Protein AF-0000000086583467 (afdb_homodimer)

InterPro domains:
  IPR020588 DNA recombination and repair protein RecA-like, ATP-binding domain [PS50162] (41-258)
  IPR027417 P-loop containing nucleoside triphosphate hydrolase [G3DSA:3.40.50.300] (56-353)
  IPR027417 P-loop containing nucleoside triphosphate hydrolase [SSF52540] (61-218)
  IPR030547 DNA repair protein XRCC2 [PTHR46644] (28-354)

Secondary structure (DSSP, 8-state):
--HHHHHHHHHHHHHHHHHHHHHHHHHHHTT-S---HHHHHHHHHHHS--B--TTSTTS-B-TT-EEEEEEPSSSSHHHHHHHHHHHHHS-SEETTEE------EEEEEESSS---HHHHHHHHHHHHHSTTTT-SSSTT------------HHHHHHHHHTEEEEE-SSHHHHHHHHHHHHHHHHHHHHHHSS-EEEEEEETTTTTHHHHHHHS---TT-HHHHHHHHHHHHHHHHHHHHHHHHHS--EEEEEEE--B----------------------------------BPP-S-HHHHHH--EEEEEEEEE----S-SS----EEEEEEEETEEEEEEEEEE-SS-EEEE-/--HHHHHHHHHHHHHHHHHHHHHHHHHHHHT-S---HHHHHHHHHHTS--B--TTSTTS-B-TT-EEEEEEPSSSSHHHHHHHHHHHHHS-SEETTEE------EEEEEESSS---HHHHHHHHHHHHHSTTTT-SSSTT------------HHHHHHHHHTEEEEE-SSHHHHHHHHHHHHHHHHHHHHHHSS-EEEEEEETTTTTHHHHHHHS---TT-HHHHHHHHHHHHHHHHHHHHHHHHHS--EEEEEEE--B----------------------------------BPP-S-HHHHHH--EEEEEEEEE----S-SS----EEEEEEEETEEEEEEEEEEETTEEEEE-

Radius of gyration: 29.75 Å; Cα contacts (8 Å, |Δi|>4): 1017; chains: 2; bounding box: 86×99×93 Å

Structure (mmCIF, N/CA/C/O backbone):
data_AF-0000000086583467-model_v1
#
loop_
_entity.id
_entity.type
_entity.pdbx_description
1 polymer 'RecA family profile 1 domain-containing protein'
#
loop_
_atom_site.group_PDB
_atom_site.id
_atom_site.type_symbol
_atom_site.label_atom_id
_atom_site.label_alt_id
_atom_site.label_comp_id
_atom_site.label_asym_id
_atom_site.label_entity_id
_atom_site.label_seq_id
_atom_site.pdbx_PDB_ins_code
_atom_site.Cartn_x
_atom_site.Cartn_y
_atom_site.Cartn_z
_atom_site.occupancy
_atom_site.B_iso_or_equiv
_atom_site.auth_seq_id
_atom_site.auth_comp_id
_atom_site.auth_asym_id
_atom_site.auth_atom_id
_atom_site.pdbx_PDB_model_num
ATOM 1 N N . MET A 1 1 ? -21.297 10.875 -23.484 1 19.58 1 MET A N 1
ATOM 2 C CA . MET A 1 1 ? -20.953 11.25 -22.125 1 19.58 1 MET A CA 1
ATOM 3 C C . MET A 1 1 ? -19.516 11.75 -22.047 1 19.58 1 MET A C 1
ATOM 5 O O . MET A 1 1 ? -19.031 12.109 -20.969 1 19.58 1 MET A O 1
ATOM 9 N N . TYR A 1 2 ? -18.906 11.68 -23.25 1 21.77 2 TYR A N 1
ATOM 10 C CA . TYR A 1 2 ? -17.766 12.219 -23.969 1 21.77 2 TYR A CA 1
ATOM 11 C C . TYR A 1 2 ? -17.844 13.742 -24.062 1 21.77 2 TYR A C 1
ATOM 13 O O . TYR A 1 2 ? -16.828 14.43 -24.016 1 21.77 2 TYR A O 1
ATOM 21 N N . ASP A 1 3 ? -19.125 14.18 -24.234 1 23.84 3 ASP A N 1
ATOM 22 C CA . ASP A 1 3 ? -19.484 15.562 -24.547 1 23.84 3 ASP A CA 1
ATOM 23 C C . ASP A 1 3 ? -19.375 16.453 -23.312 1 23.84 3 ASP A C 1
ATOM 25 O O . ASP A 1 3 ? -19.234 17.672 -23.438 1 23.84 3 ASP A O 1
ATOM 29 N N . ILE A 1 4 ? -19.531 15.781 -22.172 1 24.75 4 ILE A N 1
ATOM 30 C CA . ILE A 1 4 ? -19.641 16.672 -21.016 1 24.75 4 ILE A CA 1
ATOM 31 C C . ILE A 1 4 ? -18.25 17.219 -20.672 1 24.75 4 ILE A C 1
ATOM 33 O O . ILE A 1 4 ? -18.109 18.375 -20.281 1 24.75 4 ILE A O 1
ATOM 37 N N . PHE A 1 5 ? -17.141 16.453 -20.922 1 26.39 5 PHE A N 1
ATOM 38 C CA . PHE A 1 5 ? -15.812 16.984 -20.609 1 26.39 5 PHE A CA 1
ATOM 39 C C . PHE A 1 5 ? -15.422 18.094 -21.562 1 26.39 5 PHE A C 1
ATOM 41 O O . PHE A 1 5 ? -14.648 18.984 -21.219 1 26.39 5 PHE A O 1
ATOM 48 N N . ARG A 1 6 ? -15.883 18.047 -22.797 1 27.83 6 ARG A N 1
ATOM 49 C CA . ARG A 1 6 ? -15.562 19.094 -23.766 1 27.83 6 ARG A CA 1
ATOM 50 C C . ARG A 1 6 ? -16.219 20.422 -23.375 1 27.83 6 ARG A C 1
ATOM 52 O O . ARG A 1 6 ? -15.617 21.484 -23.547 1 27.83 6 ARG A O 1
ATOM 59 N N . HIS A 1 7 ? -17.469 20.344 -22.938 1 28 7 HIS A N 1
ATOM 60 C CA . HIS A 1 7 ? -18.188 21.578 -22.672 1 28 7 HIS A CA 1
ATOM 61 C C . HIS A 1 7 ? -17.609 22.312 -21.469 1 28 7 HIS A C 1
ATOM 63 O O . HIS A 1 7 ? -17.609 23.531 -21.422 1 28 7 HIS A O 1
ATOM 69 N N . SER A 1 8 ? -16.938 21.562 -20.531 1 28.06 8 SER A N 1
ATOM 70 C CA . SER A 1 8 ? -16.547 22.281 -19.328 1 28.06 8 SER A CA 1
ATOM 71 C C . SER A 1 8 ? -15.312 23.125 -19.578 1 28.06 8 SER A C 1
ATOM 73 O O . SER A 1 8 ? -14.969 23.984 -18.766 1 28.06 8 SER A O 1
ATOM 75 N N . GLN A 1 9 ? -14.656 23 -20.719 1 28.66 9 GLN A N 1
ATOM 76 C CA . GLN A 1 9 ? -13.516 23.844 -21.016 1 28.66 9 GLN A CA 1
ATOM 77 C C . GLN A 1 9 ? -13.953 25.297 -21.266 1 28.66 9 GLN A C 1
ATOM 79 O O . GLN A 1 9 ? -13.242 26.234 -20.891 1 28.66 9 GLN A O 1
ATOM 84 N N . ALA A 1 10 ? -15.047 25.422 -21.984 1 32.06 10 ALA A N 1
ATOM 85 C CA . ALA A 1 10 ? -15.492 26.75 -22.375 1 32.06 10 ALA A CA 1
ATOM 86 C C . ALA A 1 10 ? -15.906 27.578 -21.156 1 32.06 10 ALA A C 1
ATOM 88 O O . ALA A 1 10 ? -15.648 28.781 -21.094 1 32.06 10 ALA A O 1
ATOM 89 N N . VAL A 1 11 ? -16.609 26.891 -20.281 1 32.81 11 VAL A N 1
ATOM 90 C CA . VAL A 1 11 ? -17.094 27.625 -19.109 1 32.81 11 VAL A CA 1
ATOM 91 C C . VAL A 1 11 ? -15.922 28.047 -18.234 1 32.81 11 VAL A C 1
ATOM 93 O O . VAL A 1 11 ? -15.953 29.109 -17.609 1 32.81 11 VAL A O 1
ATOM 96 N N . CYS A 1 12 ? -14.766 27.422 -18.375 1 31.52 12 CYS A N 1
ATOM 97 C CA . CYS A 1 12 ? -13.609 27.797 -17.578 1 31.52 12 CYS A CA 1
ATOM 98 C C . CYS A 1 12 ? -13.016 29.109 -18.047 1 31.52 12 CYS A C 1
ATOM 100 O O . CYS A 1 12 ? -12.477 29.875 -17.234 1 31.52 12 CYS A O 1
ATOM 102 N N . ARG A 1 13 ? -13.125 29.453 -19.266 1 33.09 13 ARG A N 1
ATOM 103 C CA . ARG A 1 13 ? -12.531 30.703 -19.719 1 33.09 13 ARG A CA 1
ATOM 104 C C . ARG A 1 13 ? -13.281 31.906 -19.156 1 33.09 13 ARG A C 1
ATOM 106 O O . ARG A 1 13 ? -12.664 32.875 -18.75 1 33.09 13 ARG A O 1
ATOM 113 N N . ARG A 1 14 ? -14.594 31.828 -19.266 1 35.94 14 ARG A N 1
ATOM 114 C CA . ARG A 1 14 ? -15.383 33 -18.875 1 35.94 14 ARG A CA 1
ATOM 115 C C . ARG A 1 14 ? -15.266 33.25 -17.375 1 35.94 14 ARG A C 1
ATOM 117 O O . ARG A 1 14 ? -15.188 34.406 -16.938 1 35.94 14 ARG A O 1
ATOM 124 N N . GLU A 1 15 ? -15.211 32.094 -16.547 1 34 15 GLU A N 1
ATOM 125 C CA . GLU A 1 15 ? -15.18 32.281 -15.109 1 34 15 GLU A CA 1
ATOM 126 C C . GLU A 1 15 ? -13.797 32.75 -14.648 1 34 15 GLU A C 1
ATOM 128 O O . GLU A 1 15 ? -13.664 33.406 -13.609 1 34 15 GLU A O 1
ATOM 133 N N . GLU A 1 16 ? -12.781 32.656 -15.461 1 35.69 16 GLU A N 1
ATOM 134 C CA . GLU A 1 16 ? -11.453 33.219 -15.266 1 35.69 16 GLU A CA 1
ATOM 135 C C . GLU A 1 16 ? -11.508 34.75 -15.32 1 35.69 16 GLU A C 1
ATOM 137 O O . GLU A 1 16 ? -10.844 35.438 -14.531 1 35.69 16 GLU A O 1
ATOM 142 N N . GLU A 1 17 ? -12.234 35.25 -16.281 1 40.25 17 GLU A N 1
ATOM 143 C CA . GLU A 1 17 ? -12.312 36.719 -16.406 1 40.25 17 GLU A CA 1
ATOM 144 C C . GLU A 1 17 ? -12.977 37.344 -15.188 1 40.25 17 GLU A C 1
ATOM 146 O O . GLU A 1 17 ? -12.516 38.375 -14.68 1 40.25 17 GLU A O 1
ATOM 151 N N . LEU A 1 18 ? -14.062 36.719 -14.711 1 39.62 18 LEU A N 1
ATOM 152 C CA . LEU A 1 18 ? -14.805 37.281 -13.594 1 39.62 18 LEU A CA 1
ATOM 153 C C . LEU A 1 18 ? -14.008 37.188 -12.297 1 39.62 18 LEU A C 1
ATOM 155 O O . LEU A 1 18 ? -14.031 38.094 -11.477 1 39.62 18 LEU A O 1
ATOM 159 N N . LYS A 1 19 ? -13.18 36.156 -12.203 1 39 19 LYS A N 1
ATOM 160 C CA . LYS A 1 19 ? -12.312 36 -11.039 1 39 19 LYS A CA 1
ATOM 161 C C . LYS A 1 19 ? -11.203 37.031 -11.023 1 39 19 LYS A C 1
ATOM 163 O O . LYS A 1 19 ? -10.883 37.594 -9.977 1 39 19 LYS A O 1
ATOM 168 N N . ARG A 1 20 ? -10.742 37.312 -12.156 1 38.88 20 ARG A N 1
ATOM 169 C CA . ARG A 1 20 ? -9.719 38.375 -12.25 1 38.88 20 ARG A CA 1
ATOM 170 C C . ARG A 1 20 ? -10.25 39.688 -11.742 1 38.88 20 ARG A C 1
ATOM 172 O O . ARG A 1 20 ? -9.539 40.438 -11.07 1 38.88 20 ARG A O 1
ATOM 179 N N . GLU A 1 21 ? -11.477 39.875 -12.141 1 42 21 GLU A N 1
ATOM 180 C CA . GLU A 1 21 ? -12.047 41.156 -11.75 1 42 21 GLU A CA 1
ATOM 181 C C . GLU A 1 21 ? -12.273 41.219 -10.242 1 42 21 GLU A C 1
ATOM 183 O O . GLU A 1 21 ? -12.008 42.25 -9.625 1 42 21 GLU A O 1
ATOM 188 N N . ARG A 1 22 ? -12.641 40.031 -9.586 1 38.69 22 ARG A N 1
ATOM 189 C CA . ARG A 1 22 ? -12.922 40.062 -8.156 1 38.69 22 ARG A CA 1
ATOM 190 C C . ARG A 1 22 ? -11.625 40.156 -7.344 1 38.69 22 ARG A C 1
ATOM 192 O O . ARG A 1 22 ? -11.578 40.844 -6.32 1 38.69 22 ARG A O 1
ATOM 199 N N . GLU A 1 23 ? -10.539 39.5 -7.91 1 39.09 23 GLU A N 1
ATOM 200 C CA . GLU A 1 23 ? -9.242 39.625 -7.258 1 39.09 23 GLU A CA 1
ATOM 201 C C . GLU A 1 23 ? -8.711 41.031 -7.293 1 39.09 23 GLU A C 1
ATOM 203 O O . GLU A 1 23 ? -8.125 41.531 -6.32 1 39.09 23 GLU A O 1
ATOM 208 N N . ARG A 1 24 ? -8.961 41.75 -8.32 1 37.31 24 ARG A N 1
ATOM 209 C CA . ARG A 1 24 ? -8.555 43.156 -8.414 1 37.31 24 ARG A CA 1
ATOM 210 C C . ARG A 1 24 ? -9.242 44 -7.348 1 37.31 24 ARG A C 1
ATOM 212 O O . ARG A 1 24 ? -8.617 44.875 -6.742 1 37.31 24 ARG A O 1
ATOM 219 N N . MET A 1 25 ? -10.547 43.688 -7.191 1 39 25 MET A N 1
ATOM 220 C CA . MET A 1 25 ? -11.289 44.531 -6.258 1 39 25 MET A CA 1
ATOM 221 C C . MET A 1 25 ? -10.852 44.25 -4.82 1 39 25 MET A C 1
ATOM 223 O O . MET A 1 25 ? -10.773 45.188 -4.012 1 39 25 MET A O 1
ATOM 227 N N . GLU A 1 26 ? -10.508 42.938 -4.504 1 36.94 26 GLU A N 1
ATOM 228 C CA . GLU A 1 26 ? -10.211 42.656 -3.102 1 36.94 26 GLU A CA 1
ATOM 229 C C . GLU A 1 26 ? -8.812 43.125 -2.727 1 36.94 26 GLU A C 1
ATOM 231 O O . GLU A 1 26 ? -8.57 43.562 -1.596 1 36.94 26 GLU A O 1
ATOM 236 N N . VAL A 1 27 ? -7.824 43.188 -3.553 1 36.22 27 VAL A N 1
ATOM 237 C CA . VAL A 1 27 ? -6.5 43.75 -3.291 1 36.22 27 VAL A CA 1
ATOM 238 C C . VAL A 1 27 ? -6.633 45.219 -2.875 1 36.22 27 VAL A C 1
ATOM 240 O O . VAL A 1 27 ? -5.883 45.688 -2.021 1 36.22 27 VAL A O 1
ATOM 243 N N . ARG A 1 28 ? -7.527 45.938 -3.434 1 34.97 28 ARG A N 1
ATOM 244 C CA . ARG A 1 28 ? -7.641 47.375 -3.088 1 34.97 28 ARG A CA 1
ATOM 245 C C . ARG A 1 28 ? -8.016 47.531 -1.62 1 34.97 28 ARG A C 1
ATOM 247 O O . ARG A 1 28 ? -7.574 48.5 -0.974 1 34.97 28 ARG A O 1
ATOM 254 N N . SER A 1 29 ? -8.906 46.656 -1.153 1 35.47 29 SER A N 1
ATOM 255 C CA . SER A 1 29 ? -9.367 46.938 0.206 1 35.47 29 SER A CA 1
ATOM 256 C C . SER A 1 29 ? -8.289 46.562 1.23 1 35.47 29 SER A C 1
ATOM 258 O O . SER A 1 29 ? -8.375 47 2.389 1 35.47 29 SER A O 1
ATOM 260 N N . TRP A 1 30 ? -7.332 45.75 0.972 1 34.16 30 TRP A N 1
ATOM 261 C CA . TRP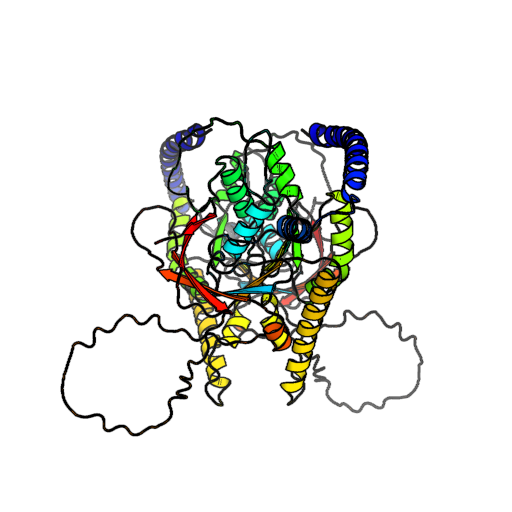 A 1 30 ? -6.371 45.312 1.984 1 34.16 30 TRP A CA 1
ATOM 262 C C . TRP A 1 30 ? -5.434 46.469 2.357 1 34.16 30 TRP A C 1
ATOM 264 O O . TRP A 1 30 ? -4.652 46.344 3.305 1 34.16 30 TRP A O 1
ATOM 274 N N . ILE A 1 31 ? -5.219 47.406 1.585 1 33.75 31 ILE A N 1
ATOM 275 C CA . ILE A 1 31 ? -4.262 48.469 1.916 1 33.75 31 ILE A CA 1
ATOM 276 C C . ILE A 1 31 ? -4.848 49.375 2.994 1 33.75 31 ILE A C 1
ATOM 278 O O . ILE A 1 31 ? -4.398 50.5 3.17 1 33.75 31 ILE A O 1
ATOM 282 N N . LYS A 1 32 ? -6.031 49.125 3.498 1 36.72 32 LYS A N 1
ATOM 283 C CA . LYS A 1 32 ? -6.293 50.156 4.512 1 36.72 32 LYS A CA 1
ATOM 284 C C . LYS A 1 32 ? -5.336 50 5.691 1 36.72 32 LYS A C 1
ATOM 286 O O . LYS A 1 32 ? -5.098 48.906 6.176 1 36.72 32 LYS A O 1
ATOM 291 N N . GLY A 1 33 ? -4.34 50.938 6.023 1 36.66 33 GLY A N 1
ATOM 292 C CA . GLY A 1 33 ? -3.295 51.312 6.957 1 36.66 33 GLY A CA 1
ATOM 293 C C . GLY A 1 33 ? -3.631 51 8.398 1 36.66 33 GLY A C 1
ATOM 294 O O . GLY A 1 33 ? -2.732 50.812 9.227 1 36.66 33 GLY A O 1
ATOM 295 N N . ASP A 1 34 ? -4.793 51.406 8.891 1 38.03 34 ASP A N 1
ATOM 296 C CA . ASP A 1 34 ? -5.012 51.469 10.328 1 38.03 34 ASP A CA 1
ATOM 297 C C . ASP A 1 34 ? -5.379 50.094 10.891 1 38.03 34 ASP A C 1
ATOM 299 O O . ASP A 1 34 ? -6.391 49.969 11.586 1 38.03 34 ASP A O 1
ATOM 303 N N . GLU A 1 35 ? -5.094 49 10.18 1 44.22 35 GLU A N 1
ATOM 304 C CA . GLU A 1 35 ? -5.496 47.781 10.828 1 44.22 35 GLU A CA 1
ATOM 305 C C . GLU A 1 35 ? -4.809 47.594 12.18 1 44.22 35 GLU A C 1
ATOM 307 O O . GLU A 1 35 ? -3.594 47.781 12.289 1 44.22 35 GLU A O 1
ATOM 312 N N . THR A 1 36 ? -5.523 47.844 13.32 1 46.88 36 THR A N 1
ATOM 313 C CA . THR A 1 36 ? -5.031 47.688 14.68 1 46.88 36 THR A CA 1
ATOM 314 C C . THR A 1 36 ? -4.422 46.281 14.859 1 46.88 36 THR A C 1
ATOM 316 O O . THR A 1 36 ? -4.676 45.375 14.062 1 46.88 36 THR A O 1
ATOM 319 N N . ALA A 1 37 ? -3.531 46.125 15.719 1 44.62 37 ALA A N 1
ATOM 320 C CA . ALA A 1 37 ? -2.863 44.875 16.109 1 44.62 37 ALA A CA 1
ATOM 321 C C . ALA A 1 37 ? -3.859 43.719 16.234 1 44.62 37 ALA A C 1
ATOM 323 O O . ALA A 1 37 ? -3.566 42.594 15.828 1 44.62 37 ALA A O 1
ATOM 324 N N . LYS A 1 38 ? -4.965 44.062 16.734 1 43.97 38 LYS A N 1
ATOM 325 C CA . LYS A 1 38 ? -5.988 43.062 16.875 1 43.97 38 LYS A CA 1
ATOM 326 C C . LYS A 1 38 ? -6.496 42.562 15.523 1 43.97 38 LYS A C 1
ATOM 328 O O . LYS A 1 38 ? -6.703 41.375 15.312 1 43.97 38 LYS A O 1
ATOM 333 N N . GLU A 1 39 ? -6.738 43.5 14.672 1 47.69 39 GLU A N 1
ATOM 334 C CA . GLU A 1 39 ? -7.203 43.125 13.336 1 47.69 39 GLU A CA 1
ATOM 335 C C . GLU A 1 39 ? -6.137 42.344 12.57 1 47.69 39 GLU A C 1
ATOM 337 O O . GLU A 1 39 ? -6.457 41.438 11.82 1 47.69 39 GLU A O 1
ATOM 342 N N . MET A 1 40 ? -4.914 42.688 12.797 1 44.72 40 MET A N 1
ATOM 343 C CA . MET A 1 40 ? -3.811 41.969 12.195 1 44.72 40 MET A CA 1
ATOM 344 C C . MET A 1 40 ? -3.756 40.531 12.734 1 44.72 40 MET A C 1
ATOM 346 O O . MET A 1 40 ? -3.566 39.594 11.977 1 44.72 40 MET A O 1
ATOM 350 N N . VAL A 1 41 ? -3.812 40.469 14.109 1 45.03 41 VAL A N 1
ATOM 351 C CA . VAL A 1 41 ? -3.814 39.125 14.719 1 45.03 41 VAL A CA 1
ATOM 352 C C . VAL A 1 41 ? -5.016 38.344 14.219 1 45.03 41 VAL A C 1
ATOM 354 O O . VAL A 1 41 ? -4.898 37.125 13.914 1 45.03 41 VAL A O 1
ATOM 357 N N . GLY A 1 42 ? -6.102 38.906 14.172 1 44.72 42 GLY A N 1
ATOM 358 C CA . GLY A 1 42 ? -7.277 38.25 13.609 1 44.72 42 GLY A CA 1
ATOM 359 C C . GLY A 1 42 ? -7.082 37.812 12.172 1 44.72 42 GLY A C 1
ATOM 360 O O . GLY A 1 42 ? -7.465 36.688 11.797 1 44.72 42 GLY A O 1
ATOM 361 N N . ARG A 1 43 ? -6.656 38.656 11.391 1 44.72 43 ARG A N 1
ATOM 362 C CA . ARG A 1 43 ? -6.359 38.312 10 1 44.72 43 ARG A CA 1
ATOM 363 C C . ARG A 1 43 ? -5.328 37.219 9.914 1 44.72 43 ARG A C 1
ATOM 365 O O . ARG A 1 43 ? -5.48 36.281 9.125 1 44.72 43 ARG A O 1
ATOM 372 N N . VAL A 1 44 ? -4.324 37.344 10.789 1 43.69 44 VAL A N 1
ATOM 373 C CA . VAL A 1 44 ? -3.289 36.344 10.789 1 43.69 44 VAL A CA 1
ATOM 374 C C . VAL A 1 44 ? -3.881 35 11.258 1 43.69 44 VAL A C 1
ATOM 376 O O . VAL A 1 44 ? -3.559 33.938 10.711 1 43.69 44 VAL A O 1
ATOM 379 N N . LEU A 1 45 ? -4.664 35.125 12.375 1 45.62 45 LEU A N 1
ATOM 380 C CA . LEU A 1 45 ? -5.328 33.938 12.891 1 45.62 45 LEU A CA 1
ATOM 381 C C . LEU A 1 45 ? -6.383 33.438 11.914 1 45.62 45 LEU A C 1
ATOM 383 O O . LEU A 1 45 ? -6.617 32.25 11.812 1 45.62 45 LEU A O 1
ATOM 387 N N . THR A 1 46 ? -7.258 34.25 11.484 1 47.38 46 THR A N 1
ATOM 388 C CA . THR A 1 46 ? -8.219 33.906 10.445 1 47.38 46 THR A CA 1
ATOM 389 C C . THR A 1 46 ? -7.512 33.25 9.258 1 47.38 46 THR A C 1
ATOM 391 O O . THR A 1 46 ? -8.07 32.344 8.617 1 47.38 46 THR A O 1
ATOM 394 N N . GLU A 1 47 ? -6.262 33.688 9.047 1 51.72 47 GLU A N 1
ATOM 395 C CA . GLU A 1 47 ? -5.477 33.219 7.91 1 51.72 47 GLU A CA 1
ATOM 396 C C . GLU A 1 47 ? -4.809 31.875 8.219 1 51.72 47 GLU A C 1
ATOM 398 O O . GLU A 1 47 ? -4.383 31.156 7.305 1 51.72 47 GLU A O 1
ATOM 403 N N . ARG A 1 48 ? -4.754 31.516 9.547 1 60.44 48 ARG A N 1
ATOM 404 C CA . ARG A 1 48 ? -4.09 30.25 9.859 1 60.44 48 ARG A CA 1
ATOM 405 C C . ARG A 1 48 ? -4.953 29.391 10.781 1 60.44 48 ARG A C 1
ATOM 407 O O . ARG A 1 48 ? -4.738 29.359 11.992 1 60.44 48 ARG A O 1
ATOM 414 N N . PRO A 1 49 ? -6.023 28.75 10.273 1 67.75 49 PRO A N 1
ATOM 415 C CA . PRO A 1 49 ? -6.965 27.969 11.062 1 67.75 49 PRO A CA 1
ATOM 416 C C . PRO A 1 49 ? -6.285 26.828 11.82 1 67.75 49 PRO A C 1
ATOM 418 O O . PRO A 1 49 ? -5.27 26.297 11.367 1 67.75 49 PRO A O 1
ATOM 421 N N . LEU A 1 50 ? -6.754 26.734 13.148 1 72.06 50 LEU A N 1
ATOM 422 C CA . LEU A 1 50 ? -6.285 25.641 13.984 1 72.06 50 LEU A CA 1
ATOM 423 C C . LEU A 1 50 ? -6.969 24.328 13.602 1 72.06 50 LEU A C 1
ATOM 425 O O . LEU A 1 50 ? -8.125 24.328 13.18 1 72.06 50 LEU A O 1
ATOM 429 N N . LEU A 1 51 ? -6.172 23.312 13.492 1 78.19 51 LEU A N 1
ATOM 430 C CA . LEU A 1 51 ? -6.75 21.984 13.367 1 78.19 51 LEU A CA 1
ATOM 431 C C . LEU A 1 51 ? -7.219 21.469 14.727 1 78.19 51 LEU A C 1
ATOM 433 O O . LEU A 1 51 ? -6.402 21.219 15.617 1 78.19 51 LEU A O 1
ATOM 437 N N . LEU A 1 52 ? -8.586 21.375 14.859 1 74.12 52 LEU A N 1
ATOM 438 C CA . LEU A 1 52 ? -9.164 20.922 16.125 1 74.12 52 LEU A CA 1
ATOM 439 C C . LEU A 1 52 ? -10.055 19.703 15.906 1 74.12 52 LEU A C 1
ATOM 441 O O . LEU A 1 52 ? -11.148 19.625 16.469 1 74.12 52 LEU A O 1
ATOM 445 N N . LEU A 1 53 ? -9.562 18.797 15.133 1 85.25 53 LEU A N 1
ATOM 446 C CA . LEU A 1 53 ? -10.359 17.625 14.828 1 85.25 53 LEU A CA 1
ATOM 447 C C . LEU A 1 53 ? -9.906 16.422 15.656 1 85.25 53 LEU A C 1
ATOM 449 O O . LEU A 1 53 ? -8.711 16.219 15.844 1 85.25 53 LEU A O 1
ATOM 453 N N . PRO A 1 54 ? -10.977 15.789 16.141 1 86.44 54 PRO A N 1
ATOM 454 C CA . PRO A 1 54 ? -10.586 14.539 16.797 1 86.44 54 PRO A CA 1
ATOM 455 C C . PRO A 1 54 ? -9.828 13.594 15.859 1 86.44 54 PRO A C 1
ATOM 457 O O . PRO A 1 54 ? -10.086 13.57 14.656 1 86.44 54 PRO A O 1
ATOM 460 N N . PRO A 1 55 ? -8.828 12.922 16.453 1 90.44 55 PRO A N 1
ATOM 461 C CA . PRO A 1 55 ? -8.406 12.875 17.859 1 90.44 55 PRO A CA 1
ATOM 462 C C . PRO A 1 55 ? -7.273 13.852 18.172 1 90.44 55 PRO A C 1
ATOM 464 O O . PRO A 1 55 ? -6.586 13.703 19.172 1 90.44 55 PRO A O 1
ATOM 467 N N . LEU A 1 56 ? -7.102 14.812 17.328 1 92.5 56 LEU A N 1
ATOM 468 C CA . LEU A 1 56 ? -5.996 15.75 17.5 1 92.5 56 LEU A CA 1
ATOM 469 C C . LEU A 1 56 ? -6.457 17.016 18.203 1 92.5 56 LEU A C 1
ATOM 471 O O . LEU A 1 56 ? -5.668 17.953 18.406 1 92.5 56 LEU A O 1
ATOM 475 N N . HIS A 1 57 ? -7.621 17.078 18.688 1 88.88 57 HIS A N 1
ATOM 476 C CA . HIS A 1 57 ? -8.289 18.312 19.078 1 88.88 57 HIS A CA 1
ATOM 477 C C . HIS A 1 57 ? -7.77 18.797 20.422 1 88.88 57 HIS A C 1
ATOM 479 O O . HIS A 1 57 ? -8.023 19.953 20.812 1 88.88 57 HIS A O 1
ATOM 485 N N . ARG A 1 58 ? -7.055 18.016 21.141 1 88.94 58 ARG A N 1
ATOM 486 C CA . ARG A 1 58 ? -6.629 18.406 22.484 1 88.94 58 ARG A CA 1
ATOM 487 C C . ARG A 1 58 ? -5.52 19.453 22.438 1 88.94 58 ARG A C 1
ATOM 489 O O . ARG A 1 58 ? -5.309 20.188 23.391 1 88.94 58 ARG A O 1
ATOM 496 N N . VAL A 1 59 ? -4.793 19.469 21.406 1 90.88 59 VAL A N 1
ATOM 497 C CA . VAL A 1 59 ? -3.678 20.391 21.234 1 90.88 59 VAL A CA 1
ATOM 498 C C . VAL A 1 59 ? -3.914 21.25 20 1 90.88 59 VAL A C 1
ATOM 500 O O . VAL A 1 59 ? -4.148 20.734 18.906 1 90.88 59 VAL A O 1
ATOM 503 N N . PRO A 1 60 ? -3.932 22.484 20.203 1 89.94 60 PRO A N 1
ATOM 504 C CA . PRO A 1 60 ? -4.098 23.344 19.031 1 89.94 60 PRO A CA 1
ATOM 505 C C . PRO A 1 60 ? -2.93 23.25 18.047 1 89.94 60 PRO A C 1
ATOM 507 O O . PRO A 1 60 ? -1.782 23.5 18.422 1 89.94 60 PRO A O 1
ATOM 510 N N . LEU A 1 61 ? -3.195 22.891 16.906 1 93.94 61 LEU A N 1
ATOM 511 C CA . LEU A 1 61 ? -2.186 22.75 15.859 1 93.94 61 LEU A CA 1
ATOM 512 C C . LEU A 1 61 ? -2.287 23.875 14.844 1 93.94 61 LEU A C 1
ATOM 514 O O . LEU A 1 61 ? -3.389 24.266 14.453 1 93.94 61 LEU A O 1
ATOM 518 N N . ARG A 1 62 ? -1.178 24.438 14.445 1 91.56 62 ARG A N 1
ATOM 519 C CA . ARG A 1 62 ? -1.124 25.562 13.508 1 91.56 62 ARG A CA 1
ATOM 520 C C . ARG A 1 62 ? -0.108 25.297 12.406 1 91.56 62 ARG A C 1
ATOM 522 O O . ARG A 1 62 ? 0.674 24.359 12.484 1 91.56 62 ARG A O 1
ATOM 529 N N . VAL A 1 63 ? -0.155 26.156 11.414 1 92 63 VAL A N 1
ATOM 530 C CA . VAL A 1 63 ? 0.82 26.078 10.336 1 92 63 VAL A CA 1
ATOM 531 C C . VAL A 1 63 ? 2.232 26.203 10.898 1 92 63 VAL A C 1
ATOM 533 O O . VAL A 1 63 ? 2.471 26.984 11.82 1 92 63 VAL A O 1
ATOM 536 N N . GLY A 1 64 ? 3.107 25.438 10.383 1 92.62 64 GLY A N 1
ATOM 537 C CA . GLY A 1 64 ? 4.473 25.438 10.883 1 92.62 64 GLY A CA 1
ATOM 538 C C . GLY A 1 64 ? 4.773 24.234 11.773 1 92.62 64 GLY A C 1
ATOM 539 O O . GLY A 1 64 ? 5.934 23.859 11.93 1 92.62 64 GLY A O 1
ATOM 540 N N . ASN A 1 65 ? 3.701 23.734 12.383 1 96.25 65 ASN A N 1
ATOM 541 C CA . ASN A 1 65 ? 3.904 22.562 13.219 1 96.25 65 ASN A CA 1
ATOM 542 C C . ASN A 1 65 ? 4.121 21.312 12.383 1 96.25 65 ASN A C 1
ATOM 544 O O . ASN A 1 65 ? 3.598 21.203 11.273 1 96.25 65 ASN A O 1
ATOM 548 N N . VAL A 1 66 ? 4.957 20.453 12.875 1 98.19 66 VAL A N 1
ATOM 549 C CA . VAL A 1 66 ? 5.168 19.125 12.328 1 98.19 66 VAL A CA 1
ATOM 550 C C . VAL A 1 66 ? 4.672 18.078 13.32 1 98.19 66 VAL A C 1
ATOM 552 O O . VAL A 1 66 ? 5.297 17.844 14.359 1 98.19 66 VAL A O 1
ATOM 555 N N . VAL A 1 67 ? 3.592 17.453 12.961 1 98.25 67 VAL A N 1
ATOM 556 C CA . VAL A 1 67 ? 2.932 16.516 13.875 1 98.25 67 VAL A CA 1
ATOM 557 C C . VAL A 1 67 ? 3.199 15.078 13.43 1 98.25 67 VAL A C 1
ATOM 559 O O . VAL A 1 67 ? 2.955 14.727 12.273 1 98.25 67 VAL A O 1
ATOM 562 N N . GLU A 1 68 ? 3.711 14.273 14.305 1 98.44 68 GLU A N 1
ATOM 563 C CA . GLU A 1 68 ? 3.908 12.852 14.055 1 98.44 68 GLU A CA 1
ATOM 564 C C . GLU A 1 68 ? 2.826 12.016 14.727 1 98.44 68 GLU A C 1
ATOM 566 O O . GLU A 1 68 ? 2.668 12.07 15.953 1 98.44 68 GLU A O 1
ATOM 571 N N . ILE A 1 69 ? 2.086 11.32 13.961 1 97.94 69 ILE A N 1
ATOM 572 C CA . ILE A 1 69 ? 1.088 10.375 14.445 1 97.94 69 ILE A CA 1
ATOM 573 C C . ILE A 1 69 ? 1.662 8.961 14.406 1 97.94 69 ILE A C 1
ATOM 575 O O . ILE A 1 69 ? 1.776 8.352 13.344 1 97.94 69 ILE A O 1
ATOM 579 N N . LEU A 1 70 ? 2.012 8.398 15.539 1 96.88 70 LEU A N 1
ATOM 580 C CA . LEU A 1 70 ? 2.674 7.098 15.539 1 96.88 70 LEU A CA 1
ATOM 581 C C . LEU A 1 70 ? 1.763 6.023 16.125 1 96.88 70 LEU A C 1
ATOM 583 O O . LEU A 1 70 ? 0.864 6.328 16.906 1 96.88 70 LEU A O 1
ATOM 587 N N . GLY A 1 71 ? 1.963 4.805 15.711 1 95.5 71 GLY A N 1
ATOM 588 C CA . GLY A 1 71 ? 1.207 3.652 16.172 1 95.5 71 GLY A CA 1
ATOM 589 C C . GLY A 1 71 ? 1.502 2.389 15.391 1 95.5 71 GLY A C 1
ATOM 590 O O . GLY A 1 71 ? 2.098 2.449 14.312 1 95.5 71 GLY A O 1
ATOM 591 N N . PRO A 1 72 ? 1.072 1.286 15.938 1 91.06 72 PRO A N 1
ATOM 592 C CA . PRO A 1 72 ? 1.257 0.036 15.195 1 91.06 72 PRO A CA 1
ATOM 593 C C . PRO A 1 72 ? 0.338 -0.07 13.977 1 91.06 72 PRO A C 1
ATOM 595 O O . PRO A 1 72 ? -0.658 0.652 13.891 1 91.06 72 PRO A O 1
ATOM 598 N N . SER A 1 73 ? 0.711 -0.9 13.047 1 87.69 73 SER A N 1
ATOM 599 C CA . SER A 1 73 ? -0.161 -1.183 11.914 1 87.69 73 SER A CA 1
ATOM 600 C C . SER A 1 73 ? -0.96 -2.463 12.133 1 87.69 73 SER A C 1
ATOM 602 O O . SER A 1 73 ? -0.393 -3.504 12.469 1 87.69 73 SER A O 1
ATOM 604 N N . PRO A 1 74 ? -2.209 -2.48 12.047 1 87.19 74 PRO A N 1
ATOM 605 C CA . PRO A 1 74 ? -3.023 -1.308 11.727 1 87.19 74 PRO A CA 1
ATOM 606 C C . PRO A 1 74 ? -3.506 -0.562 12.969 1 87.19 74 PRO A C 1
ATOM 608 O O . PRO A 1 74 ? -3.812 -1.187 13.984 1 87.19 74 PRO A O 1
ATOM 611 N N . SER A 1 75 ? -3.547 0.829 13 1 91.06 75 SER A N 1
ATOM 612 C CA . SER A 1 75 ? -4.062 1.594 14.133 1 91.06 75 SER A CA 1
ATOM 613 C C . SER A 1 75 ? -4.75 2.873 13.664 1 91.06 75 SER A C 1
ATOM 615 O O . SER A 1 75 ? -4.605 3.926 14.289 1 91.06 75 SER A O 1
ATOM 617 N N . ALA A 1 76 ? -5.344 3.014 12.57 1 93.62 76 ALA A N 1
ATOM 618 C CA . ALA A 1 76 ? -6.219 4.066 12.062 1 93.62 76 ALA A CA 1
ATOM 619 C C . ALA A 1 76 ? -5.426 5.324 11.727 1 93.62 76 ALA A C 1
ATOM 621 O O . ALA A 1 76 ? -6.004 6.398 11.531 1 93.62 76 ALA A O 1
ATOM 622 N N . LYS A 1 77 ? -4.094 5.344 11.734 1 97.19 77 LYS A N 1
ATOM 623 C CA . LYS A 1 77 ? -3.262 6.508 11.438 1 97.19 77 LYS A CA 1
ATOM 624 C C . LYS A 1 77 ? -3.699 7.184 10.148 1 97.19 77 LYS A C 1
ATOM 626 O O . LYS A 1 77 ? -3.871 8.406 10.102 1 97.19 77 LYS A O 1
ATOM 631 N N . THR A 1 78 ? -3.898 6.355 9.125 1 96.75 78 THR A N 1
ATOM 632 C CA . THR A 1 78 ? -4.309 6.879 7.828 1 96.75 78 THR A CA 1
ATOM 633 C C . THR A 1 78 ? -5.691 7.516 7.91 1 96.75 78 THR A C 1
ATOM 635 O O . THR A 1 78 ? -5.953 8.531 7.262 1 96.75 78 THR A O 1
ATOM 638 N N . GLN A 1 79 ? -6.539 6.988 8.758 1 95.25 79 GLN A N 1
ATOM 639 C CA . GLN A 1 79 ? -7.887 7.523 8.906 1 95.25 79 GLN A CA 1
ATOM 640 C C . GLN A 1 79 ? -7.863 8.914 9.531 1 95.25 79 GLN A C 1
ATOM 642 O O . GLN A 1 79 ? -8.68 9.773 9.188 1 95.25 79 GLN A O 1
ATOM 647 N N . VAL A 1 80 ? -7.008 9.07 10.445 1 96.56 80 VAL A N 1
ATOM 648 C CA . VAL A 1 80 ? -6.848 10.375 11.07 1 96.56 80 VAL A CA 1
ATOM 649 C C . VAL A 1 80 ? -6.461 11.414 10.016 1 96.56 80 VAL A C 1
ATOM 651 O O . VAL A 1 80 ? -6.988 12.523 10.008 1 96.56 80 VAL A O 1
ATOM 654 N N . LEU A 1 81 ? -5.574 11.047 9.125 1 97.69 81 LEU A N 1
ATOM 655 C CA . LEU A 1 81 ? -5.164 11.945 8.047 1 97.69 81 LEU A CA 1
ATOM 656 C C . LEU A 1 81 ? -6.336 12.242 7.117 1 97.69 81 LEU A C 1
ATOM 658 O O . LEU A 1 81 ? -6.535 13.391 6.711 1 97.69 81 LEU A O 1
ATOM 662 N N . ILE A 1 82 ? -7.102 11.242 6.816 1 96.94 82 ILE A N 1
ATOM 663 C CA . ILE A 1 82 ? -8.234 11.398 5.91 1 96.94 82 ILE A CA 1
ATOM 664 C C . ILE A 1 82 ? -9.242 12.383 6.508 1 96.94 82 ILE A C 1
ATOM 666 O O . ILE A 1 82 ? -9.758 13.258 5.805 1 96.94 82 ILE A O 1
ATOM 670 N N . GLN A 1 83 ? -9.469 12.242 7.715 1 95.06 83 GLN A N 1
ATOM 671 C CA . GLN A 1 83 ? -10.406 13.141 8.383 1 95.06 83 GLN A CA 1
ATOM 672 C C . GLN A 1 83 ? -9.93 14.586 8.297 1 95.06 83 GLN A C 1
ATOM 674 O O . GLN A 1 83 ? -10.711 15.492 8.016 1 95.06 83 GLN A O 1
ATOM 679 N N . ALA A 1 84 ? -8.711 14.75 8.633 1 95.88 84 ALA A N 1
ATOM 680 C CA . ALA A 1 84 ? -8.141 16.094 8.547 1 95.88 84 ALA A CA 1
ATOM 681 C C . ALA A 1 84 ? -8.219 16.641 7.129 1 95.88 84 ALA A C 1
ATOM 683 O O . ALA A 1 84 ? -8.508 17.812 6.926 1 95.88 84 ALA A O 1
ATOM 684 N N . ALA A 1 85 ? -7.965 15.797 6.164 1 97.38 85 ALA A N 1
ATOM 685 C CA . ALA A 1 85 ? -8.008 16.203 4.762 1 97.38 85 ALA A CA 1
ATOM 686 C C . ALA A 1 85 ? -9.414 16.641 4.359 1 97.38 85 ALA A C 1
ATOM 688 O O . ALA A 1 85 ? -9.586 17.656 3.684 1 97.38 85 ALA A O 1
ATOM 689 N N . VAL A 1 86 ? -10.398 15.867 4.777 1 96.25 86 VAL A N 1
ATOM 690 C CA . VAL A 1 86 ? -11.781 16.172 4.434 1 96.25 86 VAL A CA 1
ATOM 691 C C . VAL A 1 86 ? -12.172 17.547 4.984 1 96.25 86 VAL A C 1
ATOM 693 O O . VAL A 1 86 ? -12.758 18.359 4.273 1 96.25 86 VAL A O 1
ATOM 696 N N . ASN A 1 87 ? -11.82 17.766 6.16 1 94.25 87 ASN A N 1
ATOM 697 C CA . ASN A 1 87 ? -12.117 19.062 6.766 1 94.25 87 ASN A CA 1
ATOM 698 C C . ASN A 1 87 ? -11.422 20.203 6.02 1 94.25 87 ASN A C 1
ATOM 700 O O . ASN A 1 87 ? -11.984 21.297 5.887 1 94.25 87 ASN A O 1
ATOM 704 N N . CYS A 1 88 ? -10.289 19.969 5.551 1 95.81 88 CYS A N 1
ATOM 705 C CA . CYS A 1 88 ? -9.477 20.984 4.895 1 95.81 88 CYS A CA 1
ATOM 706 C C . CYS A 1 88 ? -10.039 21.328 3.521 1 95.81 88 CYS A C 1
ATOM 708 O O . CYS A 1 88 ? -10.102 22.5 3.148 1 95.81 88 CYS A O 1
ATOM 710 N N . ILE A 1 89 ? -10.5 20.328 2.811 1 96.56 89 ILE A N 1
ATOM 711 C CA . ILE A 1 89 ? -10.883 20.562 1.421 1 96.56 89 ILE A CA 1
ATOM 712 C C . ILE A 1 89 ? -12.336 21.016 1.352 1 96.56 89 ILE A C 1
ATOM 714 O O . ILE A 1 89 ? -12.773 21.547 0.327 1 96.56 89 ILE A O 1
ATOM 718 N N . LEU A 1 90 ? -13.133 20.797 2.355 1 95.06 90 LEU A N 1
ATOM 719 C CA . LEU A 1 90 ? -14.5 21.297 2.418 1 95.06 90 LEU A CA 1
ATOM 720 C C . LEU A 1 90 ? -14.523 22.828 2.494 1 95.06 90 LEU A C 1
ATOM 722 O O . LEU A 1 90 ? -13.664 23.422 3.145 1 95.06 90 LEU A O 1
ATOM 726 N N . PRO A 1 91 ? -15.477 23.438 1.838 1 94.56 91 PRO A N 1
ATOM 727 C CA . PRO A 1 91 ? -15.594 24.891 1.964 1 94.56 91 PRO A CA 1
ATOM 728 C C . PRO A 1 91 ? -16.188 25.312 3.299 1 94.56 91 PRO A C 1
ATOM 730 O O . PRO A 1 91 ? -16.75 24.5 4.023 1 94.56 91 PRO A O 1
ATOM 733 N N . LYS A 1 92 ? -15.992 26.562 3.482 1 90.94 92 LYS A N 1
ATOM 734 C CA . LYS A 1 92 ? -16.672 27.109 4.652 1 90.94 92 LYS A CA 1
ATOM 735 C C . LYS A 1 92 ? -18.172 27.188 4.434 1 90.94 92 LYS A C 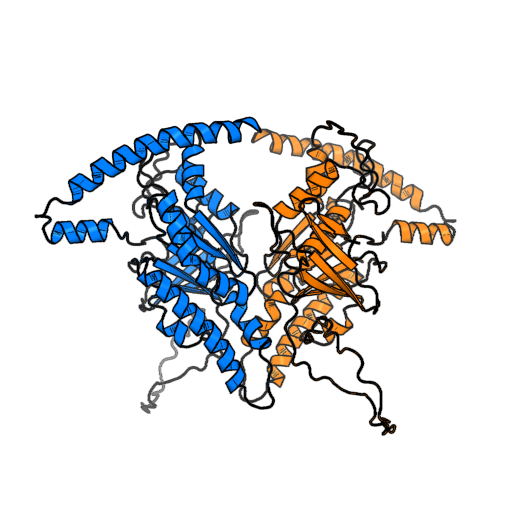1
ATOM 737 O O . LYS A 1 92 ? -18.953 26.688 5.258 1 90.94 92 LYS A O 1
ATOM 742 N N . GLU A 1 93 ? -18.516 27.75 3.324 1 91.88 93 GLU A N 1
ATOM 743 C CA . GLU A 1 93 ? -19.906 27.891 2.914 1 91.88 93 GLU A CA 1
ATOM 744 C C . GLU A 1 93 ? -20.078 27.594 1.429 1 91.88 93 GLU A C 1
ATOM 746 O O . GLU A 1 93 ? -19.203 27.875 0.624 1 91.88 93 GLU A O 1
ATOM 751 N N . TRP A 1 94 ? -21.188 26.938 1.148 1 92.12 94 TRP A N 1
ATOM 752 C CA . TRP A 1 94 ? -21.531 26.609 -0.231 1 92.12 94 TRP A CA 1
ATOM 753 C C . TRP A 1 94 ? -23.047 26.688 -0.448 1 92.12 94 TRP A C 1
ATOM 755 O O . TRP A 1 94 ? -23.812 25.953 0.177 1 92.12 94 TRP A O 1
ATOM 765 N N . LYS A 1 95 ? -23.422 27.547 -1.341 1 91.62 95 LYS A N 1
ATOM 766 C CA . LYS A 1 95 ? -24.828 27.734 -1.688 1 91.62 95 LYS A CA 1
ATOM 767 C C . LYS A 1 95 ? -25.688 27.906 -0.438 1 91.62 95 LYS A C 1
ATOM 769 O O . LYS A 1 95 ? -26.734 27.25 -0.294 1 91.62 95 LYS A O 1
ATOM 774 N N . GLY A 1 96 ? -25.203 28.672 0.512 1 88.69 96 GLY A N 1
ATOM 775 C CA . GLY A 1 96 ? -25.969 29.031 1.699 1 88.69 96 GLY A CA 1
ATOM 776 C C . GLY A 1 96 ? -25.812 28.031 2.832 1 88.69 96 GLY A C 1
ATOM 777 O O . GLY A 1 96 ? -26.344 28.25 3.924 1 88.69 96 GLY A O 1
ATOM 778 N N . VAL A 1 97 ? -25.203 26.938 2.576 1 88.56 97 VAL A N 1
ATOM 779 C CA . VAL A 1 97 ? -25 25.922 3.605 1 88.56 97 VAL A CA 1
ATOM 780 C C . VAL A 1 97 ? -23.625 26.078 4.227 1 88.56 97 VAL A C 1
ATOM 782 O O . VAL A 1 97 ? -22.625 26.266 3.514 1 88.56 97 VAL A O 1
ATOM 785 N N . ASN A 1 98 ? -23.562 26.031 5.543 1 89.75 98 ASN A N 1
ATOM 786 C CA . ASN A 1 98 ? -22.281 26.109 6.246 1 89.75 98 ASN A CA 1
ATOM 787 C C . ASN A 1 98 ? -21.672 24.719 6.434 1 89.75 98 ASN A C 1
ATOM 789 O O . ASN A 1 98 ? -22.203 23.891 7.184 1 89.75 98 ASN A O 1
ATOM 793 N N . TYR A 1 99 ? -20.547 24.438 5.871 1 88.94 99 TYR A N 1
ATOM 794 C CA . TYR A 1 99 ? -19.859 23.156 5.969 1 88.94 99 TYR A CA 1
ATOM 795 C C . TYR A 1 99 ? -18.734 23.203 7 1 88.94 99 TYR A C 1
ATOM 797 O O . TYR A 1 99 ? -18.297 22.172 7.504 1 88.94 99 TYR A O 1
ATOM 805 N N . GLY A 1 100 ? -18.234 24.391 7.195 1 87.38 100 GLY A N 1
ATOM 806 C CA . GLY A 1 100 ? -17.25 24.578 8.25 1 87.38 100 GLY A CA 1
ATOM 807 C C . GLY A 1 100 ? -15.859 24.141 7.848 1 87.38 100 GLY A C 1
ATOM 808 O O . GLY A 1 100 ? -14.984 23.969 8.703 1 87.38 100 GLY A O 1
ATOM 809 N N . GLY A 1 101 ? -15.594 23.891 6.648 1 92.06 101 GLY A N 1
ATOM 810 C CA . GLY A 1 101 ? -14.281 23.484 6.18 1 92.06 101 GLY A CA 1
ATOM 811 C C . GLY A 1 101 ? -13.32 24.641 6 1 92.06 101 GLY A C 1
ATOM 812 O O . GLY A 1 101 ? -13.648 25.781 6.344 1 92.06 101 GLY A O 1
ATOM 813 N N . LEU A 1 102 ? -12.148 24.406 5.562 1 92.38 102 LEU A N 1
ATOM 814 C CA . LEU A 1 102 ? -11.109 25.422 5.414 1 92.38 102 LEU A CA 1
ATOM 815 C C . LEU A 1 102 ? -11 25.875 3.963 1 92.38 102 LEU A C 1
ATOM 817 O O . LEU A 1 102 ? -10.414 26.922 3.678 1 92.38 102 LEU A O 1
ATOM 821 N N . GLU A 1 103 ? -11.508 25.094 3.053 1 93.81 103 GLU A N 1
ATOM 822 C CA . GLU A 1 103 ? -11.445 25.391 1.622 1 93.81 103 GLU A CA 1
ATOM 823 C C . GLU A 1 103 ? -10.016 25.656 1.168 1 93.81 103 GLU A C 1
ATOM 825 O O . GLU A 1 103 ? -9.75 26.641 0.491 1 93.81 103 GLU A O 1
ATOM 830 N N . ARG A 1 104 ? -9.141 24.844 1.546 1 95.19 104 ARG A N 1
ATOM 831 C CA . ARG A 1 104 ? -7.723 24.938 1.204 1 95.19 104 ARG A CA 1
ATOM 832 C C . ARG A 1 104 ? -7.223 23.641 0.577 1 95.19 104 ARG A C 1
ATOM 834 O O . ARG A 1 104 ? -7.957 22.656 0.52 1 95.19 104 ARG A O 1
ATOM 841 N N . LEU A 1 105 ? -5.992 23.719 0.077 1 96.5 105 LEU A N 1
ATOM 842 C CA . LEU A 1 105 ? -5.422 22.562 -0.616 1 96.5 105 LEU A CA 1
ATOM 843 C C . LEU A 1 105 ? -4.719 21.641 0.364 1 96.5 105 LEU A C 1
ATOM 845 O O . LEU A 1 105 ? -4.16 22.094 1.365 1 96.5 105 LEU A O 1
ATOM 849 N N . VAL A 1 106 ? -4.781 20.344 0.055 1 97.56 106 VAL A N 1
ATOM 850 C CA . VAL A 1 106 ? -4.047 19.312 0.765 1 97.56 106 VAL A CA 1
ATOM 851 C C . VAL A 1 106 ? -3.078 18.609 -0.191 1 97.56 106 VAL A C 1
ATOM 853 O O . VAL A 1 106 ? -3.447 18.266 -1.314 1 97.56 106 VAL A O 1
ATOM 856 N N . MET A 1 107 ? -1.857 18.516 0.238 1 98.12 107 MET A N 1
ATOM 857 C CA . MET A 1 107 ? -0.896 17.672 -0.462 1 98.12 107 MET A CA 1
ATOM 858 C C . MET A 1 107 ? -0.651 16.375 0.307 1 98.12 107 MET A C 1
ATOM 860 O O . MET A 1 107 ? -0.094 16.406 1.405 1 98.12 107 MET A O 1
ATOM 864 N N . TYR A 1 108 ? -1.077 15.266 -0.29 1 98.5 108 TYR A N 1
ATOM 865 C CA . TYR A 1 108 ? -0.945 13.953 0.324 1 98.5 108 TYR A CA 1
ATOM 866 C C . TYR A 1 108 ? 0.133 13.133 -0.373 1 98.5 108 TYR A C 1
ATOM 868 O O . TYR A 1 108 ? -0.001 12.797 -1.552 1 98.5 108 TYR A O 1
ATOM 876 N N . ILE A 1 109 ? 1.166 12.828 0.371 1 98.5 109 ILE A N 1
ATOM 877 C CA . ILE A 1 109 ? 2.221 11.961 -0.147 1 98.5 109 ILE A CA 1
ATOM 878 C C . ILE A 1 109 ? 2.072 10.562 0.438 1 98.5 109 ILE A C 1
ATOM 880 O O . ILE A 1 109 ? 2.299 10.352 1.632 1 98.5 109 ILE A O 1
ATOM 884 N N . ASP A 1 110 ? 1.721 9.633 -0.388 1 97.56 110 ASP A N 1
ATOM 885 C CA . ASP A 1 110 ? 1.496 8.242 0 1 97.56 110 ASP A CA 1
ATOM 886 C C . ASP A 1 110 ? 2.76 7.406 -0.192 1 97.56 110 ASP A C 1
ATOM 888 O O . ASP A 1 110 ? 3.178 7.156 -1.324 1 97.56 110 ASP A O 1
ATOM 892 N N . LEU A 1 111 ? 3.299 6.914 0.932 1 97.25 111 LEU A N 1
ATOM 893 C CA . LEU A 1 111 ? 4.582 6.227 0.856 1 97.25 111 LEU A CA 1
ATOM 894 C C . LEU A 1 111 ? 4.414 4.734 1.131 1 97.25 111 LEU A C 1
ATOM 896 O O . LEU A 1 111 ? 5.328 3.947 0.877 1 97.25 111 LEU A O 1
ATOM 900 N N . ASP A 1 112 ? 3.262 4.285 1.615 1 93.56 112 ASP A N 1
ATOM 901 C CA . ASP A 1 112 ? 3.104 2.863 1.907 1 93.56 112 ASP A CA 1
ATOM 902 C C . ASP A 1 112 ? 1.841 2.307 1.252 1 93.56 112 ASP A C 1
ATOM 904 O O . ASP A 1 112 ? 1.425 1.186 1.548 1 93.56 112 ASP A O 1
ATOM 908 N N . CYS A 1 113 ? 1.161 3.096 0.516 1 92 113 CYS A N 1
ATOM 909 C CA . CYS A 1 113 ? 0.054 2.707 -0.351 1 92 113 CYS A CA 1
ATOM 910 C C . CYS A 1 113 ? -1.172 2.322 0.469 1 92 113 CYS A C 1
ATOM 912 O O . CYS A 1 113 ? -1.987 1.509 0.03 1 92 113 CYS A O 1
ATOM 914 N N . ARG A 1 114 ? -1.272 2.799 1.609 1 92.44 114 ARG A N 1
ATOM 915 C CA . ARG A 1 114 ? -2.391 2.43 2.473 1 92.44 114 ARG A CA 1
ATOM 916 C C . ARG A 1 114 ? -3.545 3.416 2.324 1 92.44 114 ARG A C 1
ATOM 918 O O . ARG A 1 114 ? -4.641 3.18 2.842 1 92.44 114 ARG A O 1
ATOM 925 N N . PHE A 1 115 ? -3.293 4.461 1.627 1 94.69 115 PHE A N 1
ATOM 926 C CA . PHE A 1 115 ? -4.355 5.426 1.362 1 94.69 115 PHE A CA 1
ATOM 927 C C . PHE A 1 115 ? -5.398 4.84 0.421 1 94.69 115 PHE A C 1
ATOM 929 O O . PHE A 1 115 ? -5.055 4.215 -0.584 1 94.69 115 PHE A O 1
ATOM 936 N N . ASP A 1 116 ? -6.598 5.113 0.86 1 87.69 116 ASP A N 1
ATOM 937 C CA . ASP A 1 116 ? -7.727 4.66 0.052 1 87.69 116 ASP A CA 1
ATOM 938 C C . ASP A 1 116 ? -8.602 5.836 -0.372 1 87.69 116 ASP A C 1
ATOM 940 O O . ASP A 1 116 ? -9.297 6.43 0.457 1 87.69 116 ASP A O 1
ATOM 944 N N . ILE A 1 117 ? -8.656 6.07 -1.644 1 90.19 117 ILE A N 1
ATOM 945 C CA . ILE A 1 117 ? -9.398 7.207 -2.18 1 90.19 117 ILE A CA 1
ATOM 946 C C . ILE A 1 117 ? -10.891 7.004 -1.941 1 90.19 117 ILE A C 1
ATOM 948 O O . ILE A 1 117 ? -11.641 7.973 -1.794 1 90.19 117 ILE A O 1
ATOM 952 N N . GLN A 1 118 ? -11.328 5.742 -1.903 1 86.25 118 GLN A N 1
ATOM 953 C CA . GLN A 1 118 ? -12.742 5.473 -1.662 1 86.25 118 GLN A CA 1
ATOM 954 C C . GLN A 1 118 ? -13.148 5.879 -0.248 1 86.25 118 GLN A C 1
ATOM 956 O O . GLN A 1 118 ? -14.25 6.395 -0.036 1 86.25 118 GLN A O 1
ATOM 961 N N . ARG A 1 119 ? -12.242 5.625 0.63 1 90.62 119 ARG A N 1
ATOM 962 C CA . ARG A 1 119 ? -12.523 6.027 2.004 1 90.62 119 ARG A CA 1
ATOM 963 C C . ARG A 1 119 ? -12.648 7.547 2.113 1 90.62 119 ARG A C 1
ATOM 965 O O . ARG A 1 119 ? -13.531 8.055 2.803 1 90.62 119 ARG A O 1
ATOM 972 N N . LEU A 1 120 ? -11.734 8.242 1.473 1 95.44 120 LEU A N 1
ATOM 973 C CA . LEU A 1 120 ? -11.805 9.695 1.46 1 95.44 120 LEU A CA 1
ATOM 974 C C . LEU A 1 120 ? -13.094 10.172 0.809 1 95.44 120 LEU A C 1
ATOM 976 O O . LEU A 1 120 ? -13.781 11.047 1.346 1 95.44 120 LEU A O 1
ATOM 980 N N . SER A 1 121 ? -13.414 9.57 -0.283 1 93.69 121 SER A N 1
ATOM 981 C CA . SER A 1 121 ? -14.609 9.93 -1.031 1 93.69 121 SER A CA 1
ATOM 982 C C . SER A 1 121 ? -15.867 9.703 -0.201 1 93.69 121 SER A C 1
ATOM 984 O O . SER A 1 121 ? -16.75 10.562 -0.144 1 93.69 121 SER A O 1
ATOM 986 N N . ASP A 1 122 ? -15.93 8.57 0.42 1 91.88 122 ASP A N 1
ATOM 987 C CA . ASP A 1 122 ? -17.094 8.242 1.236 1 91.88 122 ASP A CA 1
ATOM 988 C C . ASP A 1 122 ? -17.25 9.219 2.4 1 91.88 122 ASP A C 1
ATOM 990 O O . ASP A 1 122 ? -18.359 9.68 2.691 1 91.88 122 ASP A O 1
ATOM 994 N N . SER A 1 123 ? -16.203 9.445 3.027 1 93.19 123 SER A N 1
ATOM 995 C CA . SER A 1 123 ? -16.234 10.398 4.129 1 93.19 123 SER A CA 1
ATOM 996 C C . SER A 1 123 ? -16.672 11.781 3.65 1 93.19 123 SER A C 1
ATOM 998 O O . SER A 1 123 ? -17.5 12.43 4.289 1 93.19 123 SER A O 1
ATOM 1000 N N . LEU A 1 124 ? -16.125 12.219 2.545 1 95.12 124 LEU A N 1
ATOM 1001 C CA . LEU A 1 124 ? -16.469 13.523 1.98 1 95.12 124 LEU A CA 1
ATOM 1002 C C . LEU A 1 124 ? -17.953 13.594 1.634 1 95.12 124 LEU A C 1
ATOM 1004 O O . LEU A 1 124 ? -18.625 14.562 1.976 1 95.12 124 LEU A O 1
ATOM 1008 N N . LYS A 1 125 ? -18.438 12.57 0.974 1 93.56 125 LYS A N 1
ATOM 1009 C CA . LYS A 1 125 ? -19.844 12.516 0.604 1 93.56 125 LYS A CA 1
ATOM 1010 C C . LYS A 1 125 ? -20.734 12.586 1.838 1 93.56 125 LYS A C 1
ATOM 1012 O O . LYS A 1 125 ? -21.766 13.258 1.82 1 93.56 125 LYS A O 1
ATOM 1017 N N . HIS A 1 126 ? -20.297 11.898 2.801 1 91.5 126 HIS A N 1
ATOM 1018 C CA . HIS A 1 126 ? -21.062 11.93 4.047 1 91.5 126 HIS A CA 1
ATOM 1019 C C . HIS A 1 126 ? -21.156 13.352 4.598 1 91.5 126 HIS A C 1
ATOM 1021 O O . HIS A 1 126 ? -22.234 13.797 4.992 1 91.5 126 HIS A O 1
ATOM 1027 N N . HIS A 1 127 ? -20.172 14.109 4.562 1 90.69 127 HIS A N 1
ATOM 1028 C CA . HIS A 1 127 ? -20.141 15.461 5.109 1 90.69 127 HIS A CA 1
ATOM 1029 C C . HIS A 1 127 ? -20.906 16.438 4.215 1 90.69 127 HIS A C 1
ATOM 1031 O O . HIS A 1 127 ? -21.5 17.391 4.703 1 90.69 127 HIS A O 1
ATOM 1037 N N . ILE A 1 128 ? -20.844 16.156 2.996 1 92.12 128 ILE A N 1
ATOM 1038 C CA . ILE A 1 128 ? -21.578 17 2.068 1 92.12 128 ILE A CA 1
ATOM 1039 C C . ILE A 1 128 ? -23.078 16.781 2.264 1 92.12 128 ILE A C 1
ATOM 1041 O O . ILE A 1 128 ? -23.859 17.734 2.217 1 92.12 128 ILE A O 1
ATOM 1045 N N . ASN A 1 129 ? -23.438 15.539 2.469 1 90 129 ASN A N 1
ATOM 1046 C CA . ASN A 1 129 ? -24.844 15.195 2.646 1 90 129 ASN A CA 1
ATOM 1047 C C . ASN A 1 129 ? -25.344 15.594 4.031 1 90 129 ASN A C 1
ATOM 1049 O O . ASN A 1 129 ? -26.547 15.805 4.227 1 90 129 ASN A O 1
ATOM 1053 N N . GLN A 1 130 ? -24.484 15.555 4.98 1 84.44 130 GLN A N 1
ATOM 1054 C CA . GLN A 1 130 ? -24.828 15.914 6.352 1 84.44 130 GLN A CA 1
ATOM 1055 C C . GLN A 1 130 ? -23.938 17.047 6.863 1 84.44 130 GLN A C 1
ATOM 1057 O O . GLN A 1 130 ? -23.047 16.812 7.684 1 84.44 130 GLN A O 1
ATOM 1062 N N . PRO A 1 131 ? -24.547 18.25 6.383 1 73.69 131 PRO A N 1
ATOM 1063 C CA . PRO A 1 131 ? -23.734 19.406 6.801 1 73.69 131 PRO A CA 1
ATOM 1064 C C . PRO A 1 131 ? -23.828 19.672 8.305 1 73.69 131 PRO A C 1
ATOM 1066 O O . PRO A 1 131 ? -24.844 19.375 8.93 1 73.69 131 PRO A O 1
ATOM 1069 N N . ASN A 1 132 ? -22.797 19.766 9.32 1 61.16 132 ASN A N 1
ATOM 1070 C CA . ASN A 1 132 ? -22.703 20.141 10.727 1 61.16 132 ASN A CA 1
ATOM 1071 C C . ASN A 1 132 ? -22.156 18.984 11.57 1 61.16 132 ASN A C 1
ATOM 1073 O O . ASN A 1 132 ? -22.109 19.078 12.797 1 61.16 132 ASN A O 1
ATOM 1077 N N . GLU A 1 133 ? -21.812 17.938 10.844 1 56.78 133 GLU A N 1
ATOM 1078 C CA . GLU A 1 133 ? -21.375 16.797 11.641 1 56.78 133 GLU A CA 1
ATOM 1079 C C . GLU A 1 133 ? -19.969 17.016 12.195 1 56.78 133 GLU A C 1
ATOM 1081 O O . GLU A 1 133 ? -19.578 16.375 13.18 1 56.78 133 GLU A O 1
ATOM 1086 N N . PHE A 1 134 ? -19.062 17.812 11.609 1 52.34 134 PHE A N 1
ATOM 1087 C CA . PHE A 1 134 ? -17.734 17.953 12.195 1 52.34 134 PHE A CA 1
ATOM 1088 C C . PHE A 1 134 ? -17.797 18.75 13.492 1 52.34 134 PHE A C 1
ATOM 1090 O O . PHE A 1 134 ? -16.844 18.781 14.258 1 52.34 134 PHE A O 1
ATOM 1097 N N . ARG A 1 135 ? -18.859 19.594 13.742 1 46.75 135 ARG A N 1
ATOM 1098 C CA . ARG A 1 135 ? -18.891 20.453 14.922 1 46.75 135 ARG A CA 1
ATOM 1099 C C . ARG A 1 135 ? -19.094 19.641 16.188 1 46.75 135 ARG A C 1
ATOM 1101 O O . ARG A 1 135 ? -19.938 18.734 16.219 1 46.75 135 ARG A O 1
ATOM 1108 N N . HIS A 1 136 ? -18.016 19.5 17.016 1 44.06 136 HIS A N 1
ATOM 1109 C CA . HIS A 1 136 ? -17.906 18.891 18.328 1 44.06 136 HIS A CA 1
ATOM 1110 C C . HIS A 1 136 ? -19.25 18.938 19.062 1 44.06 136 HIS A C 1
ATOM 1112 O O . HIS A 1 136 ? -19.594 18 19.797 1 44.06 136 HIS A O 1
ATOM 1118 N N . GLU A 1 137 ? -19.781 20.188 19.234 1 39.28 137 GLU A N 1
ATOM 1119 C CA . GLU A 1 137 ? -20.891 20.375 20.156 1 39.28 137 GLU A CA 1
ATOM 1120 C C . GLU A 1 137 ? -22.094 19.531 19.766 1 39.28 137 GLU A C 1
ATOM 1122 O O . GLU A 1 137 ? -22.812 19.016 20.625 1 39.28 137 GLU A O 1
ATOM 1127 N N . ASP A 1 138 ? -22.469 19.562 18.516 1 38.94 138 ASP A N 1
ATOM 1128 C CA . ASP A 1 138 ? -23.781 19.094 18.094 1 38.94 138 ASP A CA 1
ATOM 1129 C C . ASP A 1 138 ? -23.703 17.672 17.531 1 38.94 138 ASP A C 1
ATOM 1131 O O . ASP A 1 138 ? -24.609 17.234 16.797 1 38.94 138 ASP A O 1
ATOM 1135 N N . LEU A 1 139 ? -22.609 16.984 17.531 1 38.75 139 LEU A N 1
ATOM 1136 C CA . LEU A 1 139 ? -22.672 15.555 17.234 1 38.75 139 LEU A CA 1
ATOM 1137 C C . LEU A 1 139 ? -23.875 14.906 17.922 1 38.75 139 LEU A C 1
ATOM 1139 O O . LEU A 1 139 ? -24.172 13.734 17.672 1 38.75 139 LEU A O 1
ATOM 1143 N N . LEU A 1 140 ? -24.297 15.469 19.047 1 34.78 140 LEU A N 1
ATOM 1144 C CA . LEU A 1 140 ? -25.484 15.023 19.766 1 34.78 140 LEU A CA 1
ATOM 1145 C C . LEU A 1 140 ? -26.75 15.406 19 1 34.78 140 LEU A C 1
ATOM 1147 O O . LEU A 1 140 ? -27.828 14.883 19.281 1 34.78 140 LEU A O 1
ATOM 1151 N N . LYS A 1 141 ? -26.953 16.75 18.625 1 37.28 141 LYS A N 1
ATOM 1152 C CA . LYS A 1 141 ? -28.297 17.062 18.125 1 37.28 141 LYS A CA 1
ATOM 1153 C C . LYS A 1 141 ? -28.422 16.688 16.641 1 37.28 141 LYS A C 1
ATOM 1155 O O . LYS A 1 141 ? -27.953 17.438 15.773 1 37.28 141 LYS A O 1
ATOM 1160 N N . ARG A 1 142 ? -28.453 15.477 16.359 1 39.22 142 ARG A N 1
ATOM 1161 C CA . ARG A 1 142 ? -28.891 14.938 15.07 1 39.22 142 ARG A CA 1
ATOM 1162 C C . ARG A 1 142 ? -30.156 15.648 14.586 1 39.22 142 ARG A C 1
ATOM 1164 O O . ARG A 1 142 ? -31.25 15.336 15.031 1 39.22 142 ARG A O 1
ATOM 1171 N N . ASN A 1 143 ? -30.125 16.906 14.469 1 36.69 143 ASN A N 1
ATOM 1172 C CA . ASN A 1 143 ? -31.344 17.328 13.766 1 36.69 143 ASN A CA 1
ATOM 1173 C C . ASN A 1 143 ? -31.484 16.625 12.422 1 36.69 143 ASN A C 1
ATOM 1175 O O . ASN A 1 143 ? -30.562 16.641 11.609 1 36.69 143 ASN A O 1
ATOM 1179 N N . SER A 1 144 ? -32.156 15.555 12.367 1 38.84 144 SER A N 1
ATOM 1180 C CA . SER A 1 144 ? -32.719 14.781 11.273 1 38.84 144 SER A CA 1
ATOM 1181 C C . SER A 1 144 ? -33.156 15.68 10.117 1 38.84 144 SER A C 1
ATOM 1183 O O . SER A 1 144 ? -34.344 15.797 9.812 1 38.84 144 SER A O 1
ATOM 1185 N N . THR A 1 145 ? -32.719 16.906 10.055 1 38.88 145 THR A N 1
ATOM 1186 C CA . THR A 1 145 ? -33.312 17.391 8.812 1 38.88 145 THR A CA 1
ATOM 1187 C C . THR A 1 145 ? -32.844 16.547 7.629 1 38.88 145 THR A C 1
ATOM 1189 O O . THR A 1 145 ? -31.641 16.516 7.324 1 38.88 145 THR A O 1
ATOM 1192 N N . THR A 1 146 ? -33.438 15.43 7.406 1 42.47 146 THR A N 1
ATOM 1193 C CA . THR A 1 146 ? -33.5 14.672 6.156 1 42.47 146 THR A CA 1
ATOM 1194 C C . THR A 1 146 ? -33.406 15.609 4.957 1 42.47 146 THR A C 1
ATOM 1196 O O . THR A 1 146 ? -34.438 16.141 4.504 1 42.47 146 THR A O 1
ATOM 1199 N N . SER A 1 147 ? -32.719 16.703 4.992 1 43.16 147 SER A N 1
ATOM 1200 C CA . SER A 1 147 ? -32.781 17.422 3.723 1 43.16 147 SER A CA 1
ATOM 1201 C C . SER A 1 147 ? -32.531 16.5 2.543 1 43.16 147 SER A C 1
ATOM 1203 O O . SER A 1 147 ? -31.531 15.758 2.541 1 43.16 147 SER A O 1
ATOM 1205 N N . THR A 1 148 ? -33.469 15.953 1.97 1 47.34 148 THR A N 1
ATOM 1206 C CA . THR A 1 148 ? -33.594 15.398 0.628 1 47.34 148 THR A CA 1
ATOM 1207 C C . THR A 1 148 ? -32.625 16.062 -0.33 1 47.34 148 THR A C 1
ATOM 1209 O O . THR A 1 148 ? -33 16.531 -1.4 1 47.34 148 THR A O 1
ATOM 1212 N N . SER A 1 149 ? -31.641 16.797 0.141 1 54 149 SER A N 1
ATOM 1213 C CA . SER A 1 149 ? -30.875 17.609 -0.807 1 54 149 SER A CA 1
ATOM 1214 C C . SER A 1 149 ? -30.062 16.734 -1.749 1 54 149 SER A C 1
ATOM 1216 O O . SER A 1 149 ? -29.516 15.695 -1.335 1 54 149 SER A O 1
ATOM 1218 N N . VAL A 1 150 ? -30.391 16.812 -3.047 1 65.5 150 VAL A N 1
ATOM 1219 C CA . VAL A 1 150 ? -29.688 16.25 -4.203 1 65.5 150 VAL A CA 1
ATOM 1220 C C . VAL A 1 150 ? -28.188 16.359 -4.004 1 65.5 150 VAL A C 1
ATOM 1222 O O . VAL A 1 150 ? -27.672 17.422 -3.627 1 65.5 150 VAL A O 1
ATOM 1225 N N . PHE A 1 151 ? -27.594 15.242 -3.854 1 79.38 151 PHE A N 1
ATOM 1226 C CA . PHE A 1 151 ? -26.141 15.203 -3.801 1 79.38 151 PHE A CA 1
ATOM 1227 C C . PHE A 1 151 ? -25.531 16.25 -4.734 1 79.38 151 PHE A C 1
ATOM 1229 O O . PHE A 1 151 ? -25.891 16.312 -5.91 1 79.38 151 PHE A O 1
ATOM 1236 N N . ASP A 1 152 ? -24.766 17.172 -4.199 1 87.69 152 ASP A N 1
ATOM 1237 C CA . ASP A 1 152 ? -24.156 18.25 -4.961 1 87.69 152 ASP A CA 1
ATOM 1238 C C . ASP A 1 152 ? -22.859 17.781 -5.613 1 87.69 152 ASP A C 1
ATOM 1240 O O . ASP A 1 152 ? -21.781 17.891 -5.016 1 87.69 152 ASP A O 1
ATOM 1244 N N . ASP A 1 153 ? -22.922 17.391 -6.777 1 91.56 153 ASP A N 1
ATOM 1245 C CA . ASP A 1 153 ? -21.781 16.891 -7.539 1 91.56 153 ASP A CA 1
ATOM 1246 C C . ASP A 1 153 ? -20.734 18 -7.77 1 91.56 153 ASP A C 1
ATOM 1248 O O . ASP A 1 153 ? -19.531 17.719 -7.805 1 91.56 153 ASP A O 1
ATOM 1252 N N . GLU A 1 154 ? -21.266 19.156 -7.922 1 93.62 154 GLU A N 1
ATOM 1253 C CA . GLU A 1 154 ? -20.359 20.281 -8.148 1 93.62 154 GLU A CA 1
ATOM 1254 C C . GLU A 1 154 ? -19.469 20.531 -6.934 1 93.62 154 GLU A C 1
ATOM 1256 O O . GLU A 1 154 ? -18.266 20.75 -7.074 1 93.62 154 GLU A O 1
ATOM 1261 N N . LEU A 1 155 ? -20.109 20.531 -5.84 1 95.25 155 LEU A N 1
ATOM 1262 C CA . LEU A 1 155 ? -19.344 20.719 -4.609 1 95.25 155 LEU A CA 1
ATOM 1263 C C . LEU A 1 155 ? -18.344 19.594 -4.418 1 95.25 155 LEU A C 1
ATOM 1265 O O . LEU A 1 155 ? -17.188 19.828 -4.074 1 95.25 155 LEU A O 1
ATOM 1269 N N . TYR A 1 156 ? -18.781 18.391 -4.645 1 96.19 156 TYR A N 1
ATOM 1270 C CA . TYR A 1 156 ? -17.906 17.234 -4.52 1 96.19 156 TYR A CA 1
ATOM 1271 C C . TYR A 1 156 ? -16.672 17.375 -5.395 1 96.19 156 TYR A C 1
ATOM 1273 O O . TYR A 1 156 ? -15.547 17.188 -4.926 1 96.19 156 TYR A O 1
ATOM 1281 N N . LEU A 1 157 ? -16.844 17.734 -6.609 1 95.75 157 LEU A N 1
ATOM 1282 C CA . LEU A 1 157 ? -15.742 17.859 -7.555 1 95.75 157 LEU A CA 1
ATOM 1283 C C . LEU A 1 157 ? -14.82 19.016 -7.152 1 95.75 157 LEU A C 1
ATOM 1285 O O . LEU A 1 157 ? -13.602 18.891 -7.262 1 95.75 157 LEU A O 1
ATOM 1289 N N . SER A 1 158 ? -15.438 20.047 -6.723 1 95.88 158 SER A N 1
ATOM 1290 C CA . SER A 1 158 ? -14.648 21.188 -6.27 1 95.88 158 SER A CA 1
ATOM 1291 C C . SER A 1 158 ? -13.742 20.812 -5.102 1 95.88 158 SER A C 1
ATOM 1293 O O . SER A 1 158 ? -12.578 21.219 -5.055 1 95.88 158 SER A O 1
ATOM 1295 N N . CYS A 1 159 ? -14.297 20.031 -4.168 1 96.94 159 CYS A N 1
ATOM 1296 C CA . CYS A 1 159 ? -13.523 19.562 -3.023 1 96.94 159 CYS A CA 1
ATOM 1297 C C . CYS A 1 159 ? -12.398 18.625 -3.471 1 96.94 159 CYS A C 1
ATOM 1299 O O . CYS A 1 159 ? -11.25 18.781 -3.041 1 96.94 159 CYS A O 1
ATOM 1301 N N . MET A 1 160 ? -12.672 17.719 -4.32 1 97.19 160 MET A N 1
ATOM 1302 C CA . MET A 1 160 ? -11.703 16.734 -4.781 1 97.19 160 MET A CA 1
ATOM 1303 C C . MET A 1 160 ? -10.547 17.406 -5.516 1 97.19 160 MET A C 1
ATOM 1305 O O . MET A 1 160 ? -9.406 16.938 -5.457 1 97.19 160 MET A O 1
ATOM 1309 N N . ARG A 1 161 ? -10.82 18.531 -6.156 1 95.5 161 ARG A N 1
ATOM 1310 C CA . ARG A 1 161 ? -9.789 19.266 -6.875 1 95.5 161 ARG A CA 1
ATOM 1311 C C . ARG A 1 161 ? -8.773 19.859 -5.906 1 95.5 161 ARG A C 1
ATOM 1313 O O . ARG A 1 161 ? -7.637 20.156 -6.293 1 95.5 161 ARG A O 1
ATOM 1320 N N . ARG A 1 162 ? -9.164 20.016 -4.691 1 96.5 162 ARG A N 1
ATOM 1321 C CA . ARG A 1 162 ? -8.289 20.609 -3.691 1 96.5 162 ARG A CA 1
ATOM 1322 C C . ARG A 1 162 ? -7.438 19.547 -3.004 1 96.5 162 ARG A C 1
ATOM 1324 O O . ARG A 1 162 ? -6.605 19.859 -2.152 1 96.5 162 ARG A O 1
ATOM 1331 N N . PHE A 1 163 ? -7.652 18.312 -3.381 1 97.88 163 PHE A N 1
ATOM 1332 C CA . PHE A 1 163 ? -6.883 17.203 -2.824 1 97.88 163 PHE A CA 1
ATOM 1333 C C . PHE A 1 163 ? -5.82 16.734 -3.807 1 97.88 163 PHE A C 1
ATOM 1335 O O . PHE A 1 163 ? -6.121 16.016 -4.762 1 97.88 163 PHE A O 1
ATOM 1342 N N . LEU A 1 164 ? -4.602 17.141 -3.504 1 97.12 164 LEU A N 1
ATOM 1343 C CA . LEU A 1 164 ? -3.479 16.719 -4.336 1 97.12 164 LEU A CA 1
ATOM 1344 C C . LEU A 1 164 ? -2.836 15.461 -3.787 1 97.12 164 LEU A C 1
ATOM 1346 O O . LEU A 1 164 ? -2.699 15.305 -2.572 1 97.12 164 LEU A O 1
ATOM 1350 N N . TYR A 1 165 ? -2.486 14.586 -4.684 1 97 165 TYR A N 1
ATOM 1351 C CA . TYR A 1 165 ? -2.027 13.266 -4.285 1 97 165 TYR A CA 1
ATOM 1352 C C . TYR A 1 165 ? -0.808 12.844 -5.098 1 97 165 TYR A C 1
ATOM 1354 O O . TYR A 1 165 ? -0.765 13.039 -6.312 1 97 165 TYR A O 1
ATOM 1362 N N . VAL A 1 166 ? 0.246 12.32 -4.414 1 96.44 166 VAL A N 1
ATOM 1363 C CA . VAL A 1 166 ? 1.4 11.719 -5.074 1 96.44 166 VAL A CA 1
ATOM 1364 C C . VAL A 1 166 ? 1.812 10.445 -4.336 1 96.44 166 VAL A C 1
ATOM 1366 O O . VAL A 1 166 ? 1.82 10.414 -3.102 1 96.44 166 VAL A O 1
ATOM 1369 N N . ARG A 1 167 ? 2.107 9.43 -5.07 1 94.44 167 ARG A N 1
ATOM 1370 C CA . ARG A 1 167 ? 2.58 8.18 -4.492 1 94.44 167 ARG A CA 1
ATOM 1371 C C . ARG A 1 167 ? 4.043 7.93 -4.84 1 94.44 167 ARG A C 1
ATOM 1373 O O . ARG A 1 167 ? 4.461 8.156 -5.98 1 94.44 167 ARG A O 1
ATOM 1380 N N . CYS A 1 168 ? 4.852 7.539 -3.865 1 95.06 168 CYS A N 1
ATOM 1381 C CA . CYS A 1 168 ? 6.238 7.137 -4.055 1 95.06 168 CYS A CA 1
ATOM 1382 C C . CYS A 1 168 ? 6.461 5.703 -3.586 1 95.06 168 CYS A C 1
ATOM 1384 O O . CYS A 1 168 ? 5.879 5.277 -2.586 1 95.06 168 CYS A O 1
ATOM 1386 N N . TYR A 1 169 ? 7.359 5.043 -4.266 1 89.81 169 TYR A N 1
ATOM 1387 C CA . TYR A 1 169 ? 7.5 3.625 -3.963 1 89.81 169 TYR A CA 1
ATOM 1388 C C . TYR A 1 169 ? 8.844 3.34 -3.299 1 89.81 169 TYR A C 1
ATOM 1390 O O . TYR A 1 169 ? 9.094 2.221 -2.846 1 89.81 169 TYR A O 1
ATOM 1398 N N . ASN A 1 170 ? 9.703 4.258 -3.285 1 89.75 170 ASN A N 1
ATOM 1399 C CA . ASN A 1 170 ? 11 4.145 -2.615 1 89.75 170 ASN A CA 1
ATOM 1400 C C . ASN A 1 170 ? 11.516 5.504 -2.162 1 89.75 170 ASN A C 1
ATOM 1402 O O . ASN A 1 170 ? 10.922 6.535 -2.473 1 89.75 170 ASN A O 1
ATOM 1406 N N . SER A 1 171 ? 12.578 5.508 -1.418 1 92.81 171 SER A N 1
ATOM 1407 C CA . SER A 1 171 ? 13.094 6.727 -0.807 1 92.81 171 SER A CA 1
ATOM 1408 C C . SER A 1 171 ? 13.633 7.691 -1.862 1 92.81 171 SER A C 1
ATOM 1410 O O . SER A 1 171 ? 13.547 8.906 -1.696 1 92.81 171 SER A O 1
ATOM 1412 N N . LEU A 1 172 ? 14.141 7.172 -2.939 1 90 172 LEU A N 1
ATOM 1413 C CA . LEU A 1 172 ? 14.664 8.031 -3.998 1 90 172 LEU A CA 1
ATOM 1414 C C . LEU A 1 172 ? 13.539 8.828 -4.656 1 90 172 LEU A C 1
ATOM 1416 O O . LEU A 1 172 ? 13.68 10.031 -4.891 1 90 172 LEU A O 1
ATOM 1420 N N . GLU A 1 173 ? 12.461 8.164 -4.957 1 92.69 173 GLU A N 1
ATOM 1421 C CA . GLU A 1 173 ? 11.297 8.852 -5.516 1 92.69 173 GLU A CA 1
ATOM 1422 C C . GLU A 1 173 ? 10.766 9.906 -4.547 1 92.69 173 GLU A C 1
ATOM 1424 O O . GLU A 1 173 ? 10.375 11 -4.965 1 92.69 173 GLU A O 1
ATOM 1429 N N . PHE A 1 174 ? 10.773 9.555 -3.314 1 97.12 174 PHE A N 1
ATOM 1430 C CA . PHE A 1 174 ? 10.281 10.469 -2.291 1 97.12 174 PHE A CA 1
ATOM 1431 C C . PHE A 1 174 ? 11.125 11.742 -2.258 1 97.12 174 PHE A C 1
ATOM 1433 O O . PHE A 1 174 ? 10.586 12.844 -2.295 1 97.12 174 PHE A O 1
ATOM 1440 N N . LEU A 1 175 ? 12.43 11.555 -2.258 1 95.62 175 LEU A N 1
ATOM 1441 C CA . LEU A 1 175 ? 13.344 12.695 -2.244 1 95.62 175 LEU A CA 1
ATOM 1442 C C . LEU A 1 175 ? 13.172 13.547 -3.496 1 95.62 175 LEU A C 1
ATOM 1444 O O . LEU A 1 175 ? 13.141 14.773 -3.418 1 95.62 175 LEU A O 1
ATOM 1448 N N . ALA A 1 176 ? 13.031 12.906 -4.605 1 94.62 176 ALA A N 1
ATOM 1449 C CA . ALA A 1 176 ? 12.82 13.633 -5.855 1 94.62 176 ALA A CA 1
ATOM 1450 C C . ALA A 1 176 ? 11.523 14.438 -5.812 1 94.62 176 ALA A C 1
ATOM 1452 O O . ALA A 1 176 ? 11.484 15.586 -6.262 1 94.62 176 ALA A O 1
ATOM 1453 N N . THR A 1 177 ? 10.531 13.859 -5.262 1 96.56 177 THR A N 1
ATOM 1454 C CA . THR A 1 177 ? 9.242 14.531 -5.129 1 96.56 177 THR A CA 1
ATOM 1455 C C . THR A 1 177 ? 9.367 15.773 -4.242 1 96.56 177 THR A C 1
ATOM 1457 O O . THR A 1 177 ? 8.898 16.844 -4.605 1 96.56 177 THR A O 1
ATOM 1460 N N . LEU A 1 178 ? 10.062 15.625 -3.146 1 97.06 178 LEU A N 1
ATOM 1461 C CA . LEU A 1 178 ? 10.227 16.75 -2.229 1 97.06 178 LEU A CA 1
ATOM 1462 C C . LEU A 1 178 ? 11 17.875 -2.893 1 97.06 178 LEU A C 1
ATOM 1464 O O . LEU A 1 178 ? 10.664 19.047 -2.711 1 97.06 178 LEU A O 1
ATOM 1468 N N . LYS A 1 179 ? 11.938 17.547 -3.686 1 94.25 179 LYS A N 1
ATOM 1469 C CA . LYS A 1 179 ? 12.781 18.547 -4.328 1 94.25 179 LYS A CA 1
ATOM 1470 C C . LYS A 1 179 ? 12 19.344 -5.379 1 94.25 179 LYS A C 1
ATOM 1472 O O . LYS A 1 179 ? 12.281 20.516 -5.621 1 94.25 179 LYS A O 1
ATOM 1477 N N . THR A 1 180 ? 11.047 18.688 -5.957 1 94.62 180 THR A N 1
ATOM 1478 C CA . THR A 1 180 ? 10.297 19.344 -7.023 1 94.62 180 THR A CA 1
ATOM 1479 C C . THR A 1 180 ? 8.977 19.906 -6.492 1 94.62 180 THR A C 1
ATOM 1481 O O . THR A 1 180 ? 8.242 20.578 -7.215 1 94.62 180 THR A O 1
ATOM 1484 N N . LEU A 1 181 ? 8.672 19.672 -5.293 1 94.88 181 LEU A N 1
ATOM 1485 C CA . LEU A 1 181 ? 7.363 19.969 -4.727 1 94.88 181 LEU A CA 1
ATOM 1486 C C . LEU A 1 181 ? 7.117 21.469 -4.668 1 94.88 181 LEU A C 1
ATOM 1488 O O . LEU A 1 181 ? 5.984 21.922 -4.832 1 94.88 181 LEU A O 1
ATOM 1492 N N . ARG A 1 182 ? 8.203 22.234 -4.465 1 91.81 182 ARG A N 1
ATOM 1493 C CA . ARG A 1 182 ? 8.07 23.688 -4.387 1 91.81 182 ARG A CA 1
ATOM 1494 C C . ARG A 1 182 ? 7.422 24.25 -5.652 1 91.81 182 ARG A C 1
ATOM 1496 O O . ARG A 1 182 ? 6.477 25.031 -5.574 1 91.81 182 ARG A O 1
ATOM 1503 N N . PHE A 1 183 ? 7.941 23.797 -6.699 1 91.94 183 PHE A N 1
ATOM 1504 C CA . PHE A 1 183 ? 7.434 24.266 -7.984 1 91.94 183 PHE A CA 1
ATOM 1505 C C . PHE A 1 183 ? 5.988 23.828 -8.188 1 91.94 183 PHE A C 1
ATOM 1507 O O . PHE A 1 183 ? 5.152 24.625 -8.625 1 91.94 183 PHE A O 1
ATOM 1514 N N . ARG A 1 184 ? 5.703 22.641 -7.801 1 91.06 184 ARG A N 1
ATOM 1515 C CA . ARG A 1 184 ? 4.352 22.109 -7.941 1 91.06 184 ARG A CA 1
ATOM 1516 C C . ARG A 1 184 ? 3.367 22.875 -7.062 1 91.06 184 ARG A C 1
ATOM 1518 O O . ARG A 1 184 ? 2.252 23.188 -7.488 1 91.06 184 ARG A O 1
ATOM 1525 N N . LEU A 1 185 ? 3.758 23.172 -5.883 1 91.75 185 LEU A N 1
ATOM 1526 C CA . LEU A 1 185 ? 2.898 23.891 -4.949 1 91.75 185 LEU A CA 1
ATOM 1527 C C . LEU A 1 185 ? 2.619 25.297 -5.445 1 91.75 185 LEU A C 1
ATOM 1529 O O . LEU A 1 185 ? 1.501 25.797 -5.301 1 91.75 185 LEU A O 1
ATOM 1533 N N . GLU A 1 186 ? 3.605 25.906 -6.051 1 90.94 186 GLU A N 1
ATOM 1534 C CA . GLU A 1 186 ? 3.43 27.25 -6.605 1 90.94 186 GLU A CA 1
ATOM 1535 C C . GLU A 1 186 ? 2.445 27.234 -7.773 1 90.94 186 GLU A C 1
ATOM 1537 O O . GLU A 1 186 ? 1.589 28.125 -7.875 1 90.94 186 GLU A O 1
ATOM 1542 N N . LYS A 1 187 ? 2.615 26.266 -8.57 1 90.69 187 LYS A N 1
ATOM 1543 C CA . LYS A 1 187 ? 1.704 26.125 -9.703 1 90.69 187 LYS A CA 1
ATOM 1544 C C . LYS A 1 187 ? 0.267 25.922 -9.234 1 90.69 187 LYS A C 1
ATOM 1546 O O . LYS A 1 187 ? -0.662 26.516 -9.781 1 90.69 187 LYS A O 1
ATOM 1551 N N . GLU A 1 188 ? 0.123 25.125 -8.219 1 89.56 188 GLU A N 1
ATOM 1552 C CA . GLU A 1 188 ? -1.208 24.859 -7.684 1 89.56 188 GLU A CA 1
ATOM 1553 C C . GLU A 1 188 ? -1.78 26.094 -6.988 1 89.56 188 GLU A C 1
ATOM 1555 O O . GLU A 1 188 ? -2.988 26.328 -7.043 1 89.56 188 GLU A O 1
ATOM 1560 N N . ARG A 1 189 ? -0.967 26.828 -6.344 1 89.44 189 ARG A N 1
ATOM 1561 C CA . ARG A 1 189 ? -1.39 28.078 -5.715 1 89.44 189 ARG A CA 1
ATOM 1562 C C . ARG A 1 189 ? -1.939 29.047 -6.75 1 89.44 189 ARG A C 1
ATOM 1564 O O . ARG A 1 189 ? -2.971 29.688 -6.523 1 89.44 189 ARG A O 1
ATOM 1571 N N . GLU A 1 190 ? -1.281 29.109 -7.828 1 90.25 190 GLU A N 1
ATOM 1572 C CA . GLU A 1 190 ? -1.716 29.984 -8.914 1 90.25 190 GLU A CA 1
ATOM 1573 C C . GLU A 1 190 ? -3.023 29.5 -9.531 1 90.25 190 GLU A C 1
ATOM 1575 O O . GLU A 1 190 ? -3.922 30.297 -9.805 1 90.25 190 GLU A O 1
ATOM 1580 N N . ALA A 1 191 ? -3.133 28.219 -9.672 1 89.31 191 ALA A N 1
ATOM 1581 C CA . ALA A 1 191 ? -4.293 27.625 -10.336 1 89.31 191 ALA A CA 1
ATOM 1582 C C . ALA A 1 191 ? -5.539 27.734 -9.461 1 89.31 191 ALA A C 1
ATOM 1584 O O . ALA A 1 191 ? -6.645 27.938 -9.961 1 89.31 191 ALA A O 1
ATOM 1585 N N . HIS A 1 192 ? -5.355 27.625 -8.164 1 88.75 192 HIS A N 1
ATOM 1586 C CA . HIS A 1 192 ? -6.492 27.547 -7.254 1 88.75 192 HIS A CA 1
ATOM 1587 C C . HIS A 1 192 ? -6.703 28.875 -6.527 1 88.75 192 HIS A C 1
ATOM 1589 O O . HIS A 1 192 ? -7.77 29.109 -5.961 1 88.75 192 HIS A O 1
ATOM 1595 N N . GLY A 1 193 ? -5.672 29.719 -6.457 1 88.88 193 GLY A N 1
ATOM 1596 C CA . GLY A 1 193 ? -5.75 31 -5.762 1 88.88 193 GLY A CA 1
ATOM 1597 C C . GLY A 1 193 ? -5.461 30.891 -4.277 1 88.88 193 GLY A C 1
ATOM 1598 O O . GLY A 1 193 ? -5.508 31.891 -3.555 1 88.88 193 GLY A O 1
ATOM 1599 N N . VAL A 1 194 ? -5.312 29.703 -3.883 1 88.06 194 VAL A N 1
ATOM 1600 C CA . VAL A 1 194 ? -4.988 29.453 -2.482 1 88.06 194 VAL A CA 1
ATOM 1601 C C . VAL A 1 194 ? -3.834 28.469 -2.381 1 88.06 194 VAL A C 1
ATOM 1603 O O . VAL A 1 194 ? -3.625 27.656 -3.287 1 88.06 194 VAL A O 1
ATOM 1606 N N . GLY A 1 195 ? -3.102 28.516 -1.297 1 89.62 195 GLY A N 1
ATOM 1607 C CA . GLY A 1 195 ? -1.964 27.625 -1.105 1 89.62 195 GLY A CA 1
ATOM 1608 C C . GLY A 1 195 ? -2.318 26.359 -0.359 1 89.62 195 GLY A C 1
ATOM 1609 O O . GLY A 1 195 ? -3.416 26.234 0.189 1 89.62 195 GLY A O 1
ATOM 1610 N N . VAL A 1 196 ? -1.385 25.5 -0.381 1 94.75 196 VAL A N 1
ATOM 1611 C CA . VAL A 1 196 ? -1.521 24.25 0.358 1 94.75 196 VAL A CA 1
ATOM 1612 C C . VAL A 1 196 ? -1.449 24.516 1.858 1 94.75 196 VAL A C 1
ATOM 1614 O O . VAL A 1 196 ? -0.575 25.25 2.32 1 94.75 196 VAL A O 1
ATOM 1617 N N . HIS A 1 197 ? -2.4 23.969 2.553 1 95.44 197 HIS A N 1
ATOM 1618 C CA . HIS A 1 197 ? -2.467 24.172 3.996 1 95.44 197 HIS A CA 1
ATOM 1619 C C . HIS A 1 197 ? -1.921 22.969 4.75 1 95.44 197 HIS A C 1
ATOM 1621 O O . HIS A 1 197 ? -1.332 23.109 5.824 1 95.44 197 HIS A O 1
ATOM 1627 N N . LEU A 1 198 ? -2.168 21.797 4.227 1 97 198 LEU A N 1
ATOM 1628 C CA . LEU A 1 198 ? -1.76 20.547 4.867 1 97 198 LEU A CA 1
ATOM 1629 C C . LEU A 1 198 ? -0.809 19.766 3.971 1 97 198 LEU A C 1
ATOM 1631 O O . LEU A 1 198 ? -1.127 19.484 2.812 1 97 198 LEU A O 1
ATOM 1635 N N . LEU A 1 199 ? 0.344 19.469 4.492 1 98.12 199 LEU A N 1
ATOM 1636 C CA . LEU A 1 199 ? 1.235 18.469 3.896 1 98.12 199 LEU A CA 1
ATOM 1637 C C . LEU A 1 199 ? 1.196 17.172 4.68 1 98.12 199 LEU A C 1
ATOM 1639 O O . LEU A 1 199 ? 1.581 17.125 5.852 1 98.12 199 LEU A O 1
ATOM 1643 N N . MET A 1 200 ? 0.727 16.172 4.023 1 98.56 200 MET A N 1
ATOM 1644 C CA . MET A 1 200 ? 0.569 14.891 4.707 1 98.56 200 MET A CA 1
ATOM 1645 C C . MET A 1 200 ? 1.557 13.859 4.164 1 98.56 200 MET A C 1
ATOM 1647 O O . MET A 1 200 ? 1.698 13.703 2.951 1 98.56 200 MET A O 1
ATOM 1651 N N . ILE A 1 201 ? 2.258 13.172 5.012 1 98.75 201 ILE A N 1
ATOM 1652 C CA . ILE A 1 201 ? 3.23 12.141 4.672 1 98.75 201 ILE A CA 1
ATOM 1653 C C . ILE A 1 201 ? 2.852 10.828 5.355 1 98.75 201 ILE A C 1
ATOM 1655 O O . ILE A 1 201 ? 2.967 10.703 6.578 1 98.75 201 ILE A O 1
ATOM 1659 N N . ASP A 1 202 ? 2.42 9.805 4.609 1 98 202 ASP A N 1
ATOM 1660 C CA . ASP A 1 202 ? 1.899 8.547 5.133 1 98 202 ASP A CA 1
ATOM 1661 C C . ASP A 1 202 ? 2.566 7.348 4.453 1 98 202 ASP A C 1
ATOM 1663 O O . ASP A 1 202 ? 2.137 6.918 3.383 1 98 202 ASP A O 1
ATOM 1667 N N . SER A 1 203 ? 3.586 6.695 5.074 1 96.69 203 SER A N 1
ATOM 1668 C CA . SER A 1 203 ? 4.195 7.066 6.348 1 96.69 203 SER A CA 1
ATOM 1669 C C . SER A 1 203 ? 5.664 7.43 6.172 1 96.69 203 SER A C 1
ATOM 1671 O O . SER A 1 203 ? 6.316 6.969 5.234 1 96.69 203 SER A O 1
ATOM 1673 N N . ILE A 1 204 ? 6.227 8.164 7.082 1 97.44 204 ILE A N 1
ATOM 1674 C CA . ILE A 1 204 ? 7.602 8.648 7.016 1 97.44 204 ILE A CA 1
ATOM 1675 C C . ILE A 1 204 ? 8.57 7.48 7.195 1 97.44 204 ILE A C 1
ATOM 1677 O O . ILE A 1 204 ? 9.727 7.559 6.793 1 97.44 204 ILE A O 1
ATOM 1681 N N . SER A 1 205 ? 8.133 6.379 7.773 1 94.75 205 SER A N 1
ATOM 1682 C CA . SER A 1 205 ? 9 5.242 8.07 1 94.75 205 SER A CA 1
ATOM 1683 C C . SER A 1 205 ? 8.883 4.168 6.992 1 94.75 205 SER A C 1
ATOM 1685 O O . SER A 1 205 ? 9.508 3.109 7.098 1 94.75 205 SER A O 1
ATOM 1687 N N . ALA A 1 206 ? 8.172 4.395 5.969 1 94.44 206 ALA A N 1
ATOM 1688 C CA . ALA A 1 206 ? 7.809 3.375 4.988 1 94.44 206 ALA A CA 1
ATOM 1689 C C . ALA A 1 206 ? 9.047 2.689 4.418 1 94.44 206 ALA A C 1
ATOM 1691 O O . ALA A 1 206 ? 9.055 1.475 4.211 1 94.44 206 ALA A O 1
ATOM 1692 N N . PHE A 1 207 ? 10.086 3.42 4.211 1 92.62 207 PHE A N 1
ATOM 1693 C CA . PHE A 1 207 ? 11.234 2.883 3.484 1 92.62 207 PHE A CA 1
ATOM 1694 C C . PHE A 1 207 ? 12.414 2.664 4.418 1 92.62 207 PHE A C 1
ATOM 1696 O O . PHE A 1 207 ? 13.469 2.182 3.996 1 92.62 207 PHE A O 1
ATOM 1703 N N . TYR A 1 208 ? 12.273 3 5.66 1 91.88 208 TYR A N 1
ATOM 1704 C CA . TYR A 1 208 ? 13.406 3.092 6.582 1 91.88 208 TYR A CA 1
ATOM 1705 C C . TYR A 1 208 ? 14.125 1.756 6.699 1 91.88 208 TYR A C 1
ATOM 1707 O O . TYR A 1 208 ? 15.344 1.684 6.527 1 91.88 208 TYR A O 1
ATOM 1715 N N . TRP A 1 209 ? 13.406 0.729 6.914 1 87.75 209 TRP A N 1
ATOM 1716 C CA . TRP A 1 209 ? 14.016 -0.563 7.211 1 87.75 209 TRP A CA 1
ATOM 1717 C C . TRP A 1 209 ? 14.594 -1.196 5.949 1 87.75 209 TRP A C 1
ATOM 1719 O O . TRP A 1 209 ? 15.648 -1.829 5.996 1 87.75 209 TRP A O 1
ATOM 1729 N N . MET A 1 210 ? 13.922 -1.042 4.922 1 86 210 MET A N 1
ATOM 1730 C CA . MET A 1 210 ? 14.445 -1.547 3.656 1 86 210 MET A CA 1
ATOM 1731 C C . MET A 1 210 ? 15.734 -0.819 3.275 1 86 210 MET A C 1
ATOM 1733 O O . MET A 1 210 ? 16.688 -1.441 2.807 1 86 210 MET A O 1
ATOM 1737 N N . ASP A 1 211 ? 15.727 0.471 3.445 1 87.94 211 ASP A N 1
ATOM 1738 C CA . ASP A 1 211 ? 16.922 1.252 3.158 1 87.94 211 ASP A CA 1
ATOM 1739 C C . ASP A 1 211 ? 18.078 0.843 4.07 1 87.94 211 ASP A C 1
ATOM 1741 O O . ASP A 1 211 ? 19.234 0.77 3.633 1 87.94 211 ASP A O 1
ATOM 1745 N N . ARG A 1 212 ? 17.75 0.604 5.246 1 85.94 212 ARG A N 1
ATOM 1746 C CA . ARG A 1 212 ? 18.766 0.163 6.203 1 85.94 212 ARG A CA 1
ATOM 1747 C C . ARG A 1 212 ? 19.375 -1.169 5.781 1 85.94 212 ARG A C 1
ATOM 1749 O O . ARG A 1 212 ? 20.578 -1.376 5.918 1 85.94 212 ARG A O 1
ATOM 1756 N N . ALA A 1 213 ? 18.578 -2.006 5.273 1 82.56 213 ALA A N 1
ATOM 1757 C CA . ALA A 1 213 ? 19.031 -3.322 4.836 1 82.56 213 ALA A CA 1
ATOM 1758 C C . ALA A 1 213 ? 19.859 -3.217 3.564 1 82.56 213 ALA A C 1
ATOM 1760 O O . ALA A 1 213 ? 20.75 -4.047 3.324 1 82.56 213 ALA A O 1
ATOM 1761 N N . SER A 1 214 ? 19.547 -2.334 2.686 1 79.69 214 SER A N 1
ATOM 1762 C CA . SER A 1 214 ? 20.188 -2.191 1.39 1 79.69 214 SER A CA 1
ATOM 1763 C C . SER A 1 214 ? 21.562 -1.544 1.533 1 79.69 214 SER A C 1
ATOM 1765 O O . SER A 1 214 ? 22.375 -1.585 0.606 1 79.69 214 SER A O 1
ATOM 1767 N N . THR A 1 215 ? 21.891 -0.904 2.566 1 73.81 215 THR A N 1
ATOM 1768 C CA . THR A 1 215 ? 23.188 -0.232 2.746 1 73.81 215 THR A CA 1
ATOM 1769 C C . THR A 1 215 ? 24.281 -1.242 3.064 1 73.81 215 THR A C 1
ATOM 1771 O O . THR A 1 215 ? 24.109 -2.096 3.938 1 73.81 215 THR A O 1
ATOM 1774 N N . PRO A 1 216 ? 25.266 -1.436 1.948 1 59.34 216 PRO A N 1
ATOM 1775 C CA . PRO A 1 216 ? 26.344 -2.424 2.059 1 59.34 216 PRO A CA 1
ATOM 1776 C C . PRO A 1 216 ? 27.062 -2.369 3.406 1 59.34 216 PRO A C 1
ATOM 1778 O O . PRO A 1 216 ? 27.25 -1.286 3.971 1 59.34 216 PRO A O 1
ATOM 1781 N N . VAL A 1 217 ? 27.016 -3.598 4.125 1 53.69 217 VAL A N 1
ATOM 1782 C CA . VAL A 1 217 ? 27.844 -3.748 5.309 1 53.69 217 VAL A CA 1
ATOM 1783 C C . VAL A 1 217 ? 29.312 -3.609 4.922 1 53.69 217 VAL A C 1
ATOM 1785 O O . VAL A 1 217 ? 29.844 -4.422 4.156 1 53.69 217 VAL A O 1
ATOM 1788 N N . SER A 1 218 ? 29.781 -2.543 4.395 1 47.22 218 SER A N 1
ATOM 1789 C CA . SER A 1 218 ? 31.234 -2.699 4.367 1 47.22 218 SER A CA 1
ATOM 1790 C C . SER A 1 218 ? 31.734 -3.439 5.602 1 47.22 218 SER A C 1
ATOM 1792 O O . SER A 1 218 ? 31.109 -3.383 6.664 1 47.22 218 SER A O 1
ATOM 1794 N N . LEU A 1 219 ? 32.562 -4.371 5.469 1 38.91 219 LEU A N 1
ATOM 1795 C CA . LEU A 1 219 ? 33.312 -5.051 6.512 1 38.91 219 LEU A CA 1
ATOM 1796 C C . LEU A 1 219 ? 33.5 -4.145 7.723 1 38.91 219 LEU A C 1
ATOM 1798 O O . LEU A 1 219 ? 34.156 -3.09 7.621 1 38.91 219 LEU A O 1
ATOM 1802 N N . GLY A 1 220 ? 32.875 -4.324 8.867 1 47.47 220 GLY A N 1
ATOM 1803 C CA . GLY A 1 220 ? 33.156 -3.92 10.234 1 47.47 220 GLY A CA 1
ATOM 1804 C C . GLY A 1 220 ? 32.375 -2.695 10.672 1 47.47 220 GLY A C 1
ATOM 1805 O O . GLY A 1 220 ? 32.406 -2.324 11.844 1 47.47 220 GLY A O 1
ATOM 1806 N N . ASN A 1 221 ? 31.859 -1.756 9.742 1 49.38 221 ASN A N 1
ATOM 1807 C CA . ASN A 1 221 ? 31.547 -0.488 10.391 1 49.38 221 ASN A CA 1
ATOM 1808 C C . ASN A 1 221 ? 30.062 -0.161 10.289 1 49.38 221 ASN A C 1
ATOM 1810 O O . ASN A 1 221 ? 29.609 0.463 9.328 1 49.38 221 ASN A O 1
ATOM 1814 N N . ASP A 1 222 ? 29.031 -0.822 10.969 1 53.69 222 ASP A N 1
ATOM 1815 C CA . ASP A 1 222 ? 27.672 -0.41 11.258 1 53.69 222 ASP A CA 1
ATOM 1816 C C . ASP A 1 222 ? 27.531 1.111 11.25 1 53.69 222 ASP A C 1
ATOM 1818 O O . ASP A 1 222 ? 26.469 1.646 10.953 1 53.69 222 ASP A O 1
ATOM 1822 N N . LYS A 1 223 ? 28.703 1.744 11.422 1 54.38 223 LYS A N 1
ATOM 1823 C CA . LYS A 1 223 ? 28.703 3.201 11.516 1 54.38 223 LYS A CA 1
ATOM 1824 C C . LYS A 1 223 ? 28.484 3.838 10.148 1 54.38 223 LYS A C 1
ATOM 1826 O O . LYS A 1 223 ? 27.781 4.852 10.039 1 54.38 223 LYS A O 1
ATOM 1831 N N . ARG A 1 224 ? 28.984 3.203 9.094 1 54.78 224 ARG A N 1
ATOM 1832 C CA . ARG A 1 224 ? 28.828 3.803 7.77 1 54.78 224 ARG A CA 1
ATOM 1833 C C . ARG A 1 224 ? 27.406 3.654 7.258 1 54.78 224 ARG A C 1
ATOM 1835 O O . ARG A 1 224 ? 26.875 4.559 6.605 1 54.78 224 ARG A O 1
ATOM 1842 N N . ARG A 1 225 ? 26.719 2.484 7.66 1 58.09 225 ARG A N 1
ATOM 1843 C CA . ARG A 1 225 ? 25.312 2.277 7.324 1 58.09 225 ARG A CA 1
ATOM 1844 C C . ARG A 1 225 ? 24.453 3.387 7.906 1 58.09 225 ARG A C 1
ATOM 1846 O O . ARG A 1 225 ? 23.594 3.939 7.215 1 58.09 225 ARG A O 1
ATOM 1853 N N . ASN A 1 226 ? 24.719 3.508 9 1 62.59 226 ASN A N 1
ATOM 1854 C CA . ASN A 1 226 ? 23.953 4.508 9.742 1 62.59 226 ASN A CA 1
ATOM 1855 C C . ASN A 1 226 ? 24.172 5.91 9.188 1 62.59 226 ASN A C 1
ATOM 1857 O O . ASN A 1 226 ? 23.25 6.719 9.141 1 62.59 226 ASN A O 1
ATOM 1861 N N . LEU A 1 227 ? 25.312 6.039 8.555 1 63.06 227 LEU A N 1
ATOM 1862 C CA . LEU A 1 227 ? 25.625 7.363 8.023 1 63.06 227 LEU A CA 1
ATOM 1863 C C . LEU A 1 227 ? 24.828 7.641 6.758 1 63.06 227 LEU A C 1
ATOM 1865 O O . LEU A 1 227 ? 24.328 8.75 6.562 1 63.06 227 LEU A O 1
ATOM 1869 N N . SER A 1 228 ? 24.609 6.586 5.953 1 77.25 228 SER A N 1
ATOM 1870 C CA . SER A 1 228 ? 23.859 6.777 4.715 1 77.25 228 SER A CA 1
ATOM 1871 C C . SER A 1 228 ? 22.375 6.996 4.988 1 77.25 228 SER A C 1
ATOM 1873 O O . SER A 1 228 ? 21.75 7.895 4.41 1 77.25 228 SER A O 1
ATOM 1875 N N . LEU A 1 229 ? 21.922 6.254 5.973 1 82.69 229 LEU A N 1
ATOM 1876 C CA . LEU A 1 229 ? 20.516 6.414 6.324 1 82.69 229 LEU A CA 1
ATOM 1877 C C . LEU A 1 229 ? 20.266 7.77 6.977 1 82.69 229 LEU A C 1
ATOM 1879 O O . LEU A 1 229 ? 19.266 8.422 6.695 1 82.69 229 LEU A O 1
ATOM 1883 N N . HIS A 1 230 ? 21.203 8.141 7.758 1 87.31 230 HIS A N 1
ATOM 1884 C CA . HIS A 1 230 ? 21.125 9.453 8.383 1 87.31 230 HIS A CA 1
ATOM 1885 C C . HIS A 1 230 ? 21.125 10.562 7.336 1 87.31 230 HIS A C 1
ATOM 1887 O O . HIS A 1 230 ? 20.375 11.531 7.449 1 87.31 230 HIS A O 1
ATOM 1893 N N . ALA A 1 231 ? 21.875 10.289 6.363 1 89.44 231 ALA A N 1
ATOM 1894 C CA . ALA A 1 231 ? 21.984 11.297 5.309 1 89.44 231 ALA A CA 1
ATOM 1895 C C . ALA A 1 231 ? 20.672 11.422 4.539 1 89.44 231 ALA A C 1
ATOM 1897 O O . ALA A 1 231 ? 20.25 12.523 4.191 1 89.44 231 ALA A O 1
ATOM 1898 N N . VAL A 1 232 ? 20.031 10.336 4.312 1 90.12 232 VAL A N 1
ATOM 1899 C CA . VAL A 1 232 ? 18.75 10.352 3.594 1 90.12 232 VAL A CA 1
ATOM 1900 C C . VAL A 1 232 ? 17.703 11.094 4.414 1 90.12 232 VAL A C 1
ATOM 1902 O O . VAL A 1 232 ? 17.016 11.984 3.898 1 90.12 232 VAL A O 1
ATOM 1905 N N . VAL A 1 233 ? 17.609 10.773 5.645 1 93.81 233 VAL A N 1
ATOM 1906 C CA . VAL A 1 233 ? 16.609 11.391 6.508 1 93.81 233 VAL A CA 1
ATOM 1907 C C . VAL A 1 233 ? 16.922 12.875 6.691 1 93.81 233 VAL A C 1
ATOM 1909 O O . VAL A 1 233 ? 16.016 13.711 6.711 1 93.81 233 VAL A O 1
ATOM 1912 N N . GLU A 1 234 ? 18.172 13.172 6.762 1 95 234 GLU A N 1
ATOM 1913 C CA . GLU A 1 234 ? 18.578 14.57 6.871 1 95 234 GLU A CA 1
ATOM 1914 C C . GLU A 1 234 ? 18.156 15.367 5.645 1 95 234 GLU A C 1
ATOM 1916 O O . GLU A 1 234 ? 17.641 16.484 5.77 1 95 234 GLU A O 1
ATOM 1921 N N . THR A 1 235 ? 18.359 14.828 4.516 1 95.5 235 THR A N 1
ATOM 1922 C CA . THR A 1 235 ? 17.969 15.492 3.283 1 95.5 235 THR A CA 1
ATOM 1923 C C . THR A 1 235 ? 16.453 15.672 3.23 1 95.5 235 THR A C 1
ATOM 1925 O O . THR A 1 235 ? 15.961 16.719 2.795 1 95.5 235 THR A O 1
ATOM 1928 N N . VAL A 1 236 ? 15.734 14.688 3.676 1 96.88 236 VAL A N 1
ATOM 1929 C CA . VAL A 1 236 ? 14.281 14.766 3.727 1 96.88 236 VAL A CA 1
ATOM 1930 C C . VAL A 1 236 ? 13.852 15.938 4.609 1 96.88 236 VAL A C 1
ATOM 1932 O O . VAL A 1 236 ? 13.031 16.75 4.203 1 96.88 236 VAL A O 1
ATOM 1935 N N . VAL A 1 237 ? 14.422 16.031 5.762 1 97.81 237 VAL A N 1
ATOM 1936 C CA . VAL A 1 237 ? 14.078 17.078 6.719 1 97.81 237 VAL A CA 1
ATOM 1937 C C . VAL A 1 237 ? 14.43 18.438 6.137 1 97.81 237 VAL A C 1
ATOM 1939 O O . VAL A 1 237 ? 13.625 19.375 6.215 1 97.81 237 VAL A O 1
ATOM 1942 N N . GLN A 1 238 ? 15.547 18.484 5.504 1 97 238 GLN A N 1
ATOM 1943 C CA . GLN A 1 238 ? 15.984 19.75 4.902 1 97 238 GLN A CA 1
ATOM 1944 C C . GLN A 1 238 ? 15.016 20.188 3.811 1 97 238 GLN A C 1
ATOM 1946 O O . GLN A 1 238 ? 14.648 21.375 3.742 1 97 238 GLN A O 1
ATOM 1951 N N . GLU A 1 239 ? 14.641 19.281 3 1 96.94 239 GLU A N 1
ATOM 1952 C CA . GLU A 1 239 ? 13.734 19.609 1.905 1 96.94 239 GLU A CA 1
ATOM 1953 C C . GLU A 1 239 ? 12.375 20.062 2.432 1 96.94 239 GLU A C 1
ATOM 1955 O O . GLU A 1 239 ? 11.766 20.984 1.892 1 96.94 239 GLU A O 1
ATOM 1960 N N . ILE A 1 240 ? 11.852 19.422 3.473 1 97.75 240 ILE A N 1
ATOM 1961 C CA . ILE A 1 240 ? 10.578 19.828 4.062 1 97.75 240 ILE A CA 1
ATOM 1962 C C . ILE A 1 240 ? 10.719 21.219 4.676 1 97.75 240 ILE A C 1
ATOM 1964 O O . ILE A 1 240 ? 9.828 22.062 4.531 1 97.75 240 ILE A O 1
ATOM 1968 N N . GLN A 1 241 ? 11.859 21.469 5.305 1 96.81 241 GLN A N 1
ATOM 1969 C CA . GLN A 1 241 ? 12.102 22.781 5.914 1 96.81 241 GLN A CA 1
ATOM 1970 C C . GLN A 1 241 ? 12.102 23.875 4.863 1 96.81 241 GLN A C 1
ATOM 1972 O O . GLN A 1 241 ? 11.5 24.938 5.074 1 96.81 241 GLN A O 1
ATOM 1977 N N . LYS A 1 242 ? 12.758 23.625 3.805 1 94.81 242 LYS A N 1
ATOM 1978 C CA . LYS A 1 242 ? 12.773 24.594 2.713 1 94.81 242 LYS A CA 1
ATOM 1979 C C . LYS A 1 242 ? 11.359 24.891 2.23 1 94.81 242 LYS A C 1
ATOM 1981 O O . LYS A 1 242 ? 11.023 26.047 1.974 1 94.81 242 LYS A O 1
ATOM 1986 N N . LEU A 1 243 ? 10.578 23.875 2.113 1 94.94 243 LEU A N 1
ATOM 1987 C CA . LEU A 1 243 ? 9.203 24.031 1.674 1 94.94 243 LEU A CA 1
ATOM 1988 C C . LEU A 1 243 ? 8.422 24.906 2.652 1 94.94 243 LEU A C 1
ATOM 1990 O O . LEU A 1 243 ? 7.691 25.812 2.238 1 94.94 243 LEU A O 1
ATOM 1994 N N . LEU A 1 244 ? 8.625 24.656 3.914 1 94.38 244 LEU A N 1
ATOM 1995 C CA . LEU A 1 244 ? 7.883 25.344 4.957 1 94.38 244 LEU A CA 1
ATOM 1996 C C . LEU A 1 244 ? 8.297 26.812 5.035 1 94.38 244 LEU A C 1
ATOM 1998 O O . LEU A 1 244 ? 7.508 27.672 5.445 1 94.38 244 LEU A O 1
ATOM 2002 N N . GLN A 1 245 ? 9.477 27.125 4.641 1 91.19 245 GLN A N 1
ATOM 2003 C CA . GLN A 1 245 ? 9.969 28.5 4.641 1 91.19 245 GLN A CA 1
ATOM 2004 C C . GLN A 1 245 ? 9.289 29.328 3.549 1 91.19 245 GLN A C 1
ATOM 2006 O O . GLN A 1 245 ? 9 30.5 3.748 1 91.19 245 GLN A O 1
ATOM 2011 N N . VAL A 1 246 ? 9.055 28.719 2.475 1 88.19 246 VAL A N 1
ATOM 2012 C CA . VAL A 1 246 ? 8.453 29.406 1.342 1 88.19 246 VAL A CA 1
ATOM 2013 C C . VAL A 1 246 ? 6.938 29.469 1.518 1 88.19 246 VAL A C 1
ATOM 2015 O O . VAL A 1 246 ? 6.312 30.5 1.233 1 88.19 246 VAL A O 1
ATOM 2018 N N . GLN A 1 247 ? 6.426 28.359 1.966 1 90.69 247 GLN A N 1
ATOM 2019 C CA . GLN A 1 247 ? 4.992 28.25 2.197 1 90.69 247 GLN A CA 1
ATOM 2020 C C . GLN A 1 247 ? 4.703 27.516 3.506 1 90.69 247 GLN A C 1
ATOM 2022 O O . GLN A 1 247 ? 4.715 26.281 3.551 1 90.69 247 GLN A O 1
ATOM 2027 N N . PRO A 1 248 ? 4.332 28.344 4.441 1 91.31 248 PRO A N 1
ATOM 2028 C CA . PRO A 1 248 ? 4.016 27.688 5.715 1 91.31 248 PRO A CA 1
ATOM 2029 C C . PRO A 1 248 ? 2.811 26.766 5.621 1 91.31 248 PRO A C 1
ATOM 2031 O O . PRO A 1 248 ? 1.778 27.141 5.059 1 91.31 248 PRO A O 1
ATOM 2034 N N . MET A 1 249 ? 2.965 25.578 6.086 1 95.62 249 MET A N 1
ATOM 2035 C CA . MET A 1 249 ? 1.933 24.547 6.105 1 95.62 249 MET A CA 1
ATOM 2036 C C . MET A 1 249 ? 1.979 23.75 7.414 1 95.62 249 MET A C 1
ATOM 2038 O O . MET A 1 249 ? 2.979 23.797 8.133 1 95.62 249 MET A O 1
ATOM 2042 N N . LEU A 1 250 ? 0.855 23.188 7.77 1 97.19 250 LEU A N 1
ATOM 2043 C CA . LEU A 1 250 ? 0.838 22.172 8.812 1 97.19 250 LEU A CA 1
ATOM 2044 C C . LEU A 1 250 ? 1.227 20.797 8.25 1 97.19 250 LEU A C 1
ATOM 2046 O O . LEU A 1 250 ? 0.627 20.328 7.277 1 97.19 250 LEU A O 1
ATOM 2050 N N . VAL A 1 251 ? 2.254 20.172 8.828 1 98.31 251 VAL A N 1
ATOM 2051 C CA . VAL A 1 251 ? 2.719 18.875 8.352 1 98.31 251 VAL A CA 1
ATOM 2052 C C . VAL A 1 251 ? 2.186 17.766 9.258 1 98.31 251 VAL A C 1
ATOM 2054 O O . VAL A 1 251 ? 2.395 17.797 10.477 1 98.31 251 VAL A O 1
ATOM 2057 N N . LEU A 1 252 ? 1.439 16.844 8.711 1 98.5 252 LEU A N 1
ATOM 2058 C CA . LEU A 1 252 ? 1.004 15.641 9.406 1 98.5 252 LEU A CA 1
ATOM 2059 C C . LEU A 1 252 ? 1.715 14.414 8.852 1 98.5 252 LEU A C 1
ATOM 2061 O O . LEU A 1 252 ? 1.563 14.078 7.676 1 98.5 252 LEU A O 1
ATOM 2065 N N . SER A 1 253 ? 2.486 13.742 9.633 1 98.69 253 SER A N 1
ATOM 2066 C CA . SER A 1 253 ? 3.232 12.555 9.211 1 98.69 253 SER A CA 1
ATOM 2067 C C . SER A 1 253 ? 2.895 11.352 10.086 1 98.69 253 SER A C 1
ATOM 2069 O O . SER A 1 253 ? 2.748 11.484 11.305 1 98.69 253 SER A O 1
ATOM 2071 N N . THR A 1 254 ? 2.73 10.211 9.469 1 98.5 254 THR A N 1
ATOM 2072 C CA . THR A 1 254 ? 2.498 8.992 10.242 1 98.5 254 THR A CA 1
ATOM 2073 C C . THR A 1 254 ? 3.777 8.164 10.344 1 98.5 254 THR A C 1
ATOM 2075 O O . THR A 1 254 ? 4.68 8.305 9.516 1 98.5 254 THR A O 1
ATOM 2078 N N . LYS A 1 255 ? 3.865 7.383 11.352 1 97.31 255 LYS A N 1
ATOM 2079 C CA . LYS A 1 255 ? 5.012 6.512 11.594 1 97.31 255 LYS A CA 1
ATOM 2080 C C . LYS A 1 255 ? 4.578 5.207 12.258 1 97.31 255 LYS A C 1
ATOM 2082 O O . LYS A 1 255 ? 3.807 5.219 13.219 1 97.31 255 LYS A O 1
ATOM 2087 N N . ALA A 1 256 ? 5.078 4.137 11.711 1 94.31 256 ALA A N 1
ATOM 2088 C CA . ALA A 1 256 ? 4.785 2.838 12.32 1 94.31 256 ALA A CA 1
ATOM 2089 C C . ALA A 1 256 ? 5.691 2.578 13.523 1 94.31 256 ALA A C 1
ATOM 2091 O O . ALA A 1 256 ? 6.891 2.875 13.477 1 94.31 256 ALA A O 1
ATOM 2092 N N . THR A 1 257 ? 5.102 2.025 14.602 1 92.5 257 THR A N 1
ATOM 2093 C CA . THR A 1 257 ? 5.895 1.657 15.773 1 92.5 257 THR A CA 1
ATOM 2094 C C . THR A 1 257 ? 6.348 0.203 15.68 1 92.5 257 THR A C 1
ATOM 2096 O O . THR A 1 257 ? 5.715 -0.608 15 1 92.5 257 THR A O 1
ATOM 2099 N N . ILE A 1 258 ? 7.453 -0.027 16.281 1 85.38 258 ILE A N 1
ATOM 2100 C CA . ILE A 1 258 ? 7.93 -1.397 16.438 1 85.38 258 ILE A CA 1
ATOM 2101 C C . ILE A 1 258 ? 8.117 -1.713 17.922 1 85.38 258 ILE A C 1
ATOM 2103 O O . ILE A 1 258 ? 8.453 -0.829 18.719 1 85.38 258 ILE A O 1
ATOM 2107 N N . LEU A 1 259 ? 7.781 -2.9 18.391 1 74.06 259 LEU A N 1
ATOM 2108 C CA . LEU A 1 259 ? 7.891 -3.291 19.797 1 74.06 259 LEU A CA 1
ATOM 2109 C C . LEU A 1 259 ? 9.352 -3.311 20.234 1 74.06 259 LEU A C 1
ATOM 2111 O O . LEU A 1 259 ? 10.227 -3.73 19.484 1 74.06 259 LEU A O 1
ATOM 2115 N N . GLY A 1 260 ? 9.727 -2.402 21.344 1 61.75 260 GLY A N 1
ATOM 2116 C CA . GLY A 1 260 ? 1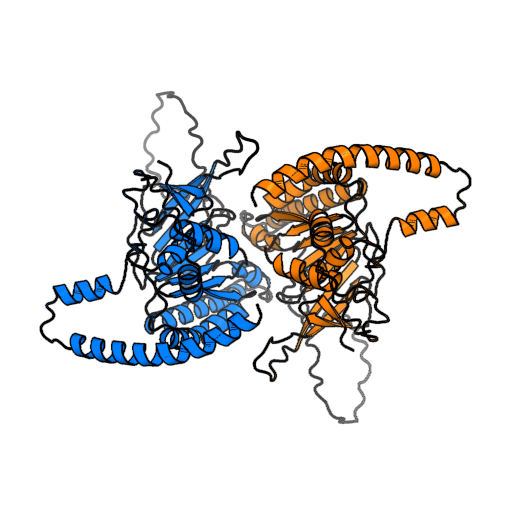1.062 -2.4 21.922 1 61.75 260 GLY A CA 1
ATOM 2117 C C . GLY A 1 260 ? 11.211 -3.371 23.078 1 61.75 260 GLY A C 1
ATOM 2118 O O . GLY A 1 260 ? 10.227 -3.947 23.547 1 61.75 260 GLY A O 1
ATOM 2119 N N . GLU A 1 261 ? 12.492 -3.646 23.484 1 52.97 261 GLU A N 1
ATOM 2120 C CA . GLU A 1 261 ? 12.773 -4.332 24.734 1 52.97 261 GLU A CA 1
ATOM 2121 C C . GLU A 1 261 ? 12.344 -3.49 25.938 1 52.97 261 GLU A C 1
ATOM 2123 O O . GLU A 1 261 ? 12.508 -2.27 25.938 1 52.97 261 GLU A O 1
ATOM 2128 N N . GLY A 1 262 ? 11.312 -3.666 26.562 1 43.62 262 GLY A N 1
ATOM 2129 C CA . GLY A 1 262 ? 11.125 -3.076 27.875 1 43.62 262 GLY A CA 1
ATOM 2130 C C . GLY A 1 262 ? 12.406 -2.99 28.688 1 43.62 262 GLY A C 1
ATOM 2131 O O . GLY A 1 262 ? 12.898 -4.004 29.188 1 43.62 262 GLY A O 1
ATOM 2132 N N . SER A 1 263 ? 13.539 -2.385 28.406 1 37.22 263 SER A N 1
ATOM 2133 C CA . SER A 1 263 ? 14.289 -2.053 29.609 1 37.22 263 SER A CA 1
ATOM 2134 C C . SER A 1 263 ? 13.477 -1.158 30.547 1 37.22 263 SER A C 1
ATOM 2136 O O . SER A 1 263 ? 13.008 -0.094 30.141 1 37.22 263 SER A O 1
ATOM 2138 N N . LEU A 1 264 ? 12.781 -1.646 31.656 1 34.22 264 LEU A N 1
ATOM 2139 C CA . LEU A 1 264 ? 12.562 -0.878 32.875 1 34.22 264 LEU A CA 1
ATOM 2140 C C . LEU A 1 264 ? 13.75 0.029 33.156 1 34.22 264 LEU A C 1
ATOM 2142 O O . LEU A 1 264 ? 14.812 -0.447 33.562 1 34.22 264 LEU A O 1
ATOM 2146 N N . THR A 1 265 ? 14.195 0.883 32.5 1 32.5 265 THR A N 1
ATOM 2147 C CA . THR A 1 265 ? 15.047 1.857 33.188 1 32.5 265 THR A CA 1
ATOM 2148 C C . THR A 1 265 ? 14.383 2.389 34.438 1 32.5 265 THR A C 1
ATOM 2150 O O . THR A 1 265 ? 13.367 3.082 34.375 1 32.5 265 THR A O 1
ATOM 2153 N N . SER A 1 266 ? 14.461 1.646 35.656 1 31.47 266 SER A N 1
ATOM 2154 C CA . SER A 1 266 ? 14.477 2.09 37.031 1 31.47 266 SER A CA 1
ATOM 2155 C C . SER A 1 266 ? 15.375 3.309 37.219 1 31.47 266 SER A C 1
ATOM 2157 O O . SER A 1 266 ? 16.594 3.186 37.25 1 31.47 266 SER A O 1
ATOM 2159 N N . ALA A 1 267 ? 15.359 4.316 36.656 1 28.72 267 ALA A N 1
ATOM 2160 C CA . ALA A 1 267 ? 15.992 5.449 37.344 1 28.72 267 ALA A CA 1
ATOM 2161 C C . ALA A 1 267 ? 15.453 5.609 38.75 1 28.72 267 ALA A C 1
ATOM 2163 O O . ALA A 1 267 ? 15.609 6.668 39.375 1 28.72 267 ALA A O 1
ATOM 2164 N N . HIS A 1 268 ? 14.562 4.777 39.438 1 27.86 268 HIS A N 1
ATOM 2165 C CA . HIS A 1 268 ? 14.5 5.039 40.875 1 27.86 268 HIS A CA 1
ATOM 2166 C C . HIS A 1 268 ? 15.859 4.824 41.531 1 27.86 268 HIS A C 1
ATOM 2168 O O . HIS A 1 268 ? 16.578 3.877 41.188 1 27.86 268 HIS A O 1
ATOM 2174 N N . ASN A 1 269 ? 16.5 5.895 42.062 1 26.39 269 ASN A N 1
ATOM 2175 C CA . ASN A 1 269 ? 17.391 5.918 43.188 1 26.39 269 ASN A CA 1
ATOM 2176 C C . ASN A 1 269 ? 17.031 4.855 44.219 1 26.39 269 ASN A C 1
ATOM 2178 O O . ASN A 1 269 ? 15.852 4.707 44.562 1 26.39 269 ASN A O 1
ATOM 2182 N N . ARG A 1 270 ? 17.906 3.838 44.438 1 26.42 270 ARG A N 1
ATOM 2183 C CA . ARG A 1 270 ? 18.172 2.895 45.531 1 26.42 270 ARG A CA 1
ATOM 2184 C C . ARG A 1 270 ? 17.938 3.551 46.875 1 26.42 270 ARG A C 1
ATOM 2186 O O . ARG A 1 270 ? 18.891 3.865 47.594 1 26.42 270 ARG A O 1
ATOM 2193 N N . ASN A 1 271 ? 17.156 4.645 47.125 1 23.48 271 ASN A N 1
ATOM 2194 C CA . ASN A 1 271 ? 17.031 4.734 48.562 1 23.48 271 ASN A CA 1
ATOM 2195 C C . ASN A 1 271 ? 16.438 3.457 49.156 1 23.48 271 ASN A C 1
ATOM 2197 O O . ASN A 1 271 ? 15.461 2.916 48.625 1 23.48 271 ASN A O 1
ATOM 2201 N N . PHE A 1 272 ? 17.25 2.67 49.875 1 25.3 272 PHE A N 1
ATOM 2202 C CA . PHE A 1 272 ? 17.172 1.543 50.781 1 25.3 272 PHE A CA 1
ATOM 2203 C C . PHE A 1 272 ? 15.969 1.688 51.719 1 25.3 272 PHE A C 1
ATOM 2205 O O . PHE A 1 272 ? 16.125 2.004 52.906 1 25.3 272 PHE A O 1
ATOM 2212 N N . ARG A 1 273 ? 14.961 2.496 51.438 1 22.86 273 ARG A N 1
ATOM 2213 C CA . ARG A 1 273 ? 14.086 2.406 52.625 1 22.86 273 ARG A CA 1
ATOM 2214 C C . ARG A 1 273 ? 13.68 0.962 52.875 1 22.86 273 ARG A C 1
ATOM 2216 O O . ARG A 1 273 ? 13.625 0.145 51.969 1 22.86 273 ARG A O 1
ATOM 2223 N N . LYS A 1 274 ? 13.695 0.544 54.188 1 24.8 274 LYS A N 1
ATOM 2224 C CA . LYS A 1 274 ? 13.266 -0.542 55.062 1 24.8 274 LYS A CA 1
ATOM 2225 C C . LYS A 1 274 ? 11.883 -1.054 54.656 1 24.8 274 LYS A C 1
ATOM 2227 O O . LYS A 1 274 ? 10.906 -0.297 54.656 1 24.8 274 LYS A O 1
ATOM 2232 N N . LEU A 1 275 ? 11.781 -2.053 53.75 1 24.55 275 LEU A N 1
ATOM 2233 C CA . LEU A 1 275 ? 10.641 -2.895 53.406 1 24.55 275 LEU A CA 1
ATOM 2234 C C . LEU A 1 275 ? 9.969 -3.43 54.688 1 24.55 275 LEU A C 1
ATOM 2236 O O . LEU A 1 275 ? 10.523 -4.293 55.375 1 24.55 275 LEU A O 1
ATOM 2240 N N . SER A 1 276 ? 9.5 -2.521 55.562 1 23.91 276 SER A N 1
ATOM 2241 C CA . SER A 1 276 ? 8.656 -3.207 56.531 1 23.91 276 SER A CA 1
ATOM 2242 C C . SER A 1 276 ? 7.598 -4.059 55.844 1 23.91 276 SER A C 1
ATOM 2244 O O . SER A 1 276 ? 7.25 -3.801 54.688 1 23.91 276 SER A O 1
ATOM 2246 N N . SER A 1 277 ? 7.086 -5.219 56.469 1 24.22 277 SER A N 1
ATOM 2247 C CA . SER A 1 277 ? 6.41 -6.508 56.375 1 24.22 277 SER A CA 1
ATOM 2248 C C . SER A 1 277 ? 5.02 -6.355 55.75 1 24.22 277 SER A C 1
ATOM 2250 O O . SER A 1 277 ? 4.504 -7.281 55.125 1 24.22 277 SER A O 1
ATOM 2252 N N . LEU A 1 278 ? 4.023 -5.559 56.312 1 21.41 278 LEU A N 1
ATOM 2253 C CA . LEU A 1 278 ? 2.748 -6.168 56.688 1 21.41 278 LEU A CA 1
ATOM 2254 C C . LEU A 1 278 ? 1.911 -6.457 55.438 1 21.41 278 LEU A C 1
ATOM 2256 O O . LEU A 1 278 ? 1.361 -7.551 55.281 1 21.41 278 LEU A O 1
ATOM 2260 N N . ASP A 1 279 ? 0.942 -5.555 54.969 1 26.42 279 ASP A N 1
ATOM 2261 C CA . ASP A 1 279 ? -0.459 -5.844 54.688 1 26.42 279 ASP A CA 1
ATOM 2262 C C . ASP A 1 279 ? -0.626 -6.406 53.281 1 26.42 279 ASP A C 1
ATOM 2264 O O . ASP A 1 279 ? 0.094 -6.012 52.344 1 26.42 279 ASP A O 1
ATOM 2268 N N . THR A 1 280 ? -1.335 -7.578 53 1 26.69 280 THR A N 1
ATOM 2269 C CA . THR A 1 280 ? -1.786 -8.586 52.031 1 26.69 280 THR A CA 1
ATOM 2270 C C . THR A 1 280 ? -2.559 -7.93 50.906 1 26.69 280 THR A C 1
ATOM 2272 O O . THR A 1 280 ? -3.227 -8.617 50.125 1 26.69 280 THR A O 1
AT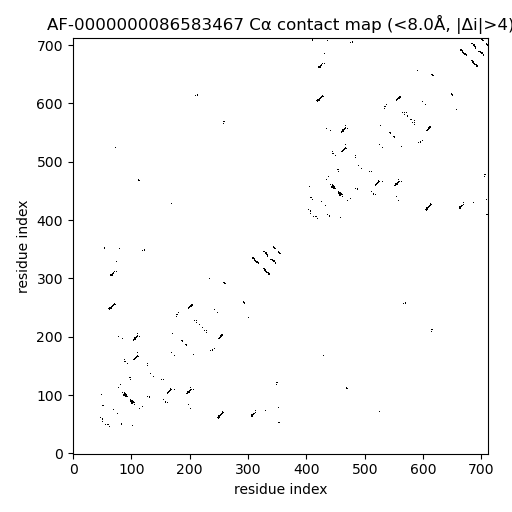OM 2275 N N . THR A 1 281 ? -2.84 -6.672 50.906 1 25.36 281 THR A N 1
ATOM 2276 C CA . THR A 1 281 ? -4.008 -6.34 50.094 1 25.36 281 THR A CA 1
ATOM 2277 C C . THR A 1 281 ? -3.877 -6.922 48.688 1 25.36 281 THR A C 1
ATOM 2279 O O . THR A 1 281 ? -2.768 -7.152 48.188 1 25.36 281 THR A O 1
ATOM 2282 N N . ASP A 1 282 ? -5.113 -7.164 48.031 1 28.48 282 ASP A N 1
ATOM 2283 C CA . ASP A 1 282 ? -5.727 -7.727 46.844 1 28.48 282 ASP A CA 1
ATOM 2284 C C . ASP A 1 282 ? -5.047 -7.203 45.594 1 28.48 282 ASP A C 1
ATOM 2286 O O . ASP A 1 282 ? -5.004 -5.996 45.344 1 28.48 282 ASP A O 1
ATOM 2290 N N . LEU A 1 283 ? -4.078 -7.91 45.094 1 25.91 283 LEU A N 1
ATOM 2291 C CA . LEU A 1 283 ? -3.346 -7.785 43.844 1 25.91 283 LEU A CA 1
ATOM 2292 C C . LEU A 1 283 ? -4.301 -7.777 42.656 1 25.91 283 LEU A C 1
ATOM 2294 O O . LEU A 1 283 ? -4.691 -8.836 42.156 1 25.91 283 LEU A O 1
ATOM 2298 N N . VAL A 1 284 ? -5.48 -7.098 42.75 1 29.2 284 VAL A N 1
ATOM 2299 C CA . VAL A 1 284 ? -6.227 -6.938 41.531 1 29.2 284 VAL A CA 1
ATOM 2300 C C . VAL A 1 284 ? -5.262 -6.668 40.375 1 29.2 284 VAL A C 1
ATOM 2302 O O . VAL A 1 284 ? -4.516 -5.684 40.375 1 29.2 284 VAL A O 1
ATOM 2305 N N . SER A 1 285 ? -4.836 -7.688 39.719 1 29.23 285 SER A N 1
ATOM 2306 C CA . SER A 1 285 ? -4.109 -7.758 38.438 1 29.23 285 SER A CA 1
ATOM 2307 C C . SER A 1 285 ? -4.711 -6.824 37.406 1 29.23 285 SER A C 1
ATOM 2309 O O . SER A 1 285 ? -5.816 -7.066 36.906 1 29.23 285 SER A O 1
ATOM 2311 N N . SER A 1 286 ? -5.012 -5.613 37.625 1 28.31 286 SER A N 1
ATOM 2312 C CA . SER A 1 286 ? -5.359 -4.707 36.531 1 28.31 286 SER A CA 1
ATOM 2313 C C . SER A 1 286 ? -4.641 -5.098 35.25 1 28.31 286 SER A C 1
ATOM 2315 O O . SER A 1 286 ? -3.426 -5.297 35.25 1 28.31 286 SER A O 1
ATOM 2317 N N . ARG A 1 287 ? -5.285 -5.871 34.344 1 31.53 287 ARG A N 1
ATOM 2318 C CA . ARG A 1 287 ? -4.914 -5.969 32.938 1 31.53 287 ARG A CA 1
ATOM 2319 C C . ARG A 1 287 ? -4.156 -4.727 32.5 1 31.53 287 ARG A C 1
ATOM 2321 O O . ARG A 1 287 ? -4.758 -3.674 32.281 1 31.53 287 ARG A O 1
ATOM 2328 N N . SER A 1 288 ? -3.164 -4.285 33.125 1 31.73 288 SER A N 1
ATOM 2329 C CA . SER A 1 288 ? -2.168 -3.25 32.875 1 31.73 288 SER A CA 1
ATOM 2330 C C . SER A 1 288 ? -1.971 -3.031 31.375 1 31.73 288 SER A C 1
ATOM 2332 O O . SER A 1 288 ? -1.914 -3.992 30.609 1 31.73 288 SER A O 1
ATOM 2334 N N . CYS A 1 289 ? -2.619 -2.035 30.703 1 36.78 289 CYS A N 1
ATOM 2335 C CA . CYS A 1 289 ? -2.098 -1.548 29.438 1 36.78 289 CYS A CA 1
ATOM 2336 C C . CYS A 1 289 ? -0.645 -1.967 29.234 1 36.78 289 CYS A C 1
ATOM 2338 O O . CYS A 1 289 ? 0.237 -1.515 29.969 1 36.78 289 CYS A O 1
ATOM 2340 N N . GLN A 1 290 ? -0.349 -3.201 29.234 1 39.72 290 GLN A N 1
ATOM 2341 C CA . GLN A 1 290 ? 0.99 -3.666 28.891 1 39.72 290 GLN A CA 1
ATOM 2342 C C . GLN A 1 290 ? 1.778 -2.582 28.156 1 39.72 290 GLN A C 1
ATOM 2344 O O . GLN A 1 290 ? 1.418 -2.184 27.047 1 39.72 290 GLN A O 1
ATOM 2349 N N . LYS A 1 291 ? 2.16 -1.537 28.766 1 43.22 291 LYS A N 1
ATOM 2350 C CA . LYS A 1 291 ? 3.08 -0.494 28.312 1 43.22 291 LYS A CA 1
ATOM 2351 C C . LYS A 1 291 ? 4.035 -1.022 27.25 1 43.22 291 LYS A C 1
ATOM 2353 O O . LYS A 1 291 ? 5.074 -1.606 27.578 1 43.22 291 LYS A O 1
ATOM 2358 N N . HIS A 1 292 ? 3.482 -1.657 26.156 1 53.5 292 HIS A N 1
ATOM 2359 C CA . HIS A 1 292 ? 4.355 -2.01 25.031 1 53.5 292 HIS A CA 1
ATOM 2360 C C . HIS A 1 292 ? 5.301 -0.863 24.688 1 53.5 292 HIS A C 1
ATOM 2362 O O . HIS A 1 292 ? 4.855 0.24 24.375 1 53.5 292 HIS A O 1
ATOM 2368 N N . SER A 1 293 ? 6.453 -0.837 25.266 1 65.38 293 SER A N 1
ATOM 2369 C CA . SER A 1 293 ? 7.5 0.141 25 1 65.38 293 SER A CA 1
ATOM 2370 C C . SER A 1 293 ? 7.93 0.098 23.531 1 65.38 293 SER A C 1
ATOM 2372 O O . SER A 1 293 ? 8.102 -0.98 22.969 1 65.38 293 SER A O 1
ATOM 2374 N N . TYR A 1 294 ? 7.527 1.118 22.828 1 78.12 294 TYR A N 1
ATOM 2375 C CA . TYR A 1 294 ? 7.969 1.229 21.438 1 78.12 294 TYR A CA 1
ATOM 2376 C C . TYR A 1 294 ? 9.367 1.84 21.359 1 78.12 294 TYR A C 1
ATOM 2378 O O . TYR A 1 294 ? 9.75 2.631 22.234 1 78.12 294 TYR A O 1
ATOM 2386 N N . ARG A 1 295 ? 10.133 1.305 20.5 1 82.12 295 ARG A N 1
ATOM 2387 C CA . ARG A 1 295 ? 11.492 1.763 20.266 1 82.12 295 ARG A CA 1
ATOM 2388 C C . ARG A 1 295 ? 11.523 2.883 19.234 1 82.12 295 ARG A C 1
ATOM 2390 O O . ARG A 1 295 ? 10.875 2.785 18.188 1 82.12 295 ARG A O 1
ATOM 2397 N N . GLU A 1 296 ? 12.211 3.926 19.641 1 89.31 296 GLU A N 1
ATOM 2398 C CA . GLU A 1 296 ? 12.453 4.98 18.656 1 89.31 296 GLU A CA 1
ATOM 2399 C C . GLU A 1 296 ? 13.57 4.59 17.703 1 89.31 296 GLU A C 1
ATOM 2401 O O . GLU A 1 296 ? 14.68 4.262 18.125 1 89.31 296 GLU A O 1
ATOM 2406 N N . TYR A 1 297 ? 13.266 4.574 16.391 1 89.69 297 TYR A N 1
ATOM 2407 C CA . TYR A 1 297 ? 14.281 4.102 15.461 1 89.69 297 TYR A CA 1
ATOM 2408 C C . TYR A 1 297 ? 14.609 5.172 14.43 1 89.69 297 TYR A C 1
ATOM 2410 O O . TYR A 1 297 ? 15.609 5.062 13.711 1 89.69 297 TYR A O 1
ATOM 2418 N N . MET A 1 298 ? 13.852 6.254 14.375 1 93.12 298 MET A N 1
ATOM 2419 C CA . MET A 1 298 ? 14.148 7.312 13.414 1 93.12 298 MET A CA 1
ATOM 2420 C C . MET A 1 298 ? 15.359 8.125 13.859 1 93.12 298 MET A C 1
ATOM 2422 O O . MET A 1 298 ? 15.539 8.383 15.055 1 93.12 298 MET A O 1
ATOM 2426 N N . PRO A 1 299 ? 16.203 8.594 12.891 1 93.31 299 PRO A N 1
ATOM 2427 C CA . PRO A 1 299 ? 17.359 9.406 13.25 1 93.31 299 PRO A CA 1
ATOM 2428 C C . PRO A 1 299 ? 16.984 10.664 14.039 1 93.31 299 PRO A C 1
ATOM 2430 O O . PRO A 1 299 ? 15.852 11.148 13.922 1 93.31 299 PRO A O 1
ATOM 2433 N N . SER A 1 300 ? 17.891 11.164 14.805 1 94.19 300 SER A N 1
ATOM 2434 C CA . SER A 1 300 ? 17.672 12.305 15.688 1 94.19 300 SER A CA 1
ATOM 2435 C C . SER A 1 300 ? 17.25 13.539 14.891 1 94.19 300 SER A C 1
ATOM 2437 O O . SER A 1 300 ? 16.469 14.367 15.391 1 94.19 300 SER A O 1
ATOM 2439 N N . THR A 1 301 ? 17.766 13.648 13.703 1 95.44 301 THR A N 1
ATOM 2440 C CA . THR A 1 301 ? 17.406 14.797 12.883 1 95.44 301 THR A CA 1
ATOM 2441 C C . THR A 1 301 ? 15.891 14.891 12.703 1 95.44 301 THR A C 1
ATOM 2443 O O . THR A 1 301 ? 15.312 15.977 12.773 1 95.44 301 THR A O 1
ATOM 2446 N N . TRP A 1 302 ? 15.211 13.727 12.523 1 97.12 302 TRP A N 1
ATOM 2447 C CA . TRP A 1 302 ? 13.758 13.703 12.406 1 97.12 302 TRP A CA 1
ATOM 2448 C C . TRP A 1 302 ? 13.094 13.953 13.75 1 97.12 302 TRP A C 1
ATOM 2450 O O . TRP A 1 302 ? 12.117 14.703 13.844 1 97.12 302 TRP A O 1
ATOM 2460 N N . GLN A 1 303 ? 13.648 13.367 14.773 1 95.88 303 GLN A N 1
ATOM 2461 C CA . GLN A 1 303 ? 13.07 13.477 16.109 1 95.88 303 GLN A CA 1
ATOM 2462 C C . GLN A 1 303 ? 13.016 14.93 16.562 1 95.88 303 GLN A C 1
ATOM 2464 O O . GLN A 1 303 ? 12.016 15.367 17.141 1 95.88 303 GLN A O 1
ATOM 2469 N N . ILE A 1 304 ? 14.062 15.656 16.234 1 96.5 304 ILE A N 1
ATOM 2470 C CA . ILE A 1 304 ? 14.148 17.047 16.641 1 96.5 304 ILE A CA 1
ATOM 2471 C C . ILE A 1 304 ? 13.25 17.906 15.758 1 96.5 304 ILE A C 1
ATOM 2473 O O . ILE A 1 304 ? 12.711 18.922 16.203 1 96.5 304 ILE A O 1
ATOM 2477 N N . PHE A 1 305 ? 13.062 17.5 14.594 1 97.88 305 PHE A N 1
ATOM 2478 C CA . PHE A 1 305 ? 12.266 18.234 13.617 1 97.88 305 PHE A CA 1
ATOM 2479 C C . PHE A 1 305 ? 10.781 18.203 13.992 1 97.88 305 PHE A C 1
ATOM 2481 O O . PHE A 1 305 ? 10.055 19.156 13.727 1 97.88 305 PHE A O 1
ATOM 2488 N N . VAL A 1 306 ? 10.367 17.094 14.586 1 98.19 306 VAL A N 1
ATOM 2489 C CA . VAL A 1 306 ? 8.977 16.906 15.008 1 98.19 306 VAL A CA 1
ATOM 2490 C C . VAL A 1 306 ? 8.664 17.828 16.188 1 98.19 306 VAL A C 1
ATOM 2492 O O . VAL A 1 306 ? 9.406 17.859 17.172 1 98.19 306 VAL A O 1
ATOM 2495 N N . THR A 1 307 ? 7.539 18.547 16.047 1 97.56 307 THR A N 1
ATOM 2496 C CA . THR A 1 307 ? 7.16 19.484 17.094 1 97.56 307 THR A CA 1
ATOM 2497 C C . THR A 1 307 ? 6.098 18.875 18 1 97.56 307 THR A C 1
ATOM 2499 O O . THR A 1 307 ? 5.996 19.234 19.188 1 97.56 307 THR A O 1
ATOM 2502 N N . HIS A 1 308 ? 5.25 18.031 17.469 1 97.38 308 HIS A N 1
ATOM 2503 C CA . HIS A 1 308 ? 4.172 17.375 18.188 1 97.38 308 HIS A CA 1
ATOM 2504 C C . HIS A 1 308 ? 4.125 15.883 17.891 1 97.38 308 HIS A C 1
ATOM 2506 O O . HIS A 1 308 ? 4.414 15.469 16.766 1 97.38 308 HIS A O 1
ATOM 2512 N N . ARG A 1 309 ? 3.734 15.133 18.922 1 97.06 309 ARG A N 1
ATOM 2513 C CA . ARG A 1 309 ? 3.66 13.688 18.766 1 97.06 309 ARG A CA 1
ATOM 2514 C C . ARG A 1 309 ? 2.412 13.125 19.438 1 97.06 309 ARG A C 1
ATOM 2516 O O . ARG A 1 309 ? 2.107 13.461 20.578 1 97.06 309 ARG A O 1
ATOM 2523 N N . VAL A 1 310 ? 1.721 12.32 18.703 1 96.62 310 VAL A N 1
ATOM 2524 C CA . VAL A 1 310 ? 0.535 11.664 19.234 1 96.62 310 VAL A CA 1
ATOM 2525 C C . VAL A 1 310 ? 0.602 10.164 18.953 1 96.62 310 VAL A C 1
ATOM 2527 O O . VAL A 1 310 ? 0.925 9.75 17.844 1 96.62 310 VAL A O 1
ATOM 2530 N N . LEU A 1 311 ? 0.348 9.305 19.984 1 95.75 311 LEU A N 1
ATOM 2531 C CA . LEU A 1 311 ? 0.339 7.855 19.859 1 95.75 311 LEU A CA 1
ATOM 2532 C C . LEU A 1 311 ? -1.082 7.332 19.688 1 95.75 311 LEU A C 1
ATOM 2534 O O . LEU A 1 311 ? -1.983 7.703 20.438 1 95.75 311 LEU A O 1
ATOM 2538 N N . VAL A 1 312 ? -1.282 6.531 18.656 1 95.56 312 VAL A N 1
ATOM 2539 C CA . VAL A 1 312 ? -2.576 5.898 18.422 1 95.56 312 VAL A CA 1
ATOM 2540 C C . VAL A 1 312 ? -2.432 4.379 18.516 1 95.56 312 VAL A C 1
ATOM 2542 O O . VAL A 1 312 ? -1.499 3.805 17.938 1 95.56 312 VAL A O 1
ATOM 2545 N N . GLN A 1 313 ? -3.354 3.717 19.234 1 92.75 313 GLN A N 1
ATOM 2546 C CA . GLN A 1 313 ? -3.311 2.271 19.422 1 92.75 313 GLN A CA 1
ATOM 2547 C C . GLN A 1 313 ? -4.707 1.663 19.344 1 92.75 313 GLN A C 1
ATOM 2549 O O . GLN A 1 313 ? -5.707 2.355 19.547 1 92.75 313 GLN A O 1
ATOM 2554 N N . VAL A 1 314 ? -4.648 0.4 19.031 1 89.38 314 VAL A N 1
ATOM 2555 C CA . VAL A 1 314 ? -5.91 -0.332 19 1 89.38 314 VAL A CA 1
ATOM 2556 C C . VAL A 1 314 ? -6.223 -0.88 20.391 1 89.38 314 VAL A C 1
ATOM 2558 O O . VAL A 1 314 ? -5.359 -1.469 21.047 1 89.38 314 VAL A O 1
ATOM 2561 N N . LEU A 1 315 ? -7.215 -0.59 21.062 1 83.38 315 LEU A N 1
ATOM 2562 C CA . LEU A 1 315 ? -7.598 -1.107 22.375 1 83.38 315 LEU A CA 1
ATOM 2563 C C . LEU A 1 315 ? -8.203 -2.502 22.25 1 83.38 315 LEU A C 1
ATOM 2565 O O . LEU A 1 315 ? -7.758 -3.434 22.938 1 83.38 315 LEU A O 1
ATOM 2569 N N . ASP A 1 316 ? -9.461 -2.625 21.906 1 67.06 316 ASP A N 1
ATOM 2570 C CA . ASP A 1 316 ? -10.18 -3.895 21.859 1 67.06 316 ASP A CA 1
ATOM 2571 C C . ASP A 1 316 ? -10.734 -4.176 20.469 1 67.06 316 ASP A C 1
ATOM 2573 O O . ASP A 1 316 ? -11.141 -3.25 19.766 1 67.06 316 ASP A O 1
ATOM 2577 N N . GLU A 1 317 ? -10.109 -5.301 19.969 1 56.31 317 GLU A N 1
ATOM 2578 C CA . GLU A 1 317 ? -10.953 -5.746 18.859 1 56.31 317 GLU A CA 1
ATOM 2579 C C . GLU A 1 317 ? -12.273 -6.324 19.359 1 56.31 317 GLU A C 1
ATOM 2581 O O . GLU A 1 317 ? -12.281 -7.266 20.156 1 56.31 317 GLU A O 1
ATOM 2586 N N . ASP A 1 318 ? -13.078 -5.57 19.906 1 49.66 318 ASP A N 1
ATOM 2587 C CA . ASP A 1 318 ? -14.336 -6.23 20.266 1 49.66 318 ASP A CA 1
ATOM 2588 C C . ASP A 1 318 ? -14.781 -7.188 19.156 1 49.66 318 ASP A C 1
ATOM 2590 O O . ASP A 1 318 ? -15.172 -6.754 18.062 1 49.66 318 ASP A O 1
ATOM 2594 N N . LEU A 1 319 ? -14.141 -8.305 19.109 1 43.72 319 LEU A N 1
ATOM 2595 C CA . LEU A 1 319 ? -14.656 -9.367 18.25 1 43.72 319 LEU A CA 1
ATOM 2596 C C . LEU A 1 319 ? -16.156 -9.531 18.438 1 43.72 319 LEU A C 1
ATOM 2598 O O . LEU A 1 319 ? -16.75 -10.5 17.938 1 43.72 319 LEU A O 1
ATOM 2602 N N . HIS A 1 320 ? -16.688 -9.188 19.641 1 40.09 320 HIS A N 1
ATOM 2603 C CA . HIS A 1 320 ? -17.984 -9.805 19.875 1 40.09 320 HIS A CA 1
ATOM 2604 C C . HIS A 1 320 ? -18.875 -9.742 18.641 1 40.09 320 HIS A C 1
ATOM 2606 O O . HIS A 1 320 ? -19.391 -10.766 18.188 1 40.09 320 HIS A O 1
ATOM 2612 N N . ASN A 1 321 ? -20.156 -9.117 18.828 1 37 321 ASN A N 1
ATOM 2613 C CA . ASN A 1 321 ? -21.469 -9.648 18.453 1 37 321 ASN A CA 1
ATOM 2614 C C . ASN A 1 321 ? -21.594 -9.773 16.938 1 37 321 ASN A C 1
ATOM 2616 O O . ASN A 1 321 ? -22 -10.82 16.422 1 37 321 ASN A O 1
ATOM 2620 N N . SER A 1 322 ? -22.531 -8.805 16.297 1 35.81 322 SER A N 1
ATOM 2621 C CA . SER A 1 322 ? -23.422 -9.055 15.172 1 35.81 322 SER A CA 1
ATOM 2622 C C . SER A 1 322 ? -22.641 -9.344 13.891 1 35.81 322 SER A C 1
ATOM 2624 O O . SER A 1 322 ? -21.484 -8.961 13.766 1 35.81 322 SER A O 1
ATOM 2626 N N . LYS A 1 323 ? -23.219 -10.172 12.891 1 40.25 323 LYS A N 1
ATOM 2627 C CA . LYS A 1 323 ? -23.047 -10.648 11.523 1 40.25 323 LYS A CA 1
ATOM 2628 C C . LYS A 1 323 ? -22.203 -9.672 10.711 1 40.25 323 LYS A C 1
ATOM 2630 O O . LYS A 1 323 ? -21.844 -9.953 9.562 1 40.25 323 LYS A O 1
ATOM 2635 N N . HIS A 1 324 ? -22.172 -8.188 11.211 1 40.5 324 HIS A N 1
ATOM 2636 C CA . HIS A 1 324 ? -21.656 -7.129 10.344 1 40.5 324 HIS A CA 1
ATOM 2637 C C . HIS A 1 324 ? -20.219 -6.766 10.703 1 40.5 324 HIS A C 1
ATOM 2639 O O . HIS A 1 324 ? -19.672 -7.273 11.68 1 40.5 324 HIS A O 1
ATOM 2645 N N . GLN A 1 325 ? -19.719 -5.344 10.492 1 47.69 325 GLN A N 1
ATOM 2646 C CA . GLN A 1 325 ? -18.453 -4.629 10.344 1 47.69 325 GLN A CA 1
ATOM 2647 C C . GLN A 1 325 ? -17.703 -4.566 11.672 1 47.69 325 GLN A C 1
ATOM 2649 O O . GLN A 1 325 ? -18.219 -4.047 12.664 1 47.69 325 GLN A O 1
ATOM 2654 N N . ILE A 1 326 ? -16.953 -5.508 12.156 1 52.19 326 ILE A N 1
ATOM 2655 C CA . ILE A 1 326 ? -16 -5.465 13.258 1 52.19 326 ILE A CA 1
ATOM 2656 C C . ILE A 1 326 ? -15.453 -4.047 13.398 1 52.19 326 ILE A C 1
ATOM 2658 O O . ILE A 1 326 ? -14.766 -3.547 12.508 1 52.19 326 ILE A O 1
ATOM 2662 N N . GLN A 1 327 ? -16.141 -3.141 14.18 1 68.88 327 GLN A N 1
ATOM 2663 C CA . GLN A 1 327 ? -15.625 -1.793 14.398 1 68.88 327 GLN A CA 1
ATOM 2664 C C . GLN A 1 327 ? -14.609 -1.771 15.539 1 68.88 327 GLN A C 1
ATOM 2666 O O . GLN A 1 327 ? -14.898 -2.232 16.641 1 68.88 327 GLN A O 1
ATOM 2671 N N . SER A 1 328 ? -13.367 -1.558 15.273 1 83.62 328 SER A N 1
ATOM 2672 C CA . SER A 1 328 ? -12.281 -1.459 16.25 1 83.62 328 SER A CA 1
ATOM 2673 C C . SER A 1 328 ? -12.312 -0.122 16.969 1 83.62 328 SER A C 1
ATOM 2675 O O . SER A 1 328 ? -12.688 0.899 16.391 1 83.62 328 SER A O 1
ATOM 2677 N N . THR A 1 329 ? -12.156 -0.216 18.312 1 91.62 329 THR A N 1
ATOM 2678 C CA . THR A 1 329 ? -11.969 0.99 19.109 1 91.62 329 THR A CA 1
ATOM 2679 C C . THR A 1 329 ? -10.484 1.328 19.234 1 91.62 329 THR A C 1
ATOM 2681 O O . THR A 1 329 ? -9.648 0.435 19.391 1 91.62 329 THR A O 1
ATOM 2684 N N . TYR A 1 330 ? -10.219 2.631 19.234 1 94.44 330 TYR A N 1
ATOM 2685 C CA . TYR A 1 330 ? -8.844 3.104 19.266 1 94.44 330 TYR A CA 1
ATOM 2686 C C . TYR A 1 330 ? -8.625 4.074 20.422 1 94.44 330 TYR A C 1
ATOM 2688 O O . TYR A 1 330 ? -9.578 4.672 20.938 1 94.44 330 TYR A O 1
ATOM 2696 N N . VAL A 1 331 ? -7.402 4.148 20.859 1 94.12 331 VAL A N 1
ATOM 2697 C CA . VAL A 1 331 ? -7.008 5.098 21.891 1 94.12 331 VAL A CA 1
ATOM 2698 C C . VAL A 1 331 ? -5.891 6 21.375 1 94.12 331 VAL A C 1
ATOM 2700 O O . VAL A 1 331 ? -5 5.539 20.656 1 94.12 331 VAL A O 1
ATOM 2703 N N . SER A 1 332 ? -5.988 7.273 21.703 1 94.75 332 SER A N 1
ATOM 2704 C CA . SER A 1 332 ? -4.949 8.234 21.344 1 94.75 332 SER A CA 1
ATOM 2705 C C . SER A 1 332 ? -4.379 8.906 22.594 1 94.75 332 SER A C 1
ATOM 2707 O O . SER A 1 332 ? -5.105 9.18 23.547 1 94.75 332 SER A O 1
ATOM 2709 N N . GLN A 1 333 ? -3.043 9.078 22.578 1 94.69 333 GLN A N 1
ATOM 2710 C CA . GLN A 1 333 ? -2.332 9.734 23.672 1 94.69 333 GLN A CA 1
ATOM 2711 C C . GLN A 1 333 ? -1.283 10.703 23.156 1 94.69 333 GLN A C 1
ATOM 2713 O O . GLN A 1 333 ? -0.449 10.344 22.328 1 94.69 333 GLN A O 1
ATOM 2718 N N . TRP A 1 334 ? -1.352 11.953 23.625 1 95.25 334 TRP A N 1
ATOM 2719 C CA . TRP A 1 334 ? -0.339 12.938 23.25 1 95.25 334 TRP A CA 1
ATOM 2720 C C . TRP A 1 334 ? 0.957 12.703 24.031 1 95.25 334 TRP A C 1
ATOM 2722 O O . TRP A 1 334 ? 0.958 12.664 25.25 1 95.25 334 TRP A O 1
ATOM 2732 N N . LEU A 1 335 ? 2.072 12.516 23.344 1 94.81 335 LEU A N 1
ATOM 2733 C CA . LEU A 1 335 ? 3.389 12.297 23.938 1 94.81 335 LEU A CA 1
ATOM 2734 C C . LEU A 1 335 ? 4.195 13.594 23.969 1 94.81 335 LEU A C 1
ATOM 2736 O O . LEU A 1 335 ? 5.039 13.789 24.844 1 94.81 335 LEU A O 1
ATOM 2740 N N . LEU A 1 336 ? 4.039 14.336 22.969 1 95.25 336 LEU A N 1
ATOM 2741 C CA . LEU A 1 336 ? 4.652 15.648 22.844 1 95.25 336 LEU A CA 1
ATOM 2742 C C . LEU A 1 336 ? 3.646 16.672 22.328 1 95.25 336 LEU A C 1
ATOM 2744 O O . LEU A 1 336 ? 3.281 16.656 21.156 1 95.25 336 LEU A O 1
ATOM 2748 N N . PRO A 1 337 ? 3.115 17.578 23.031 1 94.62 337 PRO A N 1
ATOM 2749 C CA . PRO A 1 337 ? 3.363 17.625 24.484 1 94.62 337 PRO A CA 1
ATOM 2750 C C . PRO A 1 337 ? 2.738 16.438 25.219 1 94.62 337 PRO A C 1
ATOM 2752 O O . PRO A 1 337 ? 1.778 15.836 24.719 1 94.62 337 PRO A O 1
ATOM 2755 N N . SER A 1 338 ? 3.32 16.078 26.391 1 92.94 338 SER A N 1
ATOM 2756 C CA . SER A 1 338 ? 2.797 14.945 27.141 1 92.94 338 SER A CA 1
ATOM 2757 C C . SER A 1 338 ? 1.516 15.32 27.891 1 92.94 338 SER A C 1
ATOM 2759 O O . SER A 1 338 ? 1.511 16.234 28.703 1 92.94 338 SER A O 1
ATOM 2761 N N . LEU A 1 339 ? 0.466 14.688 27.484 1 91.44 339 LEU A N 1
ATOM 2762 C CA . LEU A 1 339 ? -0.816 14.875 28.156 1 91.44 339 LEU A CA 1
ATOM 2763 C C . LEU A 1 339 ? -1.266 13.578 28.828 1 91.44 339 LEU A C 1
ATOM 2765 O O . LEU A 1 339 ? -1.078 12.492 28.266 1 91.44 339 LEU A O 1
ATOM 2769 N N . SER A 1 340 ? -1.829 13.586 30 1 86.94 340 SER A N 1
ATOM 2770 C CA . SER A 1 340 ? -2.24 12.414 30.766 1 86.94 340 SER A CA 1
ATOM 2771 C C . SER A 1 340 ? -3.574 11.867 30.266 1 86.94 340 SER A C 1
ATOM 2773 O O . SER A 1 340 ? -3.941 10.734 30.578 1 86.94 340 SER A O 1
ATOM 2775 N N . PHE A 1 341 ? -4.188 12.586 29.469 1 87.31 341 PHE A N 1
ATOM 2776 C CA . PHE A 1 341 ? -5.523 12.203 29.031 1 87.31 341 PHE A CA 1
ATOM 2777 C C . PHE A 1 341 ? -5.445 11.227 27.859 1 87.31 341 PHE A C 1
ATOM 2779 O O . PHE A 1 341 ? -4.594 11.375 26.984 1 87.31 341 PHE A O 1
ATOM 2786 N N . LEU A 1 342 ? -6.285 10.188 27.953 1 90.38 342 LEU A N 1
ATOM 2787 C CA . LEU A 1 342 ? -6.457 9.242 26.859 1 90.38 342 LEU A CA 1
ATOM 2788 C C . LEU A 1 342 ? -7.801 9.445 26.172 1 90.38 342 LEU A C 1
ATOM 2790 O O . LEU A 1 342 ? -8.828 9.578 26.828 1 90.38 342 LEU A O 1
ATOM 2794 N N . ASP A 1 343 ? -7.762 9.609 24.891 1 92.5 343 ASP A N 1
ATOM 2795 C CA . ASP A 1 343 ? -9 9.727 24.109 1 92.5 343 ASP A CA 1
ATOM 2796 C C . ASP A 1 343 ? -9.328 8.406 23.406 1 92.5 343 ASP A C 1
ATOM 2798 O O . ASP A 1 343 ? -8.438 7.75 22.859 1 92.5 343 ASP A O 1
ATOM 2802 N N . LYS A 1 344 ? -10.586 8.039 23.5 1 93.06 344 LYS A N 1
ATOM 2803 C CA . LYS A 1 344 ? -11.062 6.852 22.797 1 93.06 344 LYS A CA 1
ATOM 2804 C C . LYS A 1 344 ? -11.93 7.238 21.594 1 93.06 344 LYS A C 1
ATOM 2806 O O . LYS A 1 344 ? -12.734 8.164 21.672 1 93.06 344 LYS A O 1
ATOM 2811 N N . PHE A 1 345 ? -11.656 6.531 20.484 1 93.06 345 PHE A N 1
ATOM 2812 C CA . PHE A 1 345 ? -12.445 6.867 19.312 1 93.06 345 PHE A CA 1
ATOM 2813 C C . PHE A 1 345 ? -12.68 5.637 18.438 1 93.06 345 PHE A C 1
ATOM 2815 O O . PHE A 1 345 ? -12.016 4.609 18.625 1 93.06 345 PHE A O 1
ATOM 2822 N N . ARG A 1 346 ? -13.664 5.73 17.594 1 92.38 346 ARG A N 1
ATOM 2823 C CA . ARG A 1 346 ? -13.984 4.703 16.609 1 92.38 346 ARG A CA 1
ATOM 2824 C C . ARG A 1 346 ? -13.992 5.281 15.203 1 92.38 346 ARG A C 1
ATOM 2826 O O . ARG A 1 346 ? -14.078 6.496 15.023 1 92.38 346 ARG A O 1
ATOM 2833 N N . VAL A 1 347 ? -13.727 4.375 14.266 1 90.44 347 VAL A N 1
ATOM 2834 C CA . VAL A 1 347 ? -13.719 4.789 12.867 1 90.44 347 VAL A CA 1
ATOM 2835 C C . VAL A 1 347 ? -14.93 4.195 12.148 1 90.44 347 VAL A C 1
ATOM 2837 O O . VAL A 1 347 ? -15.125 2.977 12.156 1 90.44 347 VAL A O 1
ATOM 2840 N N . LYS A 1 348 ? -15.688 5.027 11.602 1 86.62 348 LYS A N 1
ATOM 2841 C CA . LYS A 1 348 ? -16.828 4.621 10.781 1 86.62 348 LYS A CA 1
ATOM 2842 C C . LYS A 1 348 ? -16.719 5.184 9.367 1 86.62 348 LYS A C 1
ATOM 2844 O O . LYS A 1 348 ? -15.695 5.773 9.008 1 86.62 348 LYS A O 1
ATOM 2849 N N . ASP A 1 349 ? -17.672 4.945 8.586 1 77.5 349 ASP A N 1
ATOM 2850 C CA . ASP A 1 349 ? -17.641 5.379 7.195 1 77.5 349 ASP A CA 1
ATOM 2851 C C . ASP A 1 349 ? -17.578 6.902 7.09 1 77.5 349 ASP A C 1
ATOM 2853 O O . ASP A 1 349 ? -16.906 7.445 6.211 1 77.5 349 ASP A O 1
ATOM 2857 N N . ALA A 1 350 ? -18.172 7.535 7.977 1 78.88 350 ALA A N 1
ATOM 2858 C CA . ALA A 1 350 ? -18.266 8.992 7.938 1 78.88 350 ALA A CA 1
ATOM 2859 C C . ALA A 1 350 ? -17 9.633 8.516 1 78.88 350 ALA A C 1
ATOM 2861 O O . ALA A 1 350 ? -16.734 10.812 8.289 1 78.88 350 ALA A O 1
ATOM 2862 N N . GLY A 1 351 ? -16.328 8.797 9.234 1 86.88 351 GLY A N 1
ATOM 2863 C CA . GLY A 1 351 ? -15.125 9.344 9.836 1 86.88 351 GLY A CA 1
ATOM 2864 C C . GLY A 1 351 ? -14.922 8.891 11.273 1 86.88 351 GLY A C 1
ATOM 2865 O O . GLY A 1 351 ? -15.32 7.785 11.641 1 86.88 351 GLY A O 1
ATOM 2866 N N . ILE A 1 352 ? -14.195 9.695 11.977 1 90.5 352 ILE A N 1
ATOM 2867 C CA . ILE A 1 352 ? -13.789 9.352 13.336 1 90.5 352 ILE A CA 1
ATOM 2868 C C . ILE A 1 352 ? -14.812 9.906 14.328 1 90.5 352 ILE A C 1
ATOM 2870 O O . ILE A 1 352 ? -15.234 11.055 14.219 1 90.5 352 ILE A O 1
ATOM 2874 N N . TYR A 1 353 ? -15.172 9.031 15.266 1 87.12 353 TYR A N 1
ATOM 2875 C CA . TYR A 1 353 ? -16.094 9.406 16.328 1 87.12 353 TYR A CA 1
ATOM 2876 C C . TYR A 1 353 ? -15.477 9.164 17.703 1 87.12 353 TYR A C 1
ATOM 2878 O O . TYR A 1 353 ? -14.883 8.109 17.938 1 87.12 353 TYR A O 1
ATOM 2886 N N . MET A 1 354 ? -15.641 10.086 18.547 1 89 354 MET A N 1
ATOM 2887 C CA . MET A 1 354 ? -15.102 9.938 19.891 1 89 354 MET A CA 1
ATOM 2888 C C . MET A 1 354 ? -16.016 9.07 20.75 1 89 354 MET A C 1
ATOM 2890 O O . MET A 1 354 ? -17.25 9.133 20.625 1 89 354 MET A O 1
ATOM 2894 N N . VAL A 1 355 ? -15.305 8.203 21.469 1 84.69 355 VAL A N 1
ATOM 2895 C CA . VAL A 1 355 ? -16.047 7.344 22.391 1 84.69 355 VAL A CA 1
ATOM 2896 C C . VAL A 1 355 ? -15.789 7.781 23.828 1 84.69 355 VAL A C 1
ATOM 2898 O O . VAL A 1 355 ? -14.656 8.102 24.188 1 84.69 355 VAL A O 1
ATOM 2901 N N . SER A 1 356 ? -16.719 8.188 24.547 1 71.81 356 SER A N 1
ATOM 2902 C CA . SER A 1 356 ? -16.625 8.547 25.953 1 71.81 356 SER A CA 1
ATOM 2903 C C . SER A 1 356 ? -16.312 7.328 26.812 1 71.81 356 SER A C 1
ATOM 2905 O O . SER A 1 356 ? -16.688 6.203 26.469 1 71.81 356 SER A O 1
ATOM 2907 N N . MET B 1 1 ? -32.906 1.498 -6.637 1 20.02 1 MET B N 1
ATOM 2908 C CA . MET B 1 1 ? -31.75 0.805 -7.18 1 20.02 1 MET B CA 1
ATOM 2909 C C . MET B 1 1 ? -31.141 -0.144 -6.148 1 20.02 1 MET B C 1
ATOM 2911 O O . MET B 1 1 ? -30.156 -0.825 -6.426 1 20.02 1 MET B O 1
ATOM 2915 N N . TYR B 1 2 ? -31.766 -0.03 -4.961 1 22.27 2 TYR B N 1
ATOM 2916 C CA . TYR B 1 2 ? -32 -0.777 -3.729 1 22.27 2 TYR B CA 1
ATOM 2917 C C . TYR B 1 2 ? -32.656 -2.123 -4.016 1 22.27 2 TYR B C 1
ATOM 2919 O O . TYR B 1 2 ? -32.344 -3.123 -3.363 1 22.27 2 TYR B O 1
ATOM 2927 N N . ASP B 1 3 ? -33.562 -2.057 -5.027 1 24.39 3 ASP B N 1
ATOM 2928 C CA . ASP B 1 3 ? -34.469 -3.137 -5.398 1 24.39 3 ASP B CA 1
ATOM 2929 C C . ASP B 1 3 ? -33.75 -4.227 -6.176 1 24.39 3 ASP B C 1
ATOM 2931 O O . ASP B 1 3 ? -34.188 -5.375 -6.219 1 24.39 3 ASP B O 1
ATOM 2935 N N . ILE B 1 4 ? -32.656 -3.783 -6.824 1 24.64 4 ILE B N 1
ATOM 2936 C CA . ILE B 1 4 ? -32.094 -4.797 -7.707 1 24.64 4 ILE B CA 1
ATOM 2937 C C . ILE B 1 4 ? -31.344 -5.836 -6.879 1 24.64 4 ILE B C 1
ATOM 2939 O O . ILE B 1 4 ? -31.391 -7.031 -7.176 1 24.64 4 ILE B O 1
ATOM 2943 N N . PHE B 1 5 ? -30.766 -5.492 -5.695 1 26.91 5 PHE B N 1
ATOM 2944 C CA . PHE B 1 5 ? -30.078 -6.492 -4.891 1 26.91 5 PHE B CA 1
ATOM 2945 C C . PHE B 1 5 ? -31.062 -7.445 -4.238 1 26.91 5 PHE B C 1
ATOM 2947 O O . PHE B 1 5 ? -30.75 -8.609 -3.971 1 26.91 5 PHE B O 1
ATOM 2954 N N . ARG B 1 6 ? -32.25 -7.004 -3.93 1 28.47 6 ARG B N 1
ATOM 2955 C CA . ARG B 1 6 ? -33.25 -7.879 -3.32 1 28.47 6 ARG B CA 1
ATOM 2956 C C . ARG B 1 6 ? -33.719 -8.953 -4.301 1 28.47 6 ARG B C 1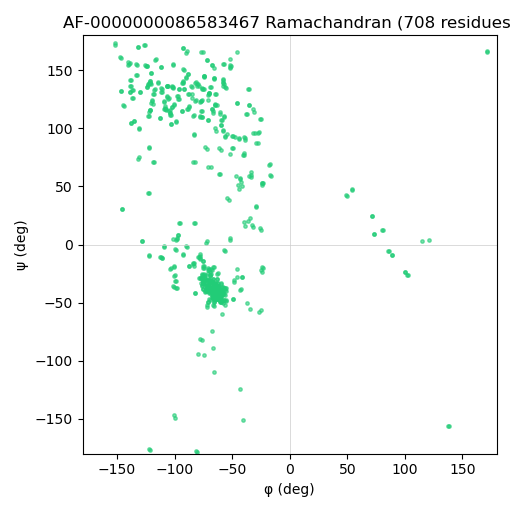
ATOM 2958 O O . ARG B 1 6 ? -33.938 -10.102 -3.916 1 28.47 6 ARG B O 1
ATOM 2965 N N . HIS B 1 7 ? -33.938 -8.539 -5.535 1 28.03 7 HIS B N 1
ATOM 2966 C CA . HIS B 1 7 ? -34.5 -9.484 -6.496 1 28.03 7 HIS B CA 1
ATOM 2967 C C . HIS B 1 7 ? -33.5 -10.57 -6.848 1 28.03 7 HIS B C 1
ATOM 2969 O O . HIS B 1 7 ? -33.875 -11.711 -7.129 1 28.03 7 HIS B O 1
ATOM 2975 N N . SER B 1 8 ? -32.188 -10.273 -6.668 1 28.42 8 SER B N 1
ATOM 2976 C CA . SER B 1 8 ? -31.25 -11.289 -7.137 1 28.42 8 SER B CA 1
ATOM 2977 C C . SER B 1 8 ? -31.156 -12.453 -6.148 1 28.42 8 SER B C 1
ATOM 2979 O O . SER B 1 8 ? -30.641 -13.523 -6.484 1 28.42 8 SER B O 1
ATOM 2981 N N . GLN B 1 9 ? -31.734 -12.32 -4.965 1 29.3 9 GLN B N 1
ATOM 2982 C CA . GLN B 1 9 ? -31.719 -13.445 -4.039 1 29.3 9 GLN B CA 1
ATOM 2983 C C . GLN B 1 9 ? -32.625 -14.57 -4.523 1 29.3 9 GLN B C 1
ATOM 2985 O O . GLN B 1 9 ? -32.312 -15.75 -4.301 1 29.3 9 GLN B O 1
ATOM 2990 N N . ALA B 1 10 ? -33.781 -14.211 -5.047 1 33.19 10 ALA B N 1
ATOM 2991 C CA . ALA B 1 10 ? -34.781 -15.211 -5.434 1 33.19 10 ALA B CA 1
ATOM 2992 C C . ALA B 1 10 ? -34.281 -16.062 -6.602 1 33.19 10 ALA B C 1
ATOM 2994 O O . ALA B 1 10 ? -34.531 -17.266 -6.641 1 33.19 10 ALA B O 1
ATOM 2995 N N . VAL B 1 11 ? -33.688 -15.305 -7.52 1 32.91 11 VAL B N 1
ATOM 2996 C CA . VAL B 1 11 ? -33.219 -16.047 -8.695 1 32.91 11 VAL B CA 1
ATOM 2997 C C . VAL B 1 11 ? -32.094 -17 -8.289 1 32.91 11 VAL B C 1
ATOM 2999 O O . VAL B 1 11 ? -31.984 -18.094 -8.852 1 32.91 11 VAL B O 1
ATOM 3002 N N . CYS B 1 12 ? -31.453 -16.781 -7.172 1 31.59 12 CYS B N 1
ATOM 3003 C CA . CYS B 1 12 ? -30.391 -17.672 -6.734 1 31.59 12 CYS B CA 1
ATOM 3004 C C . CYS B 1 12 ? -30.953 -18.984 -6.234 1 31.59 12 CYS B C 1
ATOM 3006 O O . CYS B 1 12 ? -30.312 -20.031 -6.379 1 31.59 12 CYS B O 1
ATOM 3008 N N . ARG B 1 13 ? -32.094 -19 -5.711 1 33.19 13 ARG B N 1
ATOM 3009 C CA . ARG B 1 13 ? -32.625 -20.266 -5.203 1 33.19 13 ARG B CA 1
ATOM 3010 C C . ARG B 1 13 ? -32.938 -21.219 -6.344 1 33.19 13 ARG B C 1
ATOM 3012 O O . ARG B 1 13 ? -32.656 -22.422 -6.258 1 33.19 13 ARG B O 1
ATOM 3019 N N . ARG B 1 14 ? -33.625 -20.703 -7.348 1 36.25 14 ARG B N 1
ATOM 3020 C CA . ARG B 1 14 ? -34.062 -21.578 -8.422 1 36.25 14 ARG B CA 1
ATOM 3021 C C . ARG B 1 14 ? -32.875 -22.141 -9.203 1 36.25 14 ARG B C 1
ATOM 3023 O O . ARG B 1 14 ? -32.875 -23.312 -9.594 1 36.25 14 ARG B O 1
ATOM 3030 N N . GLU B 1 15 ? -31.812 -21.234 -9.391 1 34.44 15 GLU B N 1
ATOM 3031 C CA . GLU B 1 15 ? -30.688 -21.703 -10.195 1 34.44 15 GLU B CA 1
ATOM 3032 C C . GLU B 1 15 ? -29.812 -22.688 -9.414 1 34.44 15 GLU B C 1
ATOM 3034 O O . GLU B 1 15 ? -29.125 -23.516 -10.008 1 34.44 15 GLU B O 1
ATOM 3039 N N . GLU B 1 16 ? -29.969 -22.766 -8.117 1 35.94 16 GLU B N 1
ATOM 3040 C CA . GLU B 1 16 ? -29.375 -23.781 -7.258 1 35.94 16 GLU B CA 1
ATOM 3041 C C . GLU B 1 16 ? -29.969 -25.172 -7.555 1 35.94 16 GLU B C 1
ATOM 3043 O O . GLU B 1 16 ? -29.25 -26.156 -7.574 1 35.94 16 GLU B O 1
ATOM 3048 N N . GLU B 1 17 ? -31.266 -25.203 -7.703 1 40.59 17 GLU B N 1
ATOM 3049 C CA . GLU B 1 17 ? -31.906 -26.484 -7.969 1 40.59 17 GLU B CA 1
ATOM 3050 C C . GLU B 1 17 ? -31.453 -27.062 -9.297 1 40.59 17 GLU B C 1
ATOM 3052 O O . GLU B 1 17 ? -31.172 -28.266 -9.391 1 40.59 17 GLU B O 1
ATOM 3057 N N . LEU B 1 18 ? -31.344 -26.188 -10.312 1 40.19 18 LEU B N 1
ATOM 3058 C CA . LEU B 1 18 ? -31 -26.672 -11.641 1 40.19 18 LEU B CA 1
ATOM 3059 C C . LEU B 1 18 ? -29.531 -27.109 -11.695 1 40.19 18 LEU B C 1
ATOM 3061 O O . LEU B 1 18 ? -29.203 -28.109 -12.336 1 40.19 18 LEU B O 1
ATOM 3065 N N . LYS B 1 19 ? -28.719 -26.469 -10.906 1 39.97 19 LYS B N 1
ATOM 3066 C CA . LYS B 1 19 ? -27.297 -26.828 -10.82 1 39.97 19 LYS B CA 1
ATOM 3067 C C . LYS B 1 19 ? -27.125 -28.172 -10.109 1 39.97 19 LYS B C 1
ATOM 3069 O O . LYS B 1 19 ? -26.312 -29 -10.531 1 39.97 19 LYS B O 1
ATOM 3074 N N . ARG B 1 20 ? -27.922 -28.344 -9.148 1 39.88 20 ARG B N 1
ATOM 3075 C CA . ARG B 1 20 ? -27.875 -29.625 -8.453 1 39.88 20 ARG B CA 1
ATOM 3076 C C . ARG B 1 20 ? -28.172 -30.781 -9.406 1 39.88 20 ARG B C 1
ATOM 3078 O O . ARG B 1 20 ? -27.547 -31.828 -9.328 1 39.88 20 ARG B O 1
ATOM 3085 N N . GLU B 1 21 ? -29.141 -30.438 -10.203 1 42.19 21 GLU B N 1
ATOM 3086 C CA . GLU B 1 21 ? -29.547 -31.484 -11.125 1 42.19 21 GLU B CA 1
ATOM 3087 C C . GLU B 1 21 ? -28.453 -31.766 -12.156 1 42.19 21 GLU B C 1
ATOM 3089 O O . GLU B 1 21 ? -28.188 -32.938 -12.477 1 42.19 21 GLU B O 1
ATOM 3094 N N . ARG B 1 22 ? -27.672 -30.688 -12.594 1 38.97 22 ARG B N 1
ATOM 3095 C CA . ARG B 1 22 ? -26.656 -30.891 -13.625 1 38.97 22 ARG B CA 1
ATOM 3096 C C . ARG B 1 22 ? -25.422 -31.562 -13.039 1 38.97 22 ARG B C 1
ATOM 3098 O O . ARG B 1 22 ? -24.812 -32.438 -13.68 1 38.97 22 ARG B O 1
ATOM 3105 N N . GLU B 1 23 ? -25.141 -31.219 -11.711 1 39.62 23 GLU B N 1
ATOM 3106 C CA . GLU B 1 23 ? -24.031 -31.891 -11.031 1 39.62 23 GLU B CA 1
ATOM 3107 C C . GLU B 1 23 ? -24.312 -33.375 -10.852 1 39.62 23 GLU B C 1
ATOM 3109 O O . GLU B 1 23 ? -23.406 -34.188 -10.992 1 39.62 23 GLU B O 1
ATOM 3114 N N . ARG B 1 24 ? -25.516 -33.75 -10.625 1 37.97 24 ARG B N 1
ATOM 3115 C CA . ARG B 1 24 ? -25.875 -35.156 -10.492 1 37.97 24 ARG B CA 1
ATOM 3116 C C . ARG B 1 24 ? -25.641 -35.906 -11.797 1 37.97 24 ARG B C 1
ATOM 3118 O O . ARG B 1 24 ? -25.156 -37.031 -11.781 1 37.97 24 ARG B O 1
ATOM 3125 N N . MET B 1 25 ? -26 -35.188 -12.891 1 39.25 25 MET B N 1
ATOM 3126 C CA . MET B 1 25 ? -25.875 -35.875 -14.164 1 39.25 25 MET B CA 1
ATOM 3127 C C . MET B 1 25 ? -24.422 -36.062 -14.555 1 39.25 25 MET B C 1
ATOM 3129 O O . MET B 1 25 ? -24.047 -37.125 -15.109 1 39.25 25 MET B O 1
ATOM 3133 N N . GLU B 1 26 ? -23.547 -35.031 -14.188 1 37.25 26 GLU B N 1
ATOM 3134 C CA . GLU B 1 26 ? -22.188 -35.156 -14.672 1 37.25 26 GLU B CA 1
ATOM 3135 C C . GLU B 1 26 ? -21.375 -36.156 -13.828 1 37.25 26 GLU B C 1
ATOM 3137 O O . GLU B 1 26 ? -20.516 -36.844 -14.344 1 37.25 26 GLU B O 1
ATOM 3142 N N . VAL B 1 27 ? -21.594 -36.406 -12.57 1 36.69 27 VAL B N 1
ATOM 3143 C CA . VAL B 1 27 ? -20.969 -37.406 -11.742 1 36.69 27 VAL B CA 1
ATOM 3144 C C . VAL B 1 27 ? -21.188 -38.781 -12.352 1 36.69 27 VAL B C 1
ATOM 3146 O O . VAL B 1 27 ? -20.297 -39.656 -12.336 1 36.69 27 VAL B O 1
ATOM 3149 N N . ARG B 1 28 ? -22.328 -39 -12.891 1 35.25 28 ARG B N 1
ATOM 3150 C CA . ARG B 1 28 ? -22.594 -40.344 -13.43 1 35.25 28 ARG B CA 1
ATOM 3151 C C . ARG B 1 28 ? -21.641 -40.656 -14.578 1 35.25 28 ARG B C 1
ATOM 3153 O O . ARG B 1 28 ? -21.234 -41.812 -14.75 1 35.25 28 ARG B O 1
ATOM 3160 N N . SER B 1 29 ? -21.375 -39.625 -15.398 1 35.41 29 SER B N 1
ATOM 3161 C CA . SER B 1 29 ? -20.594 -40 -16.562 1 35.41 29 SER B CA 1
ATOM 3162 C C . SER B 1 29 ? -19.125 -40.25 -16.203 1 35.41 29 SER B C 1
ATOM 3164 O O . SER B 1 29 ? -18.359 -40.812 -16.984 1 35.41 29 SER B O 1
ATOM 3166 N N . TRP B 1 30 ? -18.594 -39.781 -15.117 1 34.44 30 TRP B N 1
ATOM 3167 C CA . TRP B 1 30 ? -17.172 -39.906 -14.797 1 34.44 30 TRP B CA 1
ATOM 3168 C C . TRP B 1 30 ? -16.828 -41.375 -14.484 1 34.44 30 TRP B C 1
ATOM 3170 O O . TRP B 1 30 ? -15.648 -41.719 -14.375 1 34.44 30 TRP B O 1
ATOM 3180 N N . ILE B 1 31 ? -17.688 -42.125 -14.039 1 34.12 31 ILE B N 1
ATOM 3181 C CA . ILE B 1 31 ? -17.328 -43.5 -13.648 1 34.12 31 ILE B CA 1
ATOM 3182 C C . ILE B 1 31 ? -17.062 -44.344 -14.898 1 34.12 31 ILE B C 1
ATOM 3184 O O . ILE B 1 31 ? -17.188 -45.562 -14.859 1 34.12 31 ILE B O 1
ATOM 3188 N N . LYS B 1 32 ? -17.109 -43.781 -16.078 1 37.19 32 LYS B N 1
ATOM 3189 C CA . LYS B 1 32 ? -16.797 -44.844 -17.047 1 37.19 32 LYS B CA 1
ATOM 3190 C C . LYS B 1 32 ? -15.359 -45.312 -16.891 1 37.19 32 LYS B C 1
ATOM 3192 O O . LYS B 1 32 ? -14.445 -44.5 -16.75 1 37.19 32 LYS B O 1
ATOM 3197 N N . GLY B 1 33 ? -14.992 -46.594 -16.484 1 37.03 33 GLY B N 1
ATOM 3198 C CA . GLY B 1 33 ? -13.914 -47.531 -16.25 1 37.03 33 GLY B CA 1
ATOM 3199 C C . GLY B 1 33 ? -12.766 -47.375 -17.234 1 37.03 33 GLY B C 1
ATOM 3200 O O . GLY B 1 33 ? -11.609 -47.688 -16.891 1 37.03 33 GLY B O 1
ATOM 3201 N N . ASP B 1 34 ? -13.016 -47.438 -18.531 1 37.94 34 ASP B N 1
ATOM 3202 C CA . ASP B 1 34 ? -11.961 -47.719 -19.5 1 37.94 34 ASP B CA 1
ATOM 3203 C C . ASP B 1 34 ? -11.195 -46.469 -19.859 1 37.94 34 ASP B C 1
ATOM 3205 O O . ASP B 1 34 ? -11.109 -46.094 -21.031 1 37.94 34 ASP B O 1
ATOM 3209 N N . GLU B 1 35 ? -11.273 -45.406 -19.031 1 44.31 35 GLU B N 1
ATOM 3210 C CA . GLU B 1 35 ? -10.508 -44.25 -19.484 1 44.31 35 GLU B CA 1
ATOM 3211 C C . GLU B 1 35 ? -9.023 -44.594 -19.625 1 44.31 35 GLU B C 1
ATOM 3213 O O . GLU B 1 35 ? -8.422 -45.156 -18.719 1 44.31 35 GLU B O 1
ATOM 3218 N N . THR B 1 36 ? -8.508 -44.812 -20.891 1 46.97 36 THR B N 1
ATOM 3219 C CA . THR B 1 36 ? -7.109 -45.094 -21.203 1 46.97 36 THR B CA 1
ATOM 3220 C C . THR B 1 36 ? -6.199 -44.062 -20.547 1 46.97 36 THR B C 1
ATOM 3222 O O . THR B 1 36 ? -6.656 -42.969 -20.156 1 46.97 36 THR B O 1
ATOM 3225 N N . ALA B 1 37 ? -5.02 -44.375 -20.266 1 45.03 37 ALA B N 1
ATOM 3226 C CA . ALA B 1 37 ? -3.961 -43.531 -19.703 1 45.03 37 ALA B CA 1
ATOM 3227 C C . ALA B 1 37 ? -3.934 -42.156 -20.375 1 45.03 37 ALA B C 1
ATOM 3229 O O . ALA B 1 37 ? -3.738 -41.125 -19.703 1 45.03 37 ALA B O 1
ATOM 3230 N N . LYS B 1 38 ? -4.145 -42.219 -21.609 1 44.09 38 LYS B N 1
ATOM 3231 C CA . LYS B 1 38 ? -4.148 -40.938 -22.344 1 44.09 38 LYS B CA 1
ATOM 3232 C C . LYS B 1 38 ? -5.332 -40.062 -21.938 1 44.09 38 LYS B C 1
ATOM 3234 O O . LYS B 1 38 ? -5.188 -38.844 -21.766 1 44.09 38 LYS B O 1
ATOM 3239 N N . GLU B 1 39 ? -6.457 -40.656 -21.859 1 47.56 39 GLU B N 1
ATOM 3240 C CA . GLU B 1 39 ? -7.645 -39.906 -21.438 1 47.56 39 GLU B CA 1
ATOM 3241 C C . GLU B 1 39 ? -7.5 -39.406 -20 1 47.56 39 GLU B C 1
ATOM 3243 O O . GLU B 1 39 ? -7.953 -38.281 -19.688 1 47.56 39 GLU B O 1
ATOM 3248 N N . MET B 1 40 ? -6.871 -40.156 -19.188 1 44.81 40 MET B N 1
ATOM 3249 C CA . MET B 1 40 ? -6.594 -39.75 -17.812 1 44.81 40 MET B CA 1
ATOM 3250 C C . MET B 1 40 ? -5.637 -38.562 -17.797 1 44.81 40 MET B C 1
ATOM 3252 O O . MET B 1 40 ? -5.844 -37.594 -17.047 1 44.81 40 MET B O 1
ATOM 3256 N N . VAL B 1 41 ? -4.527 -38.719 -18.578 1 45.22 41 VAL B N 1
ATOM 3257 C CA . VAL B 1 41 ? -3.576 -37.625 -18.656 1 45.22 41 VAL B CA 1
ATOM 3258 C C . VAL B 1 41 ? -4.266 -36.375 -19.219 1 45.22 41 VAL B C 1
ATOM 3260 O O . VAL B 1 41 ? -4.043 -35.25 -18.734 1 45.22 41 VAL B O 1
ATOM 3263 N N . GLY B 1 42 ? -4.977 -36.5 -20.188 1 44.62 42 GLY B N 1
ATOM 3264 C CA . GLY B 1 42 ? -5.762 -35.406 -20.719 1 44.62 42 GLY B CA 1
ATOM 3265 C C . GLY B 1 42 ? -6.695 -34.781 -19.703 1 44.62 42 GLY B C 1
ATOM 3266 O O . GLY B 1 42 ? -6.797 -33.562 -19.609 1 44.62 42 GLY B O 1
ATOM 3267 N N . ARG B 1 43 ? -7.441 -35.562 -19.094 1 44.78 43 ARG B N 1
ATOM 3268 C CA . ARG B 1 43 ? -8.32 -35.094 -18.031 1 44.78 43 ARG B CA 1
ATOM 3269 C C . ARG B 1 43 ? -7.527 -34.375 -16.938 1 44.78 43 ARG B C 1
ATOM 3271 O O . ARG B 1 43 ? -7.93 -33.344 -16.453 1 44.78 43 ARG B O 1
ATOM 3278 N N . VAL B 1 44 ? -6.398 -35.031 -16.625 1 43.59 44 VAL B N 1
ATOM 3279 C CA . VAL B 1 44 ? -5.562 -34.438 -15.586 1 43.59 44 VAL B CA 1
ATOM 3280 C C . VAL B 1 44 ? -5 -33.094 -16.078 1 43.59 44 VAL B C 1
ATOM 3282 O O . VAL B 1 44 ? -4.93 -32.125 -15.32 1 43.59 44 VAL B O 1
ATOM 3285 N N . LEU B 1 45 ? -4.488 -33.188 -17.359 1 45.66 45 LEU B N 1
ATOM 3286 C CA . LEU B 1 45 ? -3.963 -31.969 -17.953 1 45.66 45 LEU B CA 1
ATOM 3287 C C . LEU B 1 45 ? -5.078 -30.953 -18.188 1 45.66 45 LEU B C 1
ATOM 3289 O O . LEU B 1 45 ? -4.855 -29.734 -18.094 1 45.66 45 LEU B O 1
ATOM 3293 N N . THR B 1 46 ? -6.113 -31.297 -18.828 1 47.28 46 THR B N 1
ATOM 3294 C CA . THR B 1 46 ? -7.285 -30.438 -18.984 1 47.28 46 THR B CA 1
ATOM 3295 C C . THR B 1 46 ? -7.703 -29.859 -17.641 1 47.28 46 THR B C 1
ATOM 3297 O O . THR B 1 46 ? -8.188 -28.734 -17.578 1 47.28 46 THR B O 1
ATOM 3300 N N . GLU B 1 47 ? -7.434 -30.641 -16.594 1 51.75 47 GLU B N 1
ATOM 3301 C CA . GLU B 1 47 ? -7.836 -30.266 -15.242 1 51.75 47 GLU B CA 1
ATOM 3302 C C . GLU B 1 47 ? -6.816 -29.328 -14.602 1 51.75 47 GLU B C 1
ATOM 3304 O O . GLU B 1 47 ? -7.121 -28.641 -13.625 1 51.75 47 GLU B O 1
ATOM 3309 N N . ARG B 1 48 ? -5.574 -29.266 -15.227 1 60.34 48 ARG B N 1
ATOM 3310 C CA . ARG B 1 48 ? -4.574 -28.406 -14.609 1 60.34 48 ARG B CA 1
ATOM 3311 C C . ARG B 1 48 ? -3.926 -27.5 -15.648 1 60.34 48 ARG B C 1
ATOM 3313 O O . ARG B 1 48 ? -2.834 -27.781 -16.141 1 60.34 48 ARG B O 1
ATOM 3320 N N . PRO B 1 49 ? -4.629 -26.453 -16.141 1 67.62 49 PRO B N 1
ATOM 3321 C CA . PRO B 1 49 ? -4.145 -25.547 -17.188 1 67.62 49 PRO B CA 1
ATOM 3322 C C . PRO B 1 49 ? -2.814 -24.891 -16.828 1 67.62 49 PRO B C 1
ATOM 3324 O O . PRO B 1 49 ? -2.525 -24.672 -15.648 1 67.62 49 PRO B O 1
ATOM 3327 N N . LEU B 1 50 ? -1.919 -24.906 -17.922 1 71.69 50 LEU B N 1
ATOM 3328 C CA . LEU B 1 50 ? -0.636 -24.219 -17.797 1 71.69 50 LEU B CA 1
ATOM 3329 C C . LEU B 1 50 ? -0.812 -22.719 -17.875 1 71.69 50 LEU B C 1
ATOM 3331 O O . LEU B 1 50 ? -1.698 -22.234 -18.578 1 71.69 50 LEU B O 1
ATOM 3335 N N . LEU B 1 51 ? -0.169 -22.031 -16.969 1 77.94 51 LEU B N 1
ATOM 3336 C CA . LEU B 1 51 ? -0.075 -20.594 -17.109 1 77.94 51 LEU B CA 1
ATOM 3337 C C . LEU B 1 51 ? 0.983 -20.219 -18.141 1 77.94 51 LEU B C 1
ATOM 3339 O O . LEU B 1 51 ? 2.176 -20.438 -17.938 1 77.94 51 LEU B O 1
ATOM 3343 N N . LEU B 1 52 ? 0.486 -19.688 -19.312 1 73.75 52 LEU B N 1
ATOM 3344 C CA . LEU B 1 52 ? 1.391 -19.328 -20.406 1 73.75 52 LEU B CA 1
ATOM 3345 C C . LEU B 1 52 ? 1.228 -17.844 -20.766 1 73.75 52 LEU B C 1
ATOM 3347 O O . LEU B 1 52 ? 1.168 -17.5 -21.953 1 73.75 52 LEU B O 1
ATOM 3351 N N . LEU B 1 53 ? 1.17 -17.031 -19.75 1 85.12 53 LEU B N 1
ATOM 3352 C CA . LEU B 1 53 ? 0.963 -15.617 -20 1 85.12 53 LEU B CA 1
ATOM 3353 C C . LEU B 1 53 ? 2.27 -14.844 -19.859 1 85.12 53 LEU B C 1
ATOM 3355 O O . LEU B 1 53 ? 3.059 -15.109 -18.953 1 85.12 53 LEU B O 1
ATOM 3359 N N . PRO B 1 54 ? 2.367 -13.977 -20.859 1 86.31 54 PRO B N 1
ATOM 3360 C CA . PRO B 1 54 ? 3.523 -13.094 -20.672 1 86.31 54 PRO B CA 1
ATOM 3361 C C . PRO B 1 54 ? 3.459 -12.32 -19.359 1 86.31 54 PRO B C 1
ATOM 3363 O O . PRO B 1 54 ? 2.371 -11.977 -18.891 1 86.31 54 PRO B O 1
ATOM 3366 N N . PRO B 1 55 ? 4.637 -12.18 -18.75 1 90.25 55 PRO B N 1
ATOM 3367 C CA . PRO B 1 55 ? 5.988 -12.555 -19.172 1 90.25 55 PRO B CA 1
ATOM 3368 C C . PRO B 1 55 ? 6.426 -13.906 -18.609 1 90.25 55 PRO B C 1
ATOM 3370 O O . PRO B 1 55 ? 7.621 -14.211 -18.594 1 90.25 55 PRO B O 1
ATOM 3373 N N . LEU B 1 56 ? 5.492 -14.68 -18.188 1 92.44 56 LEU B N 1
ATOM 3374 C CA . LEU B 1 56 ? 5.812 -15.953 -17.562 1 92.44 56 LEU B CA 1
ATOM 3375 C C . LEU B 1 56 ? 5.719 -17.094 -18.562 1 92.44 56 LEU B C 1
ATOM 3377 O O . LEU B 1 56 ? 5.93 -18.266 -18.219 1 92.44 56 LEU B O 1
ATOM 3381 N N . HIS B 1 57 ? 5.555 -16.828 -19.781 1 88.88 57 HIS B N 1
ATOM 3382 C CA . HIS B 1 57 ? 5.141 -17.812 -20.781 1 88.88 57 HIS B CA 1
ATOM 3383 C C . HIS B 1 57 ? 6.301 -18.703 -21.203 1 88.88 57 HIS B C 1
ATOM 3385 O O . HIS B 1 57 ? 6.098 -19.734 -21.844 1 88.88 57 HIS B O 1
ATOM 3391 N N . ARG B 1 58 ? 7.484 -18.375 -20.859 1 88.94 58 ARG B N 1
ATOM 3392 C CA . ARG B 1 58 ? 8.641 -19.141 -21.328 1 88.94 58 ARG B CA 1
ATOM 3393 C C . ARG B 1 58 ? 8.742 -20.484 -20.609 1 88.94 58 ARG B C 1
ATOM 3395 O O . ARG B 1 58 ? 9.375 -21.422 -21.094 1 88.94 58 ARG B O 1
ATOM 3402 N N . VAL B 1 59 ? 8.242 -20.547 -19.453 1 90.75 59 VAL B N 1
ATOM 3403 C CA . VAL B 1 59 ? 8.297 -21.75 -18.625 1 90.75 59 VAL B CA 1
ATOM 3404 C C . VAL B 1 59 ? 6.883 -22.234 -18.312 1 90.75 59 VAL B C 1
ATOM 3406 O O . VAL B 1 59 ? 6.062 -21.453 -17.812 1 90.75 59 VAL B O 1
ATOM 3409 N N . PRO B 1 60 ? 6.613 -23.375 -18.688 1 89.81 60 PRO B N 1
ATOM 3410 C CA . PRO B 1 60 ? 5.285 -23.891 -18.344 1 89.81 60 PRO B CA 1
ATOM 3411 C C . PRO B 1 60 ? 5.066 -24.016 -16.844 1 89.81 60 PRO B C 1
ATOM 3413 O O . PRO B 1 60 ? 5.793 -24.75 -16.172 1 89.81 60 PRO B O 1
ATOM 3416 N N . LEU B 1 61 ? 4.141 -23.359 -16.344 1 93.88 61 LEU B N 1
ATOM 3417 C CA . LEU B 1 61 ? 3.816 -23.375 -14.93 1 93.88 61 LEU B CA 1
ATOM 3418 C C . LEU B 1 61 ? 2.547 -24.172 -14.672 1 93.88 61 LEU B C 1
ATOM 3420 O O . LEU B 1 61 ? 1.577 -24.078 -15.43 1 93.88 61 LEU B O 1
ATOM 3424 N N . ARG B 1 62 ? 2.549 -25 -13.656 1 91.44 62 ARG B N 1
ATOM 3425 C CA . ARG B 1 62 ? 1.423 -25.859 -13.312 1 91.44 62 ARG B CA 1
ATOM 3426 C C . ARG B 1 62 ? 1.092 -25.766 -11.828 1 91.44 62 ARG B C 1
ATOM 3428 O O . ARG B 1 62 ? 1.852 -25.188 -11.055 1 91.44 62 ARG B O 1
ATOM 3435 N N . VAL B 1 63 ? -0.025 -26.344 -11.484 1 92.06 63 VAL B N 1
ATOM 3436 C CA . VAL B 1 63 ? -0.421 -26.422 -10.078 1 92.06 63 VAL B CA 1
ATOM 3437 C C . VAL B 1 63 ? 0.66 -27.141 -9.273 1 92.06 63 VAL B C 1
ATOM 3439 O O . VAL B 1 63 ? 1.25 -28.109 -9.742 1 92.06 63 VAL B O 1
ATOM 3442 N N . GLY B 1 64 ? 0.908 -26.641 -8.133 1 92.62 64 GLY B N 1
ATOM 3443 C CA . GLY B 1 64 ? 1.955 -27.203 -7.297 1 92.62 64 GLY B CA 1
ATOM 3444 C C . GLY B 1 64 ? 3.238 -26.391 -7.32 1 92.62 64 GLY B C 1
ATOM 3445 O O . GLY B 1 64 ? 4.047 -26.484 -6.395 1 92.62 64 GLY B O 1
ATOM 3446 N N . ASN B 1 65 ? 3.408 -25.688 -8.422 1 96.19 65 ASN B N 1
ATOM 3447 C CA . ASN B 1 65 ? 4.594 -24.844 -8.492 1 96.19 65 ASN B CA 1
ATOM 3448 C C . ASN B 1 65 ? 4.449 -23.594 -7.609 1 96.19 65 ASN B C 1
ATOM 3450 O O . ASN B 1 65 ? 3.342 -23.109 -7.402 1 96.19 65 ASN B O 1
ATOM 3454 N N . VAL B 1 66 ? 5.543 -23.219 -7.039 1 98.19 66 VAL B N 1
ATOM 3455 C CA . VAL B 1 66 ? 5.664 -21.953 -6.309 1 98.19 66 VAL B CA 1
ATOM 3456 C C . VAL B 1 66 ? 6.609 -21.016 -7.055 1 98.19 66 VAL B C 1
ATOM 3458 O O . VAL B 1 66 ? 7.824 -21.234 -7.074 1 98.19 66 VAL B O 1
ATOM 3461 N N . VAL B 1 67 ? 6.031 -20 -7.621 1 98.25 67 VAL B N 1
ATOM 3462 C CA . VAL B 1 67 ? 6.789 -19.094 -8.477 1 98.25 67 VAL B CA 1
ATOM 3463 C C . VAL B 1 67 ? 7.059 -17.781 -7.73 1 98.25 67 VAL B C 1
ATOM 3465 O O . VAL B 1 67 ? 6.133 -17.141 -7.219 1 98.25 67 VAL B O 1
ATOM 3468 N N . GLU B 1 68 ? 8.289 -17.391 -7.648 1 98.38 68 GLU B N 1
ATOM 3469 C CA . GLU B 1 68 ? 8.672 -16.109 -7.07 1 98.38 68 GLU B CA 1
ATOM 3470 C C . GLU B 1 68 ? 9.008 -15.094 -8.156 1 98.38 68 GLU B C 1
ATOM 3472 O O . GLU B 1 68 ? 9.906 -15.32 -8.969 1 98.38 68 GLU B O 1
ATOM 3477 N N . ILE B 1 69 ? 8.281 -14.047 -8.195 1 97.94 69 ILE B N 1
ATOM 3478 C CA . ILE B 1 69 ? 8.539 -12.922 -9.086 1 97.94 69 ILE B CA 1
ATOM 3479 C C . ILE B 1 69 ? 9.273 -11.82 -8.328 1 97.94 69 ILE B C 1
ATOM 3481 O O . ILE B 1 69 ? 8.672 -11.102 -7.527 1 97.94 69 ILE B O 1
ATOM 3485 N N . LEU B 1 70 ? 10.547 -11.641 -8.57 1 96.88 70 LEU B N 1
ATOM 3486 C CA . LEU B 1 70 ? 11.32 -10.688 -7.777 1 96.88 70 LEU B CA 1
ATOM 3487 C C . LEU B 1 70 ? 11.742 -9.5 -8.633 1 96.88 70 LEU B C 1
ATOM 3489 O O . LEU B 1 70 ? 11.859 -9.609 -9.852 1 96.88 70 LEU B O 1
ATOM 3493 N N . GLY B 1 71 ? 11.93 -8.367 -8.008 1 95.5 71 GLY B N 1
ATOM 3494 C CA . GLY B 1 71 ? 12.352 -7.133 -8.656 1 95.5 71 GLY B CA 1
ATOM 3495 C C . GLY B 1 71 ? 12.297 -5.926 -7.734 1 95.5 71 GLY B C 1
ATOM 3496 O O . GLY B 1 71 ? 11.68 -5.984 -6.668 1 95.5 71 GLY B O 1
ATOM 3497 N N . PRO B 1 72 ? 12.922 -4.879 -8.164 1 91.19 72 PRO B N 1
ATOM 3498 C CA . PRO B 1 72 ? 12.844 -3.654 -7.359 1 91.19 72 PRO B CA 1
ATOM 3499 C C . PRO B 1 72 ? 11.461 -3 -7.418 1 91.19 72 PRO B C 1
ATOM 3501 O O . PRO B 1 72 ? 10.672 -3.293 -8.32 1 91.19 72 PRO B O 1
ATOM 3504 N N . SER B 1 73 ? 11.172 -2.197 -6.445 1 87.75 73 SER B N 1
ATOM 3505 C CA . SER B 1 73 ? 9.953 -1.404 -6.477 1 87.75 73 SER B CA 1
ATOM 3506 C C . SER B 1 73 ? 10.219 0.004 -7 1 87.75 73 SER B C 1
ATOM 3508 O O . SER B 1 73 ? 11.117 0.691 -6.516 1 87.75 73 SER B O 1
ATOM 3510 N N . PRO B 1 74 ? 9.586 0.471 -7.965 1 87.12 74 PRO B N 1
ATOM 3511 C CA . PRO B 1 74 ? 8.531 -0.251 -8.68 1 87.12 74 PRO B CA 1
ATOM 3512 C C . PRO B 1 74 ? 9.047 -1.008 -9.898 1 87.12 74 PRO B C 1
ATOM 3514 O O . PRO B 1 74 ? 9.953 -0.529 -10.586 1 87.12 74 PRO B O 1
ATOM 3517 N N . SER B 1 75 ? 8.57 -2.273 -10.211 1 90.94 75 SER B N 1
ATOM 3518 C CA . SER B 1 75 ? 8.977 -3.014 -11.406 1 90.94 75 SER B CA 1
ATOM 3519 C C . SER B 1 75 ? 7.828 -3.852 -11.953 1 90.94 75 SER B C 1
ATOM 3521 O O . SER B 1 75 ? 8.031 -4.988 -12.391 1 90.94 75 SER B O 1
ATOM 3523 N N . ALA B 1 76 ? 6.609 -3.561 -11.859 1 93.56 76 ALA B N 1
ATOM 3524 C CA . ALA B 1 76 ? 5.414 -4.113 -12.492 1 93.56 76 ALA B CA 1
ATOM 3525 C C . ALA B 1 76 ? 5.07 -5.48 -11.906 1 93.56 76 ALA B C 1
ATOM 3527 O O . ALA B 1 76 ? 4.266 -6.223 -12.477 1 93.56 76 ALA B O 1
ATOM 3528 N N . LYS B 1 77 ? 5.688 -5.973 -10.836 1 97.19 77 LYS B N 1
ATOM 3529 C CA . LYS B 1 77 ? 5.43 -7.273 -10.227 1 97.19 77 LYS B CA 1
ATOM 3530 C C . LYS B 1 77 ? 3.938 -7.484 -10 1 97.19 77 LYS B C 1
ATOM 3532 O O . LYS B 1 77 ? 3.393 -8.531 -10.352 1 97.19 77 LYS B O 1
ATOM 3537 N N . THR B 1 78 ? 3.303 -6.465 -9.438 1 96.69 78 THR B N 1
ATOM 3538 C CA . THR B 1 78 ? 1.874 -6.547 -9.156 1 96.69 78 THR B CA 1
ATOM 3539 C C . THR B 1 78 ? 1.071 -6.66 -10.445 1 96.69 78 THR B C 1
ATOM 3541 O O . THR B 1 78 ? 0.066 -7.371 -10.5 1 96.69 78 THR B O 1
ATOM 3544 N N . GLN B 1 79 ? 1.55 -6.039 -11.5 1 95.25 79 GLN B N 1
ATOM 3545 C CA . GLN B 1 79 ? 0.849 -6.082 -12.781 1 95.25 79 GLN B CA 1
ATOM 3546 C C . GLN B 1 79 ? 0.885 -7.488 -13.375 1 95.25 79 GLN B C 1
ATOM 3548 O O . GLN B 1 79 ? -0.078 -7.922 -14.008 1 95.25 79 GLN B O 1
ATOM 3553 N N . VAL B 1 80 ? 1.976 -8.109 -13.203 1 96.56 80 VAL B N 1
ATOM 3554 C CA . VAL B 1 80 ? 2.098 -9.484 -13.68 1 96.56 80 VAL B CA 1
ATOM 3555 C C . VAL B 1 80 ? 1.06 -10.367 -12.984 1 96.56 80 VAL B C 1
ATOM 3557 O O . VAL B 1 80 ? 0.416 -11.203 -13.617 1 96.56 80 VAL B O 1
ATOM 3560 N N . LEU B 1 81 ? 0.873 -10.18 -11.695 1 97.69 81 LEU B N 1
ATOM 3561 C CA . LEU B 1 81 ? -0.126 -10.93 -10.945 1 97.69 81 LEU B CA 1
ATOM 3562 C C . LEU B 1 81 ? -1.532 -10.609 -11.445 1 97.69 81 LEU B C 1
ATOM 3564 O O . LEU B 1 81 ? -2.357 -11.508 -11.602 1 97.69 81 LEU B O 1
ATOM 3568 N N . ILE B 1 82 ? -1.782 -9.359 -11.711 1 96.88 82 ILE B N 1
ATOM 3569 C CA . ILE B 1 82 ? -3.1 -8.93 -12.164 1 96.88 82 ILE B CA 1
ATOM 3570 C C . ILE B 1 82 ? -3.43 -9.594 -13.5 1 96.88 82 ILE B C 1
ATOM 3572 O O . ILE B 1 82 ? -4.547 -10.086 -13.695 1 96.88 82 ILE B O 1
ATOM 3576 N N . GLN B 1 83 ? -2.51 -9.625 -14.328 1 95.06 83 GLN B N 1
ATOM 3577 C CA . GLN B 1 83 ? -2.723 -10.25 -15.625 1 95.06 83 GLN B CA 1
ATOM 3578 C C . GLN B 1 83 ? -3.076 -11.727 -15.469 1 95.06 83 GLN B C 1
ATOM 3580 O O . GLN B 1 83 ? -3.992 -12.227 -16.125 1 95.06 83 GLN B O 1
ATOM 3585 N N . ALA B 1 84 ? -2.299 -12.367 -14.695 1 95.81 84 ALA B N 1
ATOM 3586 C CA . ALA B 1 84 ? -2.57 -13.781 -14.445 1 95.81 84 ALA B CA 1
ATOM 3587 C C . ALA B 1 84 ? -3.953 -13.977 -13.828 1 95.81 84 ALA B C 1
ATOM 3589 O O . ALA B 1 84 ? -4.664 -14.922 -14.18 1 95.81 84 ALA B O 1
ATOM 3590 N N . ALA B 1 85 ? -4.32 -13.117 -12.93 1 97.38 85 ALA B N 1
ATOM 3591 C CA . ALA B 1 85 ? -5.621 -13.195 -12.273 1 97.38 85 ALA B CA 1
ATOM 3592 C C . ALA B 1 85 ? -6.758 -13.023 -13.273 1 97.38 85 ALA B C 1
ATOM 3594 O O . ALA B 1 85 ? -7.742 -13.758 -13.242 1 97.38 85 ALA B O 1
ATOM 3595 N N . VAL B 1 86 ? -6.609 -12.047 -14.164 1 96.19 86 VAL B N 1
ATOM 3596 C CA . VAL B 1 86 ? -7.645 -11.773 -15.156 1 96.19 86 VAL B CA 1
ATOM 3597 C C . VAL B 1 86 ? -7.855 -13 -16.031 1 96.19 86 VAL B C 1
ATOM 3599 O O . VAL B 1 86 ? -8.992 -13.406 -16.281 1 96.19 86 VAL B O 1
ATOM 3602 N N . ASN B 1 87 ? -6.82 -13.57 -16.438 1 94.12 87 ASN B N 1
ATOM 3603 C CA . ASN B 1 87 ? -6.922 -14.773 -17.266 1 94.12 87 ASN B CA 1
ATOM 3604 C C . ASN B 1 87 ? -7.602 -15.906 -16.516 1 94.12 87 ASN B C 1
ATOM 3606 O O . ASN B 1 87 ? -8.359 -16.688 -17.109 1 94.12 87 ASN B O 1
ATOM 3610 N N . CYS B 1 88 ? -7.367 -15.992 -15.289 1 95.75 88 CYS B N 1
ATOM 3611 C CA . CYS B 1 88 ? -7.879 -17.078 -14.461 1 95.75 88 CYS B CA 1
ATOM 3612 C C . CYS B 1 88 ? -9.375 -16.938 -14.234 1 95.75 88 CYS B C 1
ATOM 3614 O O . CYS B 1 88 ? -10.125 -17.906 -14.305 1 95.75 88 CYS B O 1
ATOM 3616 N N . ILE B 1 89 ? -9.812 -15.711 -14.023 1 96.56 89 ILE B N 1
ATOM 3617 C CA . ILE B 1 89 ? -11.203 -15.523 -13.609 1 96.56 89 ILE B CA 1
ATOM 3618 C C . ILE B 1 89 ? -12.094 -15.422 -14.844 1 96.56 89 ILE B C 1
ATOM 3620 O O . ILE B 1 89 ? -13.32 -15.547 -14.742 1 96.56 89 ILE B O 1
ATOM 3624 N N . LEU B 1 90 ? -11.578 -15.141 -16 1 95.06 90 LEU B N 1
ATOM 3625 C CA . LEU B 1 90 ? -12.344 -15.125 -17.25 1 95.06 90 LEU B CA 1
ATOM 3626 C C . LEU B 1 90 ? -12.82 -16.531 -17.594 1 95.06 90 LEU B C 1
ATOM 3628 O O . LEU B 1 90 ? -12.102 -17.516 -17.375 1 95.06 90 LEU B O 1
ATOM 3632 N N . PRO B 1 91 ? -14.016 -16.625 -18.141 1 94.56 91 PRO B N 1
ATOM 3633 C CA . PRO B 1 91 ? -14.477 -17.953 -18.578 1 94.56 91 PRO B CA 1
ATOM 3634 C C . PRO B 1 91 ? -13.828 -18.391 -19.891 1 94.56 91 PRO B C 1
ATOM 3636 O O . PRO B 1 91 ? -13.219 -17.578 -20.578 1 94.56 91 PRO B O 1
ATOM 3639 N N . LYS B 1 92 ? -14.016 -19.641 -20.062 1 90.88 92 LYS B N 1
ATOM 3640 C CA . LYS B 1 92 ? -13.57 -20.125 -21.375 1 90.88 92 LYS B CA 1
ATOM 3641 C C . LYS B 1 92 ? -14.477 -19.625 -22.484 1 90.88 92 LYS B C 1
ATOM 3643 O O . LYS B 1 92 ? -14.008 -19.078 -23.484 1 90.88 92 LYS B O 1
ATOM 3648 N N . GLU B 1 93 ? -15.742 -19.812 -22.266 1 91.75 93 GLU B N 1
ATOM 3649 C CA . GLU B 1 93 ? -16.781 -19.375 -23.188 1 91.75 93 GLU B CA 1
ATOM 3650 C C . GLU B 1 93 ? -17.953 -18.75 -22.453 1 91.75 93 GLU B C 1
ATOM 3652 O O . GLU B 1 93 ? -18.297 -19.172 -21.344 1 91.75 93 GLU B O 1
ATOM 3657 N N . TRP B 1 94 ? -18.469 -17.703 -23.062 1 92.12 94 TRP B N 1
ATOM 3658 C CA . TRP B 1 94 ? -19.625 -17.016 -22.531 1 92.12 94 TRP B CA 1
ATOM 3659 C C . TRP B 1 94 ? -20.531 -16.516 -23.641 1 92.12 94 TRP B C 1
ATOM 3661 O O . TRP B 1 94 ? -20.125 -15.695 -24.469 1 92.12 94 TRP B O 1
ATOM 3671 N N . LYS B 1 95 ? -21.734 -17 -23.641 1 91.62 95 LYS B N 1
ATOM 3672 C CA . LYS B 1 95 ? -22.734 -16.609 -24.625 1 91.62 95 LYS B CA 1
ATOM 3673 C C . LYS B 1 95 ? -22.188 -16.703 -26.047 1 91.62 95 LYS B C 1
ATOM 3675 O O . LYS B 1 95 ? -22.328 -15.773 -26.844 1 91.62 95 LYS B O 1
ATOM 3680 N N . GLY B 1 96 ? -21.453 -17.75 -26.328 1 88.69 96 GLY B N 1
ATOM 3681 C CA . GLY B 1 96 ? -20.969 -18.047 -27.672 1 88.69 96 GLY B CA 1
ATOM 3682 C C . GLY B 1 96 ? -19.625 -17.406 -27.984 1 88.69 96 GLY B C 1
ATOM 3683 O O . GLY B 1 96 ? -19.062 -17.609 -29.047 1 88.69 96 GLY B O 1
ATOM 3684 N N . VAL B 1 97 ? -19.172 -16.562 -27.125 1 88.5 97 VAL B N 1
ATOM 3685 C CA . VAL B 1 97 ? -17.891 -15.906 -27.328 1 88.5 97 VAL B CA 1
ATOM 3686 C C . VAL B 1 97 ? -16.781 -16.656 -26.578 1 88.5 97 VAL B C 1
ATOM 3688 O O . VAL B 1 97 ? -16.969 -17.047 -25.422 1 88.5 97 VAL B O 1
ATOM 3691 N N . ASN B 1 98 ? -15.672 -16.891 -27.234 1 89.75 98 ASN B N 1
ATOM 3692 C CA . ASN B 1 98 ? -14.531 -17.531 -26.609 1 89.75 98 ASN B CA 1
ATOM 3693 C C . ASN B 1 98 ? -13.609 -16.516 -25.938 1 89.75 98 ASN B C 1
ATOM 3695 O O . ASN B 1 98 ? -12.953 -15.734 -26.625 1 89.75 98 ASN B O 1
ATOM 3699 N N . TYR B 1 99 ? -13.438 -16.547 -24.656 1 88.94 99 TYR B N 1
ATOM 3700 C CA . TYR B 1 99 ? -12.586 -15.633 -23.906 1 88.94 99 TYR B CA 1
ATOM 3701 C C . TYR B 1 99 ? -11.25 -16.281 -23.578 1 88.94 99 TYR B C 1
ATOM 3703 O O . TYR B 1 99 ? -10.273 -15.578 -23.281 1 88.94 99 TYR B O 1
ATOM 3711 N N . GLY B 1 100 ? -11.289 -17.578 -23.5 1 87.31 100 GLY B N 1
ATOM 3712 C CA . GLY B 1 100 ? -10.039 -18.297 -23.328 1 87.31 100 GLY B CA 1
ATOM 3713 C C . GLY B 1 100 ? -9.562 -18.312 -21.891 1 87.31 100 GLY B C 1
ATOM 3714 O O . GLY B 1 100 ? -8.398 -18.625 -21.609 1 87.31 100 GLY B O 1
ATOM 3715 N N . GLY B 1 101 ? -10.32 -17.953 -20.969 1 92 101 GLY B N 1
ATOM 3716 C CA . GLY B 1 101 ? -9.945 -17.953 -19.562 1 92 101 GLY B CA 1
ATOM 3717 C C . GLY B 1 101 ? -10.055 -19.312 -18.906 1 92 101 GLY B C 1
ATOM 3718 O O . GLY B 1 101 ? -10.328 -20.312 -19.578 1 92 101 GLY B O 1
ATOM 3719 N N . LEU B 1 102 ? -9.789 -19.422 -17.672 1 92.31 102 LEU B N 1
ATOM 3720 C CA . LEU B 1 102 ? -9.781 -20.688 -16.938 1 92.31 102 LEU B CA 1
ATOM 3721 C C . LEU B 1 102 ? -11.07 -20.859 -16.141 1 92.31 102 LEU B C 1
ATOM 3723 O O . LEU B 1 102 ? -11.398 -21.969 -15.719 1 92.31 102 LEU B O 1
ATOM 3727 N N . GLU B 1 103 ? -11.766 -19.781 -15.898 1 93.69 103 GLU B N 1
ATOM 3728 C CA . GLU B 1 103 ? -13 -19.797 -15.117 1 93.69 103 GLU B CA 1
ATOM 3729 C C . GLU B 1 103 ? -12.789 -20.453 -13.758 1 93.69 103 GLU B C 1
ATOM 3731 O O . GLU B 1 103 ? -13.562 -21.328 -13.359 1 93.69 103 GLU B O 1
ATOM 3736 N N . ARG B 1 104 ? -11.805 -20.094 -13.102 1 95.19 104 ARG B N 1
ATOM 3737 C CA . ARG B 1 104 ? -11.453 -20.609 -11.781 1 95.19 104 ARG B CA 1
ATOM 3738 C C . ARG B 1 104 ? -11.273 -19.484 -10.781 1 95.19 104 ARG B C 1
ATOM 3740 O O . ARG B 1 104 ? -11.32 -18.297 -11.148 1 95.19 104 ARG B O 1
ATOM 3747 N N . LEU B 1 105 ? -11.117 -19.875 -9.516 1 96.5 105 LEU B N 1
ATOM 3748 C CA . LEU B 1 105 ? -11.016 -18.891 -8.445 1 96.5 105 LEU B CA 1
ATOM 3749 C C . LEU B 1 105 ? -9.562 -18.469 -8.234 1 96.5 105 LEU B C 1
ATOM 3751 O O . LEU B 1 105 ? -8.648 -19.281 -8.422 1 96.5 105 LEU B O 1
ATOM 3755 N N . VAL B 1 106 ? -9.383 -17.219 -7.867 1 97.56 106 VAL B N 1
ATOM 3756 C CA . VAL B 1 106 ? -8.102 -16.656 -7.461 1 97.56 106 VAL B CA 1
ATOM 3757 C C . VAL B 1 106 ? -8.18 -16.172 -6.016 1 97.56 106 VAL B C 1
ATOM 3759 O O . VAL B 1 106 ? -9.141 -15.508 -5.625 1 97.56 106 VAL B O 1
ATOM 3762 N N . MET B 1 107 ? -7.227 -16.594 -5.246 1 98.12 107 MET B N 1
ATOM 3763 C CA . MET B 1 107 ? -7.047 -16.016 -3.914 1 98.12 107 MET B CA 1
ATOM 3764 C C . MET B 1 107 ? -5.855 -15.062 -3.887 1 98.12 107 MET B C 1
ATOM 3766 O O . MET B 1 107 ? -4.711 -15.492 -4.043 1 98.12 107 MET B O 1
ATOM 3770 N N . TYR B 1 108 ? -6.152 -13.797 -3.695 1 98.5 108 TYR B N 1
ATOM 3771 C CA . TYR B 1 108 ? -5.129 -12.75 -3.672 1 98.5 108 TYR B CA 1
ATOM 3772 C C . TYR B 1 108 ? -4.906 -12.242 -2.254 1 98.5 108 TYR B C 1
ATOM 3774 O O . TYR B 1 108 ? -5.805 -11.656 -1.647 1 98.5 108 TYR B O 1
ATOM 3782 N N . ILE B 1 109 ? -3.711 -12.461 -1.771 1 98.5 109 ILE B N 1
ATOM 3783 C CA . ILE B 1 109 ? -3.338 -11.938 -0.46 1 98.5 109 ILE B CA 1
ATOM 3784 C C . ILE B 1 109 ? -2.439 -10.719 -0.63 1 98.5 109 ILE B C 1
ATOM 3786 O O . ILE B 1 109 ? -1.291 -10.836 -1.062 1 98.5 109 ILE B O 1
ATOM 3790 N N . ASP B 1 110 ? -2.949 -9.578 -0.284 1 97.56 110 ASP B N 1
ATOM 3791 C CA . ASP B 1 110 ? -2.252 -8.305 -0.409 1 97.56 110 ASP B CA 1
ATOM 3792 C C . ASP B 1 110 ? -1.525 -7.945 0.886 1 97.56 110 ASP B C 1
ATOM 3794 O O . ASP B 1 110 ? -2.162 -7.645 1.897 1 97.56 110 ASP B O 1
ATOM 3798 N N . LEU B 1 111 ? -0.193 -7.898 0.806 1 97.25 111 LEU B N 1
ATOM 3799 C CA . LEU B 1 111 ? 0.586 -7.703 2.023 1 97.25 111 LEU B CA 1
ATOM 3800 C C . LEU B 1 111 ? 1.255 -6.336 2.029 1 97.25 111 LEU B C 1
ATOM 3802 O O . LEU B 1 111 ? 1.753 -5.887 3.064 1 97.25 111 LEU B O 1
ATOM 3806 N N . ASP B 1 112 ? 1.273 -5.625 0.916 1 93.62 112 ASP B N 1
ATOM 3807 C CA . ASP B 1 112 ? 1.934 -4.324 0.904 1 93.62 112 ASP B CA 1
ATOM 3808 C C . ASP B 1 112 ? 1.007 -3.242 0.352 1 93.62 112 ASP B C 1
ATOM 3810 O O . ASP B 1 112 ? 1.445 -2.125 0.074 1 93.62 112 ASP B O 1
ATOM 3814 N N . CYS B 1 113 ? -0.183 -3.582 0.044 1 92.06 113 CYS B N 1
ATOM 3815 C CA . CYS B 1 113 ? -1.267 -2.668 -0.303 1 92.06 113 CYS B CA 1
ATOM 3816 C C . CYS B 1 113 ? -1.036 -2.045 -1.675 1 92.06 113 CYS B C 1
ATOM 3818 O O . CYS B 1 113 ? -1.489 -0.93 -1.938 1 92.06 113 CYS B O 1
ATOM 3820 N N . ARG B 1 114 ? -0.323 -2.664 -2.473 1 92.44 114 ARG B N 1
ATOM 3821 C CA . ARG B 1 114 ? -0.013 -2.098 -3.783 1 92.44 114 ARG B CA 1
ATOM 3822 C C . ARG B 1 114 ? -1.019 -2.562 -4.832 1 92.44 114 ARG B C 1
ATOM 3824 O O . ARG B 1 114 ? -1.028 -2.057 -5.957 1 92.44 114 ARG B O 1
ATOM 3831 N N . PHE B 1 115 ? -1.83 -3.486 -4.438 1 94.81 115 PHE B N 1
ATOM 3832 C CA . PHE B 1 115 ? -2.879 -3.945 -5.344 1 94.81 115 PHE B CA 1
ATOM 3833 C C . PHE B 1 115 ? -3.924 -2.855 -5.555 1 94.81 115 PHE B C 1
ATOM 3835 O O . PHE B 1 115 ? -4.359 -2.211 -4.598 1 94.81 115 PHE B O 1
ATOM 3842 N N . ASP B 1 116 ? -4.219 -2.771 -6.84 1 87.81 116 ASP B N 1
ATOM 3843 C CA . ASP B 1 116 ? -5.242 -1.803 -7.219 1 87.81 116 ASP B CA 1
ATOM 3844 C C . ASP B 1 116 ? -6.41 -2.486 -7.926 1 87.81 116 ASP B C 1
ATOM 3846 O O . ASP B 1 116 ? -6.273 -2.949 -9.055 1 87.81 116 ASP B O 1
ATOM 3850 N N . ILE B 1 117 ? -7.551 -2.441 -7.32 1 90.25 117 ILE B N 1
ATOM 3851 C CA . ILE B 1 117 ? -8.734 -3.115 -7.844 1 90.25 117 ILE B CA 1
ATOM 3852 C C . ILE B 1 117 ? -9.164 -2.453 -9.148 1 90.25 117 ILE B C 1
ATOM 3854 O O . ILE B 1 117 ? -9.742 -3.109 -10.023 1 90.25 117 ILE B O 1
ATOM 3858 N N . GLN B 1 118 ? -8.898 -1.148 -9.281 1 86.31 118 GLN B N 1
ATOM 3859 C CA . GLN B 1 118 ? -9.273 -0.451 -10.516 1 86.31 118 GLN B CA 1
ATOM 3860 C C . GLN B 1 118 ? -8.461 -0.958 -11.695 1 86.31 118 GLN B C 1
ATOM 3862 O O . GLN B 1 118 ? -8.984 -1.091 -12.805 1 86.31 118 GLN B O 1
ATOM 3867 N N . ARG B 1 119 ? -7.223 -1.217 -11.398 1 90.56 119 ARG B N 1
ATOM 3868 C CA . ARG B 1 119 ? -6.387 -1.754 -12.461 1 90.56 119 ARG B CA 1
ATOM 3869 C C . ARG B 1 119 ? -6.887 -3.121 -12.914 1 90.56 119 ARG B C 1
ATOM 3871 O O . ARG B 1 119 ? -6.926 -3.41 -14.117 1 90.56 119 ARG B O 1
ATOM 3878 N N . LEU B 1 120 ? -7.227 -3.955 -11.953 1 95.44 120 LEU B N 1
ATOM 3879 C CA . LEU B 1 120 ? -7.781 -5.262 -12.289 1 95.44 120 LEU B CA 1
ATOM 3880 C C . LEU B 1 120 ? -9.078 -5.117 -13.07 1 95.44 120 LEU B C 1
ATOM 3882 O O . LEU B 1 120 ? -9.273 -5.785 -14.094 1 95.44 120 LEU B O 1
ATOM 3886 N N . SER B 1 121 ? -9.914 -4.238 -12.594 1 93.62 121 SER B N 1
ATOM 3887 C CA . SER B 1 121 ? -11.203 -4.008 -13.234 1 93.62 121 SER B CA 1
ATOM 3888 C C . SER B 1 121 ? -11.039 -3.516 -14.664 1 93.62 121 SER B C 1
ATOM 3890 O O . SER B 1 121 ? -11.703 -4.008 -15.578 1 93.62 121 SER B O 1
ATOM 3892 N N . ASP B 1 122 ? -10.156 -2.584 -14.836 1 91.88 122 ASP B N 1
ATOM 3893 C CA . ASP B 1 122 ? -9.922 -2.033 -16.172 1 91.88 122 ASP B CA 1
ATOM 3894 C C . ASP B 1 122 ? -9.391 -3.102 -17.125 1 91.88 122 ASP B C 1
ATOM 3896 O O . ASP B 1 122 ? -9.836 -3.199 -18.266 1 91.88 122 ASP B O 1
ATOM 3900 N N . SER B 1 123 ? -8.469 -3.799 -16.656 1 93.06 123 SER B N 1
ATOM 3901 C CA . SER B 1 123 ? -7.926 -4.879 -17.469 1 93.06 123 SER B CA 1
ATOM 3902 C C . SER B 1 123 ? -9 -5.898 -17.828 1 93.06 123 SER B C 1
ATOM 3904 O O . SER B 1 123 ? -9.102 -6.324 -18.984 1 93.06 123 SER B O 1
ATOM 3906 N N . LEU B 1 124 ? -9.805 -6.277 -16.875 1 95.06 124 LEU B N 1
ATOM 3907 C CA . LEU B 1 124 ? -10.883 -7.242 -17.094 1 95.06 124 LEU B CA 1
ATOM 3908 C C . LEU B 1 124 ? -11.875 -6.719 -18.125 1 95.06 124 LEU B C 1
ATOM 3910 O O . LEU B 1 124 ? -12.258 -7.441 -19.047 1 95.06 124 LEU B O 1
ATOM 3914 N N . LYS B 1 125 ? -12.281 -5.48 -17.938 1 93.56 125 LYS B N 1
ATOM 3915 C CA . LYS B 1 125 ? -13.227 -4.863 -18.875 1 93.56 125 LYS B CA 1
ATOM 3916 C C . LYS B 1 125 ? -12.664 -4.859 -20.297 1 93.56 125 LYS B C 1
ATOM 3918 O O . LYS B 1 125 ? -13.398 -5.105 -21.25 1 93.56 125 LYS B O 1
ATOM 3923 N N . HIS B 1 126 ? -11.438 -4.566 -20.344 1 91.44 126 HIS B N 1
ATOM 3924 C CA . HIS B 1 126 ? -10.797 -4.566 -21.656 1 91.44 126 HIS B CA 1
ATOM 3925 C C . HIS B 1 126 ? -10.883 -5.941 -22.312 1 91.44 126 HIS B C 1
ATOM 3927 O O . HIS B 1 126 ? -11.234 -6.047 -23.484 1 91.44 126 HIS B O 1
ATOM 3933 N N . HIS B 1 127 ? -10.711 -6.977 -21.625 1 90.5 127 HIS B N 1
ATOM 3934 C CA . HIS B 1 127 ? -10.734 -8.328 -22.172 1 90.5 127 HIS B CA 1
ATOM 3935 C C . HIS B 1 127 ? -12.156 -8.781 -22.484 1 90.5 127 HIS B C 1
ATOM 3937 O O . HIS B 1 127 ? -12.375 -9.547 -23.422 1 90.5 127 HIS B O 1
ATOM 3943 N N . ILE B 1 128 ? -13.016 -8.32 -21.703 1 92.06 128 ILE B N 1
ATOM 3944 C CA . ILE B 1 128 ? -14.414 -8.648 -21.953 1 92.06 128 ILE B CA 1
ATOM 3945 C C . ILE B 1 128 ? -14.883 -7.961 -23.234 1 92.06 128 ILE B C 1
ATOM 3947 O O . ILE B 1 128 ? -15.617 -8.547 -24.031 1 92.06 128 ILE B O 1
ATOM 3951 N N . ASN B 1 129 ? -14.445 -6.73 -23.406 1 90 129 ASN B N 1
ATOM 3952 C CA . ASN B 1 129 ? -14.836 -5.957 -24.578 1 90 129 ASN B CA 1
ATOM 3953 C C . ASN B 1 129 ? -14.086 -6.414 -25.828 1 90 129 ASN B C 1
ATOM 3955 O O . ASN B 1 129 ? -14.562 -6.234 -26.953 1 90 129 ASN B O 1
ATOM 3959 N N . GLN B 1 130 ? -12.898 -6.867 -25.641 1 84.5 130 GLN B N 1
ATOM 3960 C CA . GLN B 1 130 ? -12.07 -7.348 -26.75 1 84.5 130 GLN B CA 1
ATOM 3961 C C . GLN B 1 130 ? -11.641 -8.797 -26.516 1 84.5 130 GLN B C 1
ATOM 3963 O O . GLN B 1 130 ? -10.484 -9.055 -26.188 1 84.5 130 GLN B O 1
ATOM 3968 N N . PRO B 1 131 ? -12.727 -9.594 -26.984 1 74 131 PRO B N 1
ATOM 3969 C CA . PRO B 1 131 ? -12.414 -11.008 -26.781 1 74 131 PRO B CA 1
ATOM 3970 C C . PRO B 1 131 ? -11.32 -11.516 -27.719 1 74 131 PRO B C 1
ATOM 3972 O O . PRO B 1 131 ? -11.164 -11 -28.828 1 74 131 PRO B O 1
ATOM 3975 N N . ASN B 1 132 ? -10.102 -12.242 -27.438 1 61.22 132 ASN B N 1
ATOM 3976 C CA . ASN B 1 132 ? -9.047 -12.891 -28.203 1 61.22 132 ASN B CA 1
ATOM 3977 C C . ASN B 1 132 ? -7.707 -12.18 -28.016 1 61.22 132 ASN B C 1
ATOM 3979 O O . ASN B 1 132 ? -6.73 -12.508 -28.688 1 61.22 132 ASN B O 1
ATOM 3983 N N . GLU B 1 133 ? -7.754 -11.18 -27.156 1 56.72 133 GLU B N 1
ATOM 3984 C CA . GLU B 1 133 ? -6.504 -10.438 -27.031 1 56.72 133 GLU B CA 1
ATOM 3985 C C . GLU B 1 133 ? -5.465 -11.227 -26.234 1 56.72 133 GLU B C 1
ATOM 3987 O O . GLU B 1 133 ? -4.266 -10.961 -26.344 1 56.72 133 GLU B O 1
ATOM 3992 N N . PHE B 1 134 ? -5.785 -12.156 -25.328 1 52.75 134 PHE B N 1
ATOM 3993 C CA . PHE B 1 134 ? -4.73 -12.859 -24.594 1 52.75 134 PHE B CA 1
ATOM 3994 C C . PHE B 1 134 ? -3.982 -13.812 -25.531 1 52.75 134 PHE B C 1
ATOM 3996 O O . PHE B 1 134 ? -2.91 -14.305 -25.172 1 52.75 134 PHE B O 1
ATOM 4003 N N . ARG B 1 135 ? -4.57 -14.266 -26.688 1 47.19 135 ARG B N 1
ATOM 4004 C CA . ARG B 1 135 ? -3.938 -15.273 -27.531 1 47.19 135 ARG B CA 1
ATOM 4005 C C . ARG B 1 135 ? -2.715 -14.695 -28.25 1 47.19 135 ARG B C 1
ATOM 4007 O O . ARG B 1 135 ? -2.752 -13.57 -28.75 1 47.19 135 ARG B O 1
ATOM 4014 N N . HIS B 1 136 ? -1.493 -15.109 -27.797 1 44.28 136 HIS B N 1
ATOM 4015 C CA . HIS B 1 136 ? -0.151 -14.859 -28.312 1 44.28 136 HIS B CA 1
ATOM 4016 C C . HIS B 1 136 ? -0.178 -14.555 -29.812 1 44.28 136 HIS B C 1
ATOM 4018 O O . HIS B 1 136 ? 0.586 -13.711 -30.281 1 44.28 136 HIS B O 1
ATOM 4024 N N . GLU B 1 137 ? -0.756 -15.516 -30.578 1 39.88 137 GLU B N 1
ATOM 4025 C CA . GLU B 1 137 ? -0.574 -15.477 -32.031 1 39.88 137 GLU B CA 1
ATOM 4026 C C . GLU B 1 137 ? -1.147 -14.188 -32.625 1 39.88 137 GLU B C 1
ATOM 4028 O O . GLU B 1 137 ? -0.589 -13.633 -33.562 1 39.88 137 GLU B O 1
ATOM 4033 N N . ASP B 1 138 ? -2.33 -13.812 -32.25 1 39.25 138 ASP B N 1
ATOM 4034 C CA . ASP B 1 138 ? -3.113 -12.836 -33 1 39.25 138 ASP B CA 1
ATOM 4035 C C . ASP B 1 138 ? -3.043 -11.461 -32.344 1 39.25 138 ASP B C 1
ATOM 4037 O O . ASP B 1 138 ? -3.9 -10.609 -32.594 1 39.25 138 ASP B O 1
ATOM 4041 N N . LEU B 1 139 ? -2.297 -11.219 -31.312 1 38.91 139 LEU B N 1
ATOM 4042 C CA . LEU B 1 139 ? -2.08 -9.836 -30.922 1 38.91 139 LEU B CA 1
ATOM 4043 C C . LEU B 1 139 ? -1.859 -8.953 -32.125 1 38.91 139 LEU B C 1
ATOM 4045 O O . LEU B 1 139 ? -1.885 -7.723 -32.031 1 38.91 139 LEU B O 1
ATOM 4049 N N . LEU B 1 140 ? -1.329 -9.523 -33.219 1 35 140 LEU B N 1
ATOM 4050 C CA . LEU B 1 140 ? -1.149 -8.836 -34.5 1 35 140 LEU B CA 1
ATOM 4051 C C . LEU B 1 140 ? -2.49 -8.617 -35.188 1 35 140 LEU B C 1
ATOM 4053 O O . LEU B 1 140 ? -2.588 -7.82 -36.125 1 35 140 LEU B O 1
ATOM 4057 N N . LYS B 1 141 ? -3.377 -9.703 -35.375 1 37.31 141 LYS B N 1
ATOM 4058 C CA . LYS B 1 141 ? -4.527 -9.438 -36.25 1 37.31 141 LYS B CA 1
ATOM 4059 C C . LYS B 1 141 ? -5.656 -8.781 -35.438 1 37.31 141 LYS B C 1
ATOM 4061 O O . LYS B 1 141 ? -6.395 -9.453 -34.719 1 37.31 141 LYS B O 1
ATOM 4066 N N . ARG B 1 142 ? -5.469 -7.605 -35.062 1 39.41 142 ARG B N 1
ATOM 4067 C CA . ARG B 1 142 ? -6.527 -6.715 -34.594 1 39.41 142 ARG B CA 1
ATOM 4068 C C . ARG B 1 142 ? -7.758 -6.82 -35.5 1 39.41 142 ARG B C 1
ATOM 4070 O O . ARG B 1 142 ? -7.797 -6.23 -36.594 1 39.41 142 ARG B O 1
ATOM 4077 N N . ASN B 1 143 ? -8.297 -7.945 -35.656 1 36.62 143 ASN B N 1
ATOM 4078 C CA . ASN B 1 143 ? -9.578 -7.77 -36.344 1 36.62 143 ASN B CA 1
ATOM 4079 C C . ASN B 1 143 ? -10.492 -6.805 -35.594 1 36.62 143 ASN B C 1
ATOM 4081 O O . ASN B 1 143 ? -10.727 -6.973 -34.375 1 36.62 143 ASN B O 1
ATOM 4085 N N . SER B 1 144 ? -10.469 -5.582 -35.906 1 38.88 144 SER B N 1
ATOM 4086 C CA . SER B 1 144 ? -11.352 -4.453 -35.625 1 38.88 144 SER B CA 1
ATOM 4087 C C . SER B 1 144 ? -12.805 -4.902 -35.5 1 38.88 144 SER B C 1
ATOM 4089 O O . SER B 1 144 ? -13.648 -4.523 -36.312 1 38.88 144 SER B O 1
ATOM 4091 N N . THR B 1 145 ? -13.078 -6.164 -35.344 1 39.03 145 THR B N 1
ATOM 4092 C CA . THR B 1 145 ? -14.539 -6.16 -35.25 1 39.03 145 THR B CA 1
ATOM 4093 C C . THR B 1 145 ? -14.984 -5.328 -34.031 1 39.03 145 THR B C 1
ATOM 4095 O O . THR B 1 145 ? -14.656 -5.656 -32.906 1 39.03 145 THR B O 1
ATOM 4098 N N . THR B 1 146 ? -15.055 -4.055 -34.188 1 42.62 146 THR B N 1
ATOM 4099 C CA . THR B 1 146 ? -15.836 -3.102 -33.406 1 42.62 146 THR B CA 1
ATOM 4100 C C . THR B 1 146 ? -17.109 -3.758 -32.844 1 42.62 146 THR B C 1
ATOM 4102 O O . THR B 1 146 ? -18.125 -3.785 -33.531 1 42.62 146 THR B O 1
ATOM 4105 N N . SER B 1 147 ? -17.125 -5.012 -32.5 1 42.69 147 SER B N 1
ATOM 4106 C CA . SER B 1 147 ? -18.453 -5.395 -32.031 1 42.69 147 SER B CA 1
ATOM 4107 C C . SER B 1 147 ? -18.969 -4.414 -30.984 1 42.69 147 SER B C 1
ATOM 4109 O O . SER B 1 147 ? -18.25 -4.078 -30.031 1 42.69 147 SER B O 1
ATOM 4111 N N . THR B 1 148 ? -19.672 -3.467 -31.344 1 47.25 148 THR B N 1
ATOM 4112 C CA . THR B 1 148 ? -20.641 -2.656 -30.594 1 47.25 148 THR B CA 1
ATOM 4113 C C . THR B 1 148 ? -21.203 -3.43 -29.406 1 47.25 148 THR B C 1
ATOM 4115 O O . THR B 1 148 ? -22.406 -3.633 -29.312 1 47.25 148 THR B O 1
ATOM 4118 N N . SER B 1 149 ? -20.625 -4.551 -29.031 1 53.97 149 SER B N 1
ATOM 4119 C CA . SER B 1 149 ? -21.328 -5.375 -28.047 1 53.97 149 SER B CA 1
ATOM 4120 C C . SER B 1 149 ? -21.391 -4.68 -26.703 1 53.97 149 SER B C 1
ATOM 4122 O O . SER B 1 149 ? -20.453 -3.996 -26.297 1 53.97 149 SER B O 1
ATOM 4124 N N . VAL B 1 150 ? -22.625 -4.383 -26.266 1 65.69 150 VAL B N 1
ATOM 4125 C CA . VAL B 1 150 ? -23.047 -3.898 -24.953 1 65.69 150 VAL B CA 1
ATOM 4126 C C . VAL B 1 150 ? -22.219 -4.566 -23.859 1 65.69 150 VAL B C 1
ATOM 4128 O O . VAL B 1 150 ? -22.047 -5.789 -23.859 1 65.69 150 VAL B O 1
ATOM 4131 N N . PHE B 1 151 ? -21.438 -3.775 -23.234 1 79.25 151 PHE B N 1
ATOM 4132 C CA . PHE B 1 151 ? -20.703 -4.262 -22.078 1 79.25 151 PHE B CA 1
ATOM 4133 C C . PHE B 1 151 ? -21.531 -5.254 -21.281 1 79.25 151 PHE B C 1
ATOM 4135 O O . PHE B 1 151 ? -22.688 -4.969 -20.938 1 79.25 151 PHE B O 1
ATOM 4142 N N . ASP B 1 152 ? -21.062 -6.465 -21.141 1 87.75 152 ASP B N 1
ATOM 4143 C CA . ASP B 1 152 ? -21.766 -7.527 -20.438 1 87.75 152 ASP B CA 1
ATOM 4144 C C . ASP B 1 152 ? -21.531 -7.43 -18.922 1 87.75 152 ASP B C 1
ATOM 4146 O O . ASP B 1 152 ? -20.578 -8.016 -18.406 1 87.75 152 ASP B O 1
ATOM 4150 N N . ASP B 1 153 ? -22.359 -6.824 -18.266 1 91.44 153 ASP B N 1
ATOM 4151 C CA . ASP B 1 153 ? -22.281 -6.613 -16.812 1 91.44 153 ASP B CA 1
ATOM 4152 C C . ASP B 1 153 ? -22.359 -7.938 -16.062 1 91.44 153 ASP B C 1
ATOM 4154 O O . ASP B 1 153 ? -21.734 -8.102 -15.016 1 91.44 153 ASP B O 1
ATOM 4158 N N . GLU B 1 154 ? -23.141 -8.797 -16.625 1 93.56 154 GLU B N 1
ATOM 4159 C CA . GLU B 1 154 ? -23.297 -10.102 -15.992 1 93.56 154 GLU B CA 1
ATOM 4160 C C . GLU B 1 154 ? -21.969 -10.875 -15.984 1 93.56 154 GLU B C 1
ATOM 4162 O O . GLU B 1 154 ? -21.609 -11.469 -14.969 1 93.56 154 GLU B O 1
ATOM 4167 N N . LEU B 1 155 ? -21.391 -10.859 -17.109 1 95.25 155 LEU B N 1
ATOM 4168 C CA . LEU B 1 155 ? -20.094 -11.531 -17.203 1 95.25 155 LEU B CA 1
ATOM 4169 C C . LEU B 1 155 ? -19.078 -10.891 -16.266 1 95.25 155 LEU B C 1
ATOM 4171 O O . LEU B 1 155 ? -18.344 -11.586 -15.57 1 95.25 155 LEU B O 1
ATOM 4175 N N . TYR B 1 156 ? -19.047 -9.594 -16.266 1 96.19 156 TYR B N 1
ATOM 4176 C CA . TYR B 1 156 ? -18.141 -8.859 -15.406 1 96.19 156 TYR B CA 1
ATOM 4177 C C . TYR B 1 156 ? -18.328 -9.258 -13.945 1 96.19 156 TYR B C 1
ATOM 4179 O O . TYR B 1 156 ? -17.359 -9.57 -13.25 1 96.19 156 TYR B O 1
ATOM 4187 N N . LEU B 1 157 ? -19.516 -9.289 -13.492 1 95.75 157 LEU B N 1
ATOM 4188 C CA . LEU B 1 157 ? -19.812 -9.617 -12.102 1 95.75 157 LEU B CA 1
ATOM 4189 C C . LEU B 1 157 ? -19.453 -11.07 -11.797 1 95.75 157 LEU B C 1
ATOM 4191 O O . LEU B 1 157 ? -18.938 -11.367 -10.719 1 95.75 157 LEU B O 1
ATOM 4195 N N . SER B 1 158 ? -19.75 -11.883 -12.734 1 95.81 158 SER B N 1
ATOM 4196 C CA . SER B 1 158 ? -19.422 -13.297 -12.562 1 95.81 158 SER B CA 1
ATOM 4197 C C . SER B 1 158 ? -17.922 -13.492 -12.398 1 95.81 158 SER B C 1
ATOM 4199 O O . SER B 1 158 ? -17.469 -14.273 -11.555 1 95.81 158 SER B O 1
ATOM 4201 N N . CYS B 1 159 ? -17.141 -12.758 -13.203 1 96.94 159 CYS B N 1
ATOM 4202 C CA . CYS B 1 159 ? -15.688 -12.828 -13.109 1 96.94 159 CYS B CA 1
ATOM 4203 C C . CYS B 1 159 ? -15.195 -12.281 -11.773 1 96.94 159 CYS B C 1
ATOM 4205 O O . CYS B 1 159 ? -14.367 -12.906 -11.109 1 96.94 159 CYS B O 1
ATOM 4207 N N . MET B 1 160 ? -15.703 -11.18 -11.359 1 97.12 160 MET B N 1
ATOM 4208 C CA . MET B 1 160 ? -15.273 -10.531 -10.117 1 97.12 160 MET B CA 1
ATOM 4209 C C . MET B 1 160 ? -15.57 -11.406 -8.914 1 97.12 160 MET B C 1
ATOM 4211 O O . MET B 1 160 ? -14.828 -11.383 -7.926 1 97.12 160 MET B O 1
ATOM 4215 N N . ARG B 1 161 ? -16.609 -12.219 -9.008 1 95.56 161 ARG B N 1
ATOM 4216 C CA . ARG B 1 161 ? -16.969 -13.117 -7.918 1 95.56 161 ARG B CA 1
ATOM 4217 C C . ARG B 1 161 ? -15.922 -14.211 -7.738 1 95.56 161 ARG B C 1
ATOM 4219 O O . ARG B 1 161 ? -15.805 -14.797 -6.66 1 95.56 161 ARG B O 1
ATOM 4226 N N . ARG B 1 162 ? -15.172 -14.445 -8.758 1 96.5 162 ARG B N 1
ATOM 4227 C CA . ARG B 1 162 ? -14.164 -15.5 -8.703 1 96.5 162 ARG B CA 1
ATOM 4228 C C . ARG B 1 162 ? -12.836 -14.953 -8.188 1 96.5 162 ARG B C 1
ATOM 4230 O O . ARG B 1 162 ? -11.867 -15.703 -8.031 1 96.5 162 ARG B O 1
ATOM 4237 N N . PHE B 1 163 ? -12.812 -13.672 -7.914 1 97.88 163 PHE B N 1
ATOM 4238 C CA . PHE B 1 163 ? -11.617 -13.031 -7.383 1 97.88 163 PHE B CA 1
ATOM 4239 C C . PHE B 1 163 ? -11.75 -12.781 -5.887 1 97.88 163 PHE B C 1
ATOM 4241 O O . PHE B 1 163 ? -12.43 -11.844 -5.465 1 97.88 163 PHE B O 1
ATOM 4248 N N . LEU B 1 164 ? -11.062 -13.641 -5.141 1 97.12 164 LEU B N 1
ATOM 4249 C CA . LEU B 1 164 ? -11.062 -13.492 -3.688 1 97.12 164 LEU B CA 1
ATOM 4250 C C . LEU B 1 164 ? -9.875 -12.664 -3.223 1 97.12 164 LEU B C 1
ATOM 4252 O O . LEU B 1 164 ? -8.766 -12.805 -3.752 1 97.12 164 LEU B O 1
ATOM 4256 N N . TYR B 1 165 ? -10.133 -11.805 -2.275 1 97 165 TYR B N 1
ATOM 4257 C CA . TYR B 1 165 ? -9.133 -10.836 -1.863 1 97 165 TYR B CA 1
ATOM 4258 C C . TYR B 1 165 ? -9.07 -10.719 -0.345 1 97 165 TYR B C 1
ATOM 4260 O O . TYR B 1 165 ? -10.109 -10.68 0.32 1 97 165 TYR B O 1
ATOM 4268 N N . VAL B 1 166 ? -7.844 -10.742 0.214 1 96.38 166 VAL B N 1
ATOM 4269 C CA . VAL B 1 166 ? -7.629 -10.469 1.631 1 96.38 166 VAL B CA 1
ATOM 4270 C C . VAL B 1 166 ? -6.395 -9.594 1.808 1 96.38 166 VAL B C 1
ATOM 4272 O O . VAL B 1 166 ? -5.371 -9.812 1.151 1 96.38 166 VAL B O 1
ATOM 4275 N N . ARG B 1 167 ? -6.5 -8.625 2.652 1 94.44 167 ARG B N 1
ATOM 4276 C CA . ARG B 1 167 ? -5.371 -7.758 2.963 1 94.44 167 ARG B CA 1
ATOM 4277 C C . ARG B 1 167 ? -4.887 -7.977 4.391 1 94.44 167 ARG B C 1
ATOM 4279 O O . ARG B 1 167 ? -5.695 -8.109 5.312 1 94.44 167 ARG B O 1
ATOM 4286 N N . CYS B 1 168 ? -3.576 -8.086 4.586 1 95.06 168 CYS B N 1
ATOM 4287 C CA . CYS B 1 168 ? -2.939 -8.164 5.895 1 95.06 168 CYS B CA 1
ATOM 4288 C C . CYS B 1 168 ? -1.956 -7.02 6.098 1 95.06 168 CYS B C 1
ATOM 4290 O O . CYS B 1 168 ? -1.278 -6.605 5.156 1 95.06 168 CYS B O 1
ATOM 4292 N N . TYR B 1 169 ? -1.85 -6.613 7.328 1 89.81 169 TYR B N 1
ATOM 4293 C CA . TYR B 1 169 ? -1.047 -5.418 7.559 1 89.81 169 TYR B CA 1
ATOM 4294 C C . TYR B 1 169 ? 0.221 -5.754 8.336 1 89.81 169 TYR B C 1
ATOM 4296 O O . TYR B 1 169 ? 1.096 -4.902 8.508 1 89.81 169 TYR B O 1
ATOM 4304 N N . ASN B 1 170 ? 0.325 -6.902 8.852 1 89.69 170 ASN B N 1
ATOM 4305 C CA . ASN B 1 170 ? 1.514 -7.379 9.547 1 89.69 170 ASN B CA 1
ATOM 4306 C C . ASN B 1 170 ? 1.645 -8.898 9.453 1 89.69 170 ASN B C 1
ATOM 4308 O O . ASN B 1 170 ? 0.751 -9.57 8.938 1 89.69 170 ASN B O 1
ATOM 4312 N N . SER B 1 171 ? 2.732 -9.414 9.914 1 92.75 171 SER B N 1
ATOM 4313 C CA . SER B 1 171 ? 3.041 -10.836 9.758 1 92.75 171 SER B CA 1
ATOM 4314 C C . SER B 1 171 ? 2.094 -11.695 10.586 1 92.75 171 SER B C 1
ATOM 4316 O O . SER B 1 171 ? 1.761 -12.82 10.188 1 92.75 171 SER B O 1
ATOM 4318 N N . LEU B 1 172 ? 1.644 -11.195 11.688 1 89.94 172 LEU B N 1
ATOM 4319 C CA . LEU B 1 172 ? 0.729 -11.961 12.531 1 89.94 172 LEU B CA 1
ATOM 4320 C C . LEU B 1 172 ? -0.61 -12.164 11.828 1 89.94 172 LEU B C 1
ATOM 4322 O O . LEU B 1 172 ? -1.156 -13.273 11.836 1 89.94 172 LEU B O 1
ATOM 4326 N N . GLU B 1 173 ? -1.128 -11.125 11.25 1 92.62 173 GLU B N 1
ATOM 4327 C CA . GLU B 1 173 ? -2.363 -11.234 10.484 1 92.62 173 GLU B CA 1
ATOM 4328 C C . GLU B 1 173 ? -2.199 -12.203 9.312 1 92.62 173 GLU B C 1
ATOM 4330 O O . GLU B 1 173 ? -3.104 -12.984 9.016 1 92.62 173 GLU B O 1
ATOM 4335 N N . PHE B 1 174 ? -1.067 -12.117 8.703 1 97.12 174 PHE B N 1
ATOM 4336 C CA . PHE B 1 174 ? -0.786 -12.984 7.566 1 97.12 174 PHE B CA 1
ATOM 4337 C C . PHE B 1 174 ? -0.812 -14.453 7.98 1 97.12 174 PHE B C 1
ATOM 4339 O O . PHE B 1 174 ? -1.482 -15.273 7.348 1 97.12 174 PHE B O 1
ATOM 4346 N N . LEU B 1 175 ? -0.14 -14.742 9.086 1 95.56 175 LEU B N 1
ATOM 4347 C CA . LEU B 1 175 ? -0.099 -16.109 9.594 1 95.56 175 LEU B CA 1
ATOM 4348 C C . LEU B 1 175 ? -1.494 -16.578 9.984 1 95.56 175 LEU B C 1
ATOM 4350 O O . LEU B 1 175 ? -1.875 -17.719 9.672 1 95.56 175 LEU B O 1
ATOM 4354 N N . ALA B 1 176 ? -2.23 -15.734 10.609 1 94.5 176 ALA B N 1
ATOM 4355 C CA . ALA B 1 176 ? -3.598 -16.078 10.984 1 94.5 176 ALA B CA 1
ATOM 4356 C C . ALA B 1 176 ? -4.449 -16.375 9.75 1 94.5 176 ALA B C 1
ATOM 4358 O O . ALA B 1 176 ? -5.234 -17.328 9.75 1 94.5 176 ALA B O 1
ATOM 4359 N N . THR B 1 177 ? -4.27 -15.602 8.75 1 96.56 177 THR B N 1
ATOM 4360 C CA . THR B 1 177 ? -4.996 -15.789 7.504 1 96.56 177 THR B CA 1
ATOM 4361 C C . THR B 1 177 ? -4.652 -17.141 6.879 1 96.56 177 THR B C 1
ATOM 4363 O O . THR B 1 177 ? -5.543 -17.891 6.48 1 96.56 177 THR B O 1
ATOM 4366 N N . LEU B 1 178 ? -3.393 -17.453 6.859 1 97.06 178 LEU B N 1
ATOM 4367 C CA . LEU B 1 178 ? -2.961 -18.719 6.27 1 97.06 178 LEU B CA 1
ATOM 4368 C C . LEU B 1 178 ? -3.535 -19.906 7.043 1 97.06 178 LEU B C 1
ATOM 4370 O O . LEU B 1 178 ? -3.953 -20.906 6.445 1 97.06 178 LEU B O 1
ATOM 4374 N N . LYS B 1 179 ? -3.621 -19.781 8.305 1 94.12 179 LYS B N 1
ATOM 4375 C CA . LYS B 1 179 ? -4.102 -20.875 9.148 1 94.12 179 LYS B CA 1
ATOM 4376 C C . LYS B 1 179 ? -5.594 -21.125 8.945 1 94.12 179 LYS B C 1
ATOM 4378 O O . LYS B 1 179 ? -6.066 -22.25 9.078 1 94.12 179 LYS B O 1
ATOM 4383 N N . THR B 1 180 ? -6.285 -20.078 8.609 1 94.56 180 THR B N 1
ATOM 4384 C CA . THR B 1 180 ? -7.73 -20.219 8.453 1 94.56 180 THR B CA 1
ATOM 4385 C C . THR B 1 180 ? -8.109 -20.359 6.98 1 94.56 180 THR B C 1
ATOM 4387 O O . THR B 1 180 ? -9.273 -20.594 6.652 1 94.56 180 THR B O 1
ATOM 4390 N N . LEU B 1 181 ? -7.195 -20.266 6.125 1 94.88 181 LEU B N 1
ATOM 4391 C CA . LEU B 1 181 ? -7.449 -20.188 4.688 1 94.88 181 LEU B CA 1
ATOM 4392 C C . LEU B 1 181 ? -8.047 -21.484 4.164 1 94.88 181 LEU B C 1
ATOM 4394 O O . LEU B 1 181 ? -8.867 -21.469 3.246 1 94.88 181 LEU B O 1
ATOM 4398 N N . ARG B 1 182 ? -7.641 -22.609 4.781 1 91.94 182 ARG B N 1
ATOM 4399 C CA . ARG B 1 182 ? -8.148 -23.906 4.344 1 91.94 182 ARG B CA 1
ATOM 4400 C C . ARG B 1 182 ? -9.672 -23.953 4.41 1 91.94 182 ARG B C 1
ATOM 4402 O O . ARG B 1 182 ? -10.328 -24.344 3.447 1 91.94 182 ARG B O 1
ATOM 4409 N N . PHE B 1 183 ? -10.133 -23.531 5.504 1 92.19 183 PHE B N 1
ATOM 4410 C CA . PHE B 1 183 ? -11.57 -23.531 5.711 1 92.19 183 PHE B CA 1
ATOM 4411 C C . PHE B 1 183 ? -12.258 -22.578 4.734 1 92.19 183 PHE B C 1
ATOM 4413 O O . PHE B 1 183 ? -13.289 -22.922 4.141 1 92.19 183 PHE B O 1
ATOM 4420 N N . ARG B 1 184 ? -11.664 -21.469 4.52 1 91.12 184 ARG B N 1
ATOM 4421 C CA . ARG B 1 184 ? -12.227 -20.469 3.605 1 91.12 184 ARG B CA 1
ATOM 4422 C C . ARG B 1 184 ? -12.242 -21 2.172 1 91.12 184 ARG B C 1
ATOM 4424 O O . ARG B 1 184 ? -13.219 -20.797 1.446 1 91.12 184 ARG B O 1
ATOM 4431 N N . LEU B 1 185 ? -11.203 -21.625 1.783 1 91.75 185 LEU B N 1
ATOM 4432 C CA . LEU B 1 185 ? -11.102 -22.156 0.43 1 91.75 185 LEU B CA 1
ATOM 4433 C C . LEU B 1 185 ? -12.125 -23.266 0.2 1 91.75 185 LEU B C 1
ATOM 4435 O O . LEU B 1 185 ? -12.711 -23.359 -0.883 1 91.75 185 LEU B O 1
ATOM 4439 N N . GLU B 1 186 ? -12.367 -24.047 1.209 1 90.94 186 GLU B N 1
ATOM 4440 C CA . GLU B 1 186 ? -13.367 -25.109 1.109 1 90.94 186 GLU B CA 1
ATOM 4441 C C . GLU B 1 186 ? -14.773 -24.531 0.96 1 90.94 186 GLU B C 1
ATOM 4443 O O . GLU B 1 186 ? -15.562 -25.016 0.15 1 90.94 186 GLU B O 1
ATOM 4448 N N . LYS B 1 187 ? -15.008 -23.547 1.728 1 90.75 187 LYS B N 1
ATOM 4449 C CA . LYS B 1 187 ? -16.312 -22.875 1.643 1 90.75 187 LYS B CA 1
ATOM 4450 C C . LYS B 1 187 ? -16.516 -22.281 0.256 1 90.75 187 LYS B C 1
ATOM 4452 O O . LYS B 1 187 ? -17.609 -22.391 -0.312 1 90.75 187 LYS B O 1
ATOM 4457 N N . GLU B 1 188 ? -15.492 -21.688 -0.255 1 89.75 188 GLU B N 1
ATOM 4458 C CA . GLU B 1 188 ? -15.586 -21.078 -1.578 1 89.75 188 GLU B CA 1
ATOM 4459 C C . GLU B 1 188 ? -15.719 -22.141 -2.666 1 89.75 188 GLU B C 1
ATOM 4461 O O . GLU B 1 188 ? -16.406 -21.922 -3.664 1 89.75 188 GLU B O 1
ATOM 4466 N N . ARG B 1 189 ? -15.07 -23.234 -2.514 1 89.44 189 ARG B N 1
ATOM 4467 C CA . ARG B 1 189 ? -15.195 -24.344 -3.445 1 89.44 189 ARG B CA 1
ATOM 4468 C C . ARG B 1 189 ? -16.625 -24.844 -3.51 1 89.44 189 ARG B C 1
ATOM 4470 O O . ARG B 1 189 ? -17.156 -25.109 -4.594 1 89.44 189 ARG B O 1
ATOM 4477 N N . GLU B 1 190 ? -17.219 -24.922 -2.393 1 90.31 190 GLU B N 1
ATOM 4478 C CA . GLU B 1 190 ? -18.609 -25.359 -2.32 1 90.31 190 GLU B CA 1
ATOM 4479 C C . GLU B 1 190 ? -19.547 -24.344 -2.945 1 90.31 190 GLU B C 1
ATOM 4481 O O . GLU B 1 190 ? -20.484 -24.703 -3.678 1 90.31 190 GLU B O 1
ATOM 4486 N N . ALA B 1 191 ? -19.281 -23.094 -2.705 1 89.38 191 ALA B N 1
ATOM 4487 C CA . ALA B 1 191 ? -20.156 -22.016 -3.168 1 89.38 191 ALA B CA 1
ATOM 4488 C C . ALA B 1 191 ? -20.062 -21.859 -4.68 1 89.38 191 ALA B C 1
ATOM 4490 O O . ALA B 1 191 ? -21.062 -21.562 -5.344 1 89.38 191 ALA B O 1
ATOM 4491 N N . HIS B 1 192 ? -18.875 -22.062 -5.234 1 88.69 192 HIS B N 1
ATOM 4492 C CA . HIS B 1 192 ? -18.656 -21.781 -6.645 1 88.69 192 HIS B CA 1
ATOM 4493 C C . HIS B 1 192 ? -18.625 -23.062 -7.469 1 88.69 192 HIS B C 1
ATOM 4495 O O . HIS B 1 192 ? -18.75 -23.016 -8.695 1 88.69 192 HIS B O 1
ATOM 4501 N N . GLY B 1 193 ? -18.375 -24.219 -6.828 1 88.75 193 GLY B N 1
ATOM 4502 C CA . GLY B 1 193 ? -18.297 -25.484 -7.523 1 88.75 193 GLY B CA 1
ATOM 4503 C C . GLY B 1 193 ? -16.922 -25.781 -8.086 1 88.75 193 GLY B C 1
ATOM 4504 O O . GLY B 1 193 ? -16.719 -26.812 -8.719 1 88.75 193 GLY B O 1
ATOM 4505 N N . VAL B 1 194 ? -16.109 -24.812 -7.941 1 87.75 194 VAL B N 1
ATOM 4506 C CA . VAL B 1 194 ? -14.742 -24.984 -8.406 1 87.75 194 VAL B CA 1
ATOM 4507 C C . VAL B 1 194 ? -13.773 -24.5 -7.332 1 87.75 194 VAL B C 1
ATOM 4509 O O . VAL B 1 194 ? -14.117 -23.656 -6.508 1 87.75 194 VAL B O 1
ATOM 4512 N N . GLY B 1 195 ? -12.562 -25.016 -7.352 1 89.56 195 GLY B N 1
ATOM 4513 C CA . GLY B 1 195 ? -11.562 -24.641 -6.363 1 89.56 195 GLY B CA 1
ATOM 4514 C C . GLY B 1 195 ? -10.68 -23.5 -6.812 1 89.56 195 GLY B C 1
ATOM 4515 O O . GLY B 1 195 ? -10.703 -23.109 -7.98 1 89.56 195 GLY B O 1
ATOM 4516 N N . VAL B 1 196 ? -9.961 -23.031 -5.875 1 94.75 196 VAL B N 1
ATOM 4517 C CA . VAL B 1 196 ? -8.984 -21.984 -6.148 1 94.75 196 VAL B CA 1
ATOM 4518 C C . VAL B 1 196 ? -7.828 -22.547 -6.969 1 94.75 196 VAL B C 1
ATOM 4520 O O . VAL B 1 196 ? -7.305 -23.625 -6.656 1 94.75 196 VAL B O 1
ATOM 4523 N N . HIS B 1 197 ? -7.52 -21.844 -8.016 1 95.44 197 HIS B N 1
ATOM 4524 C CA . HIS B 1 197 ? -6.453 -22.297 -8.906 1 95.44 197 HIS B CA 1
ATOM 4525 C C . HIS B 1 197 ? -5.16 -21.516 -8.641 1 95.44 197 HIS B C 1
ATOM 4527 O O . HIS B 1 197 ? -4.066 -22.078 -8.773 1 95.44 197 HIS B O 1
ATOM 4533 N N . LEU B 1 198 ? -5.289 -20.266 -8.32 1 96.94 198 LEU B N 1
ATOM 4534 C CA . LEU B 1 198 ? -4.141 -19.391 -8.102 1 96.94 198 LEU B CA 1
ATOM 4535 C C . LEU B 1 198 ? -4.145 -18.828 -6.684 1 96.94 198 LEU B C 1
ATOM 4537 O O . LEU B 1 198 ? -5.137 -18.234 -6.246 1 96.94 198 LEU B O 1
ATOM 4541 N N . LEU B 1 199 ? -3.074 -19.047 -5.98 1 98.12 199 LEU B N 1
ATOM 4542 C CA . LEU B 1 199 ? -2.795 -18.344 -4.738 1 98.12 199 LEU B CA 1
ATOM 4543 C C . LEU B 1 199 ? -1.721 -17.281 -4.949 1 98.12 199 LEU B C 1
ATOM 4545 O O . LEU B 1 199 ? -0.577 -17.609 -5.273 1 98.12 199 LEU B O 1
ATOM 4549 N N . MET B 1 200 ? -2.121 -16.078 -4.777 1 98.56 200 MET B N 1
ATOM 4550 C CA . MET B 1 200 ? -1.191 -14.984 -5.031 1 98.56 200 MET B CA 1
ATOM 4551 C C . MET B 1 200 ? -0.809 -14.281 -3.732 1 98.56 200 MET B C 1
ATOM 4553 O O . MET B 1 200 ? -1.675 -13.961 -2.918 1 98.56 200 MET B O 1
ATOM 4557 N N . ILE B 1 201 ? 0.447 -14.07 -3.494 1 98.75 201 ILE B N 1
ATOM 4558 C CA . ILE B 1 201 ? 0.99 -13.398 -2.314 1 98.75 201 ILE B CA 1
ATOM 4559 C C . ILE B 1 201 ? 1.828 -12.195 -2.744 1 98.75 201 ILE B C 1
ATOM 4561 O O . ILE B 1 201 ? 2.92 -12.359 -3.295 1 98.75 201 ILE B O 1
ATOM 4565 N N . ASP B 1 202 ? 1.377 -10.969 -2.484 1 98 202 ASP B N 1
ATOM 4566 C CA . ASP B 1 202 ? 2.002 -9.734 -2.951 1 98 202 ASP B CA 1
ATOM 4567 C C . ASP B 1 202 ? 2.18 -8.742 -1.804 1 98 202 ASP B C 1
ATOM 4569 O O . ASP B 1 202 ? 1.257 -7.988 -1.475 1 98 202 ASP B O 1
ATOM 4573 N N . SER B 1 203 ? 3.385 -8.617 -1.211 1 96.62 203 SER B N 1
ATOM 4574 C CA . SER B 1 203 ? 4.57 -9.422 -1.488 1 96.62 203 SER B CA 1
ATOM 4575 C C . SER B 1 203 ? 4.988 -10.234 -0.265 1 96.62 203 SER B C 1
ATOM 4577 O O . SER B 1 203 ? 4.691 -9.852 0.869 1 96.62 203 SER B O 1
ATOM 4579 N N . ILE B 1 204 ? 5.738 -11.273 -0.445 1 97.44 204 ILE B N 1
ATOM 4580 C CA . ILE B 1 204 ? 6.156 -12.188 0.616 1 97.44 204 ILE B CA 1
ATOM 4581 C C . ILE B 1 204 ? 7.164 -11.492 1.525 1 97.44 204 ILE B C 1
ATOM 4583 O O . ILE B 1 204 ? 7.352 -11.891 2.676 1 97.44 204 ILE B O 1
ATOM 4587 N N . SER B 1 205 ? 7.812 -10.438 1.066 1 94.75 205 SER B N 1
ATOM 4588 C CA . SER B 1 205 ? 8.852 -9.758 1.828 1 94.75 205 SER B CA 1
ATOM 4589 C C . SER B 1 205 ? 8.305 -8.523 2.533 1 94.75 205 SER B C 1
ATOM 4591 O O . SER B 1 205 ? 9.055 -7.789 3.182 1 94.75 205 SER B O 1
ATOM 4593 N N . ALA B 1 206 ? 7.055 -8.289 2.486 1 94.38 206 ALA B N 1
ATOM 4594 C CA . ALA B 1 206 ? 6.445 -7.031 2.926 1 94.38 206 ALA B CA 1
ATOM 4595 C C . ALA B 1 206 ? 6.801 -6.73 4.379 1 94.38 206 ALA B C 1
ATOM 4597 O O . ALA B 1 206 ? 7.062 -5.578 4.734 1 94.38 206 ALA B O 1
ATOM 4598 N N . PHE B 1 207 ? 6.867 -7.723 5.188 1 92.62 207 PHE B N 1
ATOM 4599 C CA . PHE B 1 207 ? 7 -7.492 6.621 1 92.62 207 PHE B CA 1
ATOM 4600 C C . PHE B 1 207 ? 8.391 -7.891 7.105 1 92.62 207 PHE B C 1
ATOM 4602 O O . PHE B 1 207 ? 8.703 -7.742 8.289 1 92.62 207 PHE B O 1
ATOM 4609 N N . TYR B 1 208 ? 9.219 -8.383 6.25 1 91.88 208 TYR B N 1
ATOM 4610 C CA . TYR B 1 208 ? 10.461 -9.047 6.641 1 91.88 208 TYR B CA 1
ATOM 4611 C C . TYR B 1 208 ? 11.359 -8.102 7.422 1 91.88 208 TYR B C 1
ATOM 4613 O O . TYR B 1 208 ? 11.812 -8.43 8.516 1 91.88 208 TYR B O 1
ATOM 4621 N N . TRP B 1 209 ? 11.562 -6.949 6.914 1 87.81 209 TRP B N 1
ATOM 4622 C CA . TRP B 1 209 ? 12.547 -6.039 7.5 1 87.81 209 TRP B CA 1
ATOM 4623 C C . TRP B 1 209 ? 12.016 -5.422 8.789 1 87.81 209 TRP B C 1
ATOM 4625 O O . TRP B 1 209 ? 12.766 -5.223 9.742 1 87.81 209 TRP B O 1
ATOM 4635 N N . MET B 1 210 ? 10.812 -5.129 8.773 1 86 210 MET B N 1
ATOM 4636 C CA . MET B 1 210 ? 10.211 -4.609 9.992 1 86 210 MET B CA 1
ATOM 4637 C C . MET B 1 210 ? 10.242 -5.652 11.102 1 86 210 MET B C 1
ATOM 4639 O O . MET B 1 210 ? 10.523 -5.328 12.258 1 86 210 MET B O 1
ATOM 4643 N N . ASP B 1 211 ? 9.93 -6.863 10.758 1 87.88 211 ASP B N 1
ATOM 4644 C CA . ASP B 1 211 ? 9.984 -7.945 11.734 1 87.88 211 ASP B CA 1
ATOM 4645 C C . ASP B 1 211 ? 11.406 -8.148 12.25 1 87.88 211 ASP B C 1
ATOM 4647 O O . ASP B 1 211 ? 11.617 -8.398 13.438 1 87.88 211 ASP B O 1
ATOM 4651 N N . ARG B 1 212 ? 12.289 -8.047 11.383 1 85.88 212 ARG B N 1
ATOM 4652 C CA . ARG B 1 212 ? 13.695 -8.18 11.758 1 85.88 212 ARG B CA 1
ATOM 4653 C C . ARG B 1 212 ? 14.102 -7.094 12.742 1 85.88 212 ARG B C 1
ATOM 4655 O O . ARG B 1 212 ? 14.844 -7.355 13.695 1 85.88 212 ARG B O 1
ATOM 4662 N N . ALA B 1 213 ? 13.617 -5.945 12.547 1 82.69 213 ALA B N 1
ATOM 4663 C CA . ALA B 1 213 ? 13.938 -4.816 13.414 1 82.69 213 ALA B CA 1
ATOM 4664 C C . ALA B 1 213 ? 13.258 -4.961 14.773 1 82.69 213 ALA B C 1
ATOM 4666 O O . ALA B 1 213 ? 13.766 -4.465 15.781 1 82.69 213 ALA B O 1
ATOM 4667 N N . SER B 1 214 ? 12.078 -5.488 14.82 1 79.81 214 SER B N 1
ATOM 4668 C CA . SER B 1 214 ? 11.281 -5.598 16.031 1 79.81 214 SER B CA 1
ATOM 4669 C C . SER B 1 214 ? 11.812 -6.703 16.938 1 79.81 214 SER B C 1
ATOM 4671 O O . SER B 1 214 ? 11.453 -6.773 18.125 1 79.81 214 SER B O 1
ATOM 4673 N N . THR B 1 215 ? 12.57 -7.598 16.516 1 74 215 THR B N 1
ATOM 4674 C CA . THR B 1 215 ? 13.078 -8.695 17.328 1 74 215 THR B CA 1
ATOM 4675 C C . THR B 1 215 ? 14.203 -8.219 18.25 1 74 215 THR B C 1
ATOM 4677 O O . THR B 1 215 ? 15.141 -7.551 17.797 1 74 215 THR B O 1
ATOM 4680 N N . PRO B 1 216 ? 13.82 -8.172 19.719 1 59.38 216 PRO B N 1
ATOM 4681 C CA . PRO B 1 216 ? 14.766 -7.672 20.719 1 59.38 216 PRO B CA 1
ATOM 4682 C C . PRO B 1 216 ? 16.172 -8.25 20.547 1 59.38 216 PRO B C 1
ATOM 4684 O O . PRO B 1 216 ? 16.328 -9.414 20.172 1 59.38 216 PRO B O 1
ATOM 4687 N N . VAL B 1 217 ? 17.172 -7.25 20.344 1 53.75 217 VAL B N 1
ATOM 4688 C CA . VAL B 1 217 ? 18.578 -7.648 20.406 1 53.75 217 VAL B CA 1
ATOM 4689 C C . VAL B 1 217 ? 18.891 -8.203 21.781 1 53.75 217 VAL B C 1
ATOM 4691 O O . VAL B 1 217 ? 18.797 -7.488 22.781 1 53.75 217 VAL B O 1
ATOM 4694 N N . SER B 1 218 ? 18.297 -9.227 22.25 1 47.19 218 SER B N 1
ATOM 4695 C CA . SER B 1 218 ? 19 -9.586 23.469 1 47.19 218 SER B CA 1
ATOM 4696 C C . SER B 1 218 ? 20.5 -9.336 23.344 1 47.19 218 SER B C 1
ATOM 4698 O O . SER B 1 218 ? 21.047 -9.383 22.234 1 47.19 218 SER B O 1
ATOM 4700 N N . LEU B 1 219 ? 21.109 -8.75 24.266 1 38.94 219 LEU B N 1
ATOM 4701 C CA . LEU B 1 219 ? 22.547 -8.609 24.438 1 38.94 219 LEU B CA 1
ATOM 4702 C C . LEU B 1 219 ? 23.297 -9.734 23.734 1 38.94 219 LEU B C 1
ATOM 4704 O O . LEU B 1 219 ? 23.141 -10.906 24.094 1 38.94 219 LEU B O 1
ATOM 4708 N N . GLY B 1 220 ? 24 -9.562 22.625 1 47.56 220 GLY B N 1
ATOM 4709 C CA . GLY B 1 220 ? 25.109 -10.281 22.016 1 47.56 220 GLY B CA 1
ATOM 4710 C C . GLY B 1 220 ? 24.672 -11.211 20.891 1 47.56 220 GLY B C 1
ATOM 4711 O O . GLY B 1 220 ? 25.516 -11.781 20.188 1 47.56 220 GLY B O 1
ATOM 4712 N N . ASN B 1 221 ? 23.344 -11.727 20.797 1 49.5 221 ASN B N 1
ATOM 4713 C CA . ASN B 1 221 ? 23.297 -12.898 19.938 1 49.5 221 ASN B CA 1
ATOM 4714 C C . ASN B 1 221 ? 22.391 -12.656 18.719 1 49.5 221 ASN B C 1
ATOM 4716 O O . ASN B 1 221 ? 21.188 -12.883 18.781 1 49.5 221 ASN B O 1
ATOM 4720 N N . ASP B 1 222 ? 22.703 -11.82 17.656 1 53.75 222 ASP B N 1
ATOM 4721 C CA . ASP B 1 222 ? 22.156 -11.773 16.297 1 53.75 222 ASP B CA 1
ATOM 4722 C C . ASP B 1 222 ? 21.562 -13.117 15.906 1 53.75 222 ASP B C 1
ATOM 4724 O O . ASP B 1 222 ? 20.625 -13.18 15.102 1 53.75 222 ASP B O 1
ATOM 4728 N N . LYS B 1 223 ? 22.016 -14.133 16.656 1 54.5 223 LYS B N 1
ATOM 4729 C CA . LYS B 1 223 ? 21.578 -15.492 16.328 1 54.5 223 LYS B CA 1
ATOM 4730 C C . LYS B 1 223 ? 20.141 -15.727 16.766 1 54.5 223 LYS B C 1
ATOM 4732 O O . LYS B 1 223 ? 19.375 -16.391 16.078 1 54.5 223 LYS B O 1
ATOM 4737 N N . ARG B 1 224 ? 19.719 -15.117 17.891 1 54.66 224 ARG B N 1
ATOM 4738 C CA . ARG B 1 224 ? 18.375 -15.352 18.375 1 54.66 224 ARG B CA 1
ATOM 4739 C C . ARG B 1 224 ? 17.344 -14.617 17.531 1 54.66 224 ARG B C 1
ATOM 4741 O O . ARG B 1 224 ? 16.25 -15.133 17.281 1 54.66 224 ARG B O 1
ATOM 4748 N N . ARG B 1 225 ? 17.766 -13.375 16.969 1 57.97 225 ARG B N 1
ATOM 4749 C CA . ARG B 1 225 ? 16.906 -12.625 16.062 1 57.97 225 ARG B CA 1
ATOM 4750 C C . ARG B 1 225 ? 16.578 -13.453 14.812 1 57.97 225 ARG B C 1
ATOM 4752 O O . ARG B 1 225 ? 15.43 -13.531 14.391 1 57.97 225 ARG B O 1
ATOM 4759 N N . ASN B 1 226 ? 17.547 -13.891 14.406 1 62.69 226 ASN B N 1
ATOM 4760 C CA . ASN B 1 226 ? 17.453 -14.688 13.188 1 62.69 226 ASN B CA 1
ATOM 4761 C C . ASN B 1 226 ? 16.609 -15.938 13.414 1 62.69 226 ASN B C 1
ATOM 4763 O O . ASN B 1 226 ? 15.852 -16.344 12.523 1 62.69 226 ASN B O 1
ATOM 4767 N N . LEU B 1 227 ? 16.594 -16.328 14.664 1 63.47 227 LEU B N 1
ATOM 4768 C CA . LEU B 1 227 ? 15.836 -17.547 14.953 1 63.47 227 LEU B CA 1
ATOM 4769 C C . LEU B 1 227 ? 14.336 -17.266 14.945 1 63.47 227 LEU B C 1
ATOM 4771 O O . LEU B 1 227 ? 13.555 -18.078 14.43 1 63.47 227 LEU B O 1
ATOM 4775 N N . SER B 1 228 ? 13.953 -16.078 15.406 1 77.25 228 SER B N 1
ATOM 4776 C CA . SER B 1 228 ? 12.539 -15.742 15.445 1 77.25 228 SER B CA 1
ATOM 4777 C C . SER B 1 228 ? 11.992 -15.469 14.047 1 77.25 228 SER B C 1
ATOM 4779 O O . SER B 1 228 ? 10.914 -15.961 13.695 1 77.25 228 SER B O 1
ATOM 4781 N N . LEU B 1 229 ? 12.836 -14.82 13.289 1 82.69 229 LEU B N 1
ATOM 4782 C CA . LEU B 1 229 ? 12.414 -14.539 11.922 1 82.69 229 LEU B CA 1
ATOM 4783 C C . LEU B 1 229 ? 12.352 -15.82 11.094 1 82.69 229 LEU B C 1
ATOM 4785 O O . LEU B 1 229 ? 11.422 -16.016 10.305 1 82.69 229 LEU B O 1
ATOM 4789 N N . HIS B 1 230 ? 13.281 -16.641 11.352 1 87.38 230 HIS B N 1
ATOM 4790 C CA . HIS B 1 230 ? 13.289 -17.938 10.688 1 87.38 230 HIS B CA 1
ATOM 4791 C C . HIS B 1 230 ? 12.055 -18.75 11.055 1 87.38 230 HIS B C 1
ATOM 4793 O O . HIS B 1 230 ? 11.453 -19.391 10.188 1 87.38 230 HIS B O 1
ATOM 4799 N N . ALA B 1 231 ? 11.719 -18.578 12.258 1 89.38 231 ALA B N 1
ATOM 4800 C CA . ALA B 1 231 ? 10.555 -19.328 12.719 1 89.38 231 ALA B CA 1
ATOM 4801 C C . ALA B 1 231 ? 9.273 -18.828 12.055 1 89.38 231 ALA B C 1
ATOM 4803 O O . ALA B 1 231 ? 8.406 -19.625 11.695 1 89.38 231 ALA B O 1
ATOM 4804 N N . VAL B 1 232 ? 9.172 -17.578 11.867 1 90 232 VAL B N 1
ATOM 4805 C CA . VAL B 1 232 ? 7.988 -17 11.234 1 90 232 VAL B CA 1
ATOM 4806 C C . VAL B 1 232 ? 7.902 -17.469 9.781 1 90 232 VAL B C 1
ATOM 4808 O O . VAL B 1 232 ? 6.855 -17.938 9.336 1 90 232 VAL B O 1
ATOM 4811 N N . VAL B 1 233 ? 8.969 -17.375 9.094 1 93.81 233 VAL B N 1
ATOM 4812 C CA . VAL B 1 233 ? 8.984 -17.766 7.688 1 93.81 233 VAL B CA 1
ATOM 4813 C C . VAL B 1 233 ? 8.766 -19.266 7.555 1 93.81 233 VAL B C 1
ATOM 4815 O O . VAL B 1 233 ? 8.062 -19.719 6.641 1 93.81 233 VAL B O 1
ATOM 4818 N N . GLU B 1 234 ? 9.305 -19.984 8.469 1 94.94 234 GLU B N 1
ATOM 4819 C CA . GLU B 1 234 ? 9.102 -21.438 8.477 1 94.94 234 GLU B CA 1
ATOM 4820 C C . GLU B 1 234 ? 7.621 -21.781 8.648 1 94.94 234 GLU B C 1
ATOM 4822 O O . GLU B 1 234 ? 7.098 -22.641 7.941 1 94.94 234 GLU B O 1
ATOM 4827 N N . THR B 1 235 ? 6.996 -21.141 9.539 1 95.44 235 THR B N 1
ATOM 4828 C CA . THR B 1 235 ? 5.574 -21.375 9.758 1 95.44 235 THR B CA 1
ATOM 4829 C C . THR B 1 235 ? 4.762 -21 8.523 1 95.44 235 THR B C 1
ATOM 4831 O O . THR B 1 235 ? 3.812 -21.688 8.164 1 95.44 235 THR B O 1
ATOM 4834 N N . VAL B 1 236 ? 5.129 -19.922 7.895 1 96.88 236 VAL B N 1
ATOM 4835 C CA . VAL B 1 236 ? 4.465 -19.484 6.668 1 96.88 236 VAL B CA 1
ATOM 4836 C C . VAL B 1 236 ? 4.566 -20.578 5.605 1 96.88 236 VAL B C 1
ATOM 4838 O O . VAL B 1 236 ? 3.564 -20.969 5.004 1 96.88 236 VAL B O 1
ATOM 4841 N N . VAL B 1 237 ? 5.734 -21.078 5.418 1 97.75 237 VAL B N 1
ATOM 4842 C CA . VAL B 1 237 ? 5.984 -22.109 4.41 1 97.75 237 VAL B CA 1
ATOM 4843 C C . VAL B 1 237 ? 5.195 -23.375 4.746 1 97.75 237 VAL B C 1
ATOM 4845 O O . VAL B 1 237 ? 4.559 -23.969 3.873 1 97.75 237 VAL B O 1
ATOM 4848 N N . GLN B 1 238 ? 5.195 -23.688 6.004 1 96.94 238 GLN B N 1
ATOM 4849 C CA . GLN B 1 238 ? 4.465 -24.875 6.441 1 96.94 238 GLN B CA 1
ATOM 4850 C C . GLN B 1 238 ? 2.973 -24.734 6.168 1 96.94 238 GLN B C 1
ATOM 4852 O O . GLN B 1 238 ? 2.334 -25.672 5.68 1 96.94 238 GLN B O 1
ATOM 4857 N N . GLU B 1 239 ? 2.461 -23.609 6.48 1 96.88 239 GLU B N 1
ATOM 4858 C CA . GLU B 1 239 ? 1.032 -23.391 6.285 1 96.88 239 GLU B CA 1
ATOM 4859 C C . GLU B 1 239 ? 0.667 -23.422 4.805 1 96.88 239 GLU B C 1
ATOM 4861 O O . GLU B 1 239 ? -0.379 -23.953 4.43 1 96.88 239 GLU B O 1
ATOM 4866 N N . ILE B 1 240 ? 1.484 -22.844 3.938 1 97.69 240 ILE B N 1
ATOM 4867 C CA . ILE B 1 240 ? 1.228 -22.891 2.502 1 97.69 240 ILE B CA 1
ATOM 4868 C C . ILE B 1 240 ? 1.303 -24.328 2.002 1 97.69 240 ILE B C 1
ATOM 4870 O O . ILE B 1 240 ? 0.475 -24.75 1.193 1 97.69 240 ILE B O 1
ATOM 4874 N N . GLN B 1 241 ? 2.26 -25.078 2.537 1 96.75 241 GLN B N 1
ATOM 4875 C CA . GLN B 1 241 ? 2.414 -26.484 2.146 1 96.75 241 GLN B CA 1
ATOM 4876 C C . GLN B 1 241 ? 1.173 -27.281 2.504 1 96.75 241 GLN B C 1
ATOM 4878 O O . GLN B 1 241 ? 0.695 -28.094 1.698 1 96.75 241 GLN B O 1
ATOM 4883 N N . LYS B 1 242 ? 0.717 -27.078 3.672 1 94.69 242 LYS B N 1
ATOM 4884 C CA . LYS B 1 242 ? -0.502 -27.766 4.094 1 94.69 242 LYS B CA 1
ATOM 4885 C C . LYS B 1 242 ? -1.661 -27.453 3.15 1 94.69 242 LYS B C 1
ATOM 4887 O O . LYS B 1 242 ? -2.432 -28.344 2.791 1 94.69 242 LYS B O 1
ATOM 4892 N N . LEU B 1 243 ? -1.762 -26.219 2.787 1 94.88 243 LEU B N 1
ATOM 4893 C CA . LEU B 1 243 ? -2.82 -25.797 1.874 1 94.88 243 LEU B CA 1
ATOM 4894 C C . LEU B 1 243 ? -2.693 -26.516 0.533 1 94.88 243 LEU B C 1
ATOM 4896 O O . LEU B 1 243 ? -3.688 -27 -0.008 1 94.88 243 LEU B O 1
ATOM 4900 N N . LEU B 1 244 ? -1.489 -26.594 0.049 1 94.25 244 LEU B N 1
ATOM 4901 C CA . LEU B 1 244 ? -1.23 -27.172 -1.264 1 94.25 244 LEU B CA 1
ATOM 4902 C C . LEU B 1 244 ? -1.484 -28.672 -1.254 1 94.25 244 LEU B C 1
ATOM 4904 O O . LEU B 1 244 ? -1.818 -29.266 -2.287 1 94.25 244 LEU B O 1
ATOM 4908 N N . GLN B 1 245 ? -1.364 -29.297 -0.132 1 91.12 245 GLN B N 1
ATOM 4909 C CA . GLN B 1 245 ? -1.619 -30.734 -0.003 1 91.12 245 GLN B CA 1
ATOM 4910 C C . GLN B 1 245 ? -3.109 -31.031 -0.112 1 91.12 245 GLN B C 1
ATOM 4912 O O . GLN B 1 245 ? -3.5 -32.062 -0.69 1 91.12 245 GLN B O 1
ATOM 4917 N N . VAL B 1 246 ? -3.873 -30.188 0.402 1 88.19 246 VAL B N 1
ATOM 4918 C CA . VAL B 1 246 ? -5.32 -30.391 0.402 1 88.19 246 VAL B CA 1
ATOM 4919 C C . VAL B 1 246 ? -5.902 -29.953 -0.936 1 88.19 246 VAL B C 1
ATOM 4921 O O . VAL B 1 246 ? -6.785 -30.609 -1.487 1 88.19 246 VAL B O 1
ATOM 4924 N N . GLN B 1 247 ? -5.387 -28.844 -1.381 1 90.62 247 GLN B N 1
ATOM 4925 C CA . GLN B 1 247 ? -5.832 -28.281 -2.652 1 90.62 247 GLN B CA 1
ATOM 4926 C C . GLN B 1 247 ? -4.652 -27.766 -3.469 1 90.62 247 GLN B C 1
ATOM 4928 O O . GLN B 1 247 ? -4.168 -26.656 -3.238 1 90.62 247 GLN B O 1
ATOM 4933 N N . PRO B 1 248 ? -4.367 -28.578 -4.441 1 91.19 248 PRO B N 1
ATOM 4934 C CA . PRO B 1 248 ? -3.252 -28.125 -5.277 1 91.19 248 PRO B CA 1
ATOM 4935 C C . PRO B 1 248 ? -3.564 -26.828 -6.016 1 91.19 248 PRO B C 1
ATOM 4937 O O . PRO B 1 248 ? -4.633 -26.688 -6.617 1 91.19 248 PRO B O 1
ATOM 4940 N N . MET B 1 249 ? -2.699 -25.875 -5.914 1 95.62 249 MET B N 1
ATOM 4941 C CA . MET B 1 249 ? -2.799 -24.578 -6.559 1 95.62 249 MET B CA 1
ATOM 4942 C C . MET B 1 249 ? -1.44 -24.125 -7.09 1 95.62 249 MET B C 1
ATOM 4944 O O . MET B 1 249 ? -0.405 -24.656 -6.691 1 95.62 249 MET B O 1
ATOM 4948 N N . LEU B 1 250 ? -1.476 -23.266 -8.086 1 97.12 250 LEU B N 1
ATOM 4949 C CA . LEU B 1 250 ? -0.279 -22.531 -8.477 1 97.12 250 LEU B CA 1
ATOM 4950 C C . LEU B 1 250 ? -0.076 -21.312 -7.586 1 97.12 250 LEU B C 1
ATOM 4952 O O . LEU B 1 250 ? -0.978 -20.484 -7.445 1 97.12 250 LEU B O 1
ATOM 4956 N N . VAL B 1 251 ? 1.09 -21.219 -6.945 1 98.31 251 VAL B N 1
ATOM 4957 C CA . VAL B 1 251 ? 1.377 -20.094 -6.055 1 98.31 251 VAL B CA 1
ATOM 4958 C C . VAL B 1 251 ? 2.256 -19.078 -6.773 1 98.31 251 VAL B C 1
ATOM 4960 O O . VAL B 1 251 ? 3.33 -19.406 -7.273 1 98.31 251 VAL B O 1
ATOM 4963 N N . LEU B 1 252 ? 1.781 -17.859 -6.91 1 98.5 252 LEU B N 1
ATOM 4964 C CA . LEU B 1 252 ? 2.564 -16.734 -7.414 1 98.5 252 LEU B CA 1
ATOM 4965 C C . LEU B 1 252 ? 2.881 -15.75 -6.297 1 98.5 252 LEU B C 1
ATOM 4967 O O . LEU B 1 252 ? 1.971 -15.164 -5.707 1 98.5 252 LEU B O 1
ATOM 4971 N N . SER B 1 253 ? 4.105 -15.562 -5.965 1 98.69 253 SER B N 1
ATOM 4972 C CA . SER B 1 253 ? 4.527 -14.664 -4.898 1 98.69 253 SER B CA 1
ATOM 4973 C C . SER B 1 253 ? 5.5 -13.609 -5.418 1 98.69 253 SER B C 1
ATOM 4975 O O . SER B 1 253 ? 6.379 -13.914 -6.227 1 98.69 253 SER B O 1
ATOM 4977 N N . THR B 1 254 ? 5.32 -12.375 -4.988 1 98.5 254 THR B N 1
ATOM 4978 C CA . THR B 1 254 ? 6.27 -11.328 -5.367 1 98.5 254 THR B CA 1
ATOM 4979 C C . THR B 1 254 ? 7.238 -11.047 -4.223 1 98.5 254 THR B C 1
ATOM 4981 O O . THR B 1 254 ? 6.938 -11.32 -3.062 1 98.5 254 THR B O 1
ATOM 4984 N N . LYS B 1 255 ? 8.375 -10.555 -4.555 1 97.31 255 LYS B N 1
ATOM 4985 C CA . LYS B 1 255 ? 9.414 -10.211 -3.59 1 97.31 255 LYS B CA 1
ATOM 4986 C C . LYS B 1 255 ? 10.211 -8.992 -4.051 1 97.31 255 LYS B C 1
ATOM 4988 O O . LYS B 1 255 ? 10.625 -8.922 -5.211 1 97.31 255 LYS B O 1
ATOM 4993 N N . ALA B 1 256 ? 10.375 -8.078 -3.145 1 94.38 256 ALA B N 1
ATOM 4994 C CA . ALA B 1 256 ? 11.188 -6.906 -3.463 1 94.38 256 ALA B CA 1
ATOM 4995 C C . ALA B 1 256 ? 12.68 -7.219 -3.342 1 94.38 256 ALA B C 1
ATOM 4997 O O . ALA B 1 256 ? 13.102 -7.902 -2.406 1 94.38 256 ALA B O 1
ATOM 4998 N N . THR B 1 257 ? 13.469 -6.715 -4.305 1 92.5 257 THR B N 1
ATOM 4999 C CA . THR B 1 257 ? 14.922 -6.879 -4.238 1 92.5 257 THR B CA 1
ATOM 5000 C C . THR B 1 257 ? 15.57 -5.691 -3.535 1 92.5 257 THR B C 1
ATOM 5002 O O . THR B 1 257 ? 15.008 -4.594 -3.514 1 92.5 257 THR B O 1
ATOM 5005 N N . ILE B 1 258 ? 16.641 -5.984 -2.92 1 85.25 258 ILE B N 1
ATOM 5006 C CA . ILE B 1 258 ? 17.469 -4.926 -2.352 1 85.25 258 ILE B CA 1
ATOM 5007 C C . ILE B 1 258 ? 18.875 -4.984 -2.957 1 85.25 258 ILE B C 1
ATOM 5009 O O . ILE B 1 258 ? 19.359 -6.062 -3.299 1 85.25 258 ILE B O 1
ATOM 5013 N N . LEU B 1 259 ? 19.5 -3.869 -3.244 1 73.56 259 LEU B N 1
ATOM 5014 C CA . LEU B 1 259 ? 20.828 -3.812 -3.854 1 73.56 259 LEU B CA 1
ATOM 5015 C C . LEU B 1 259 ? 21.875 -4.402 -2.918 1 73.56 259 LEU B C 1
ATOM 5017 O O . LEU B 1 259 ? 21.828 -4.191 -1.704 1 73.56 259 LEU B O 1
ATOM 5021 N N . GLY B 1 260 ? 22.641 -5.574 -3.398 1 61.56 260 GLY B N 1
ATOM 5022 C CA . GLY B 1 260 ? 23.734 -6.164 -2.637 1 61.56 260 GLY B CA 1
ATOM 5023 C C . GLY B 1 260 ? 25.078 -5.555 -2.953 1 61.56 260 GLY B C 1
ATOM 5024 O O . GLY B 1 260 ? 25.203 -4.77 -3.895 1 61.56 260 GLY B O 1
ATOM 5025 N N . GLU B 1 261 ? 26.094 -5.816 -2.072 1 53.22 261 GLU B N 1
ATOM 5026 C CA . GLU B 1 261 ? 27.484 -5.535 -2.393 1 53.22 261 GLU B CA 1
ATOM 5027 C C . GLU B 1 261 ? 27.969 -6.391 -3.562 1 53.22 261 GLU B C 1
ATOM 5029 O O . GLU B 1 261 ? 27.641 -7.578 -3.646 1 53.22 261 GLU B O 1
ATOM 5034 N N . GLY B 1 262 ? 28.016 -6.023 -4.719 1 43.81 262 GLY B N 1
ATOM 5035 C CA . GLY B 1 262 ? 28.781 -6.766 -5.703 1 43.81 262 GLY B CA 1
ATOM 5036 C C . GLY B 1 262 ? 30.047 -7.379 -5.137 1 43.81 262 GLY B C 1
ATOM 5037 O O . GLY B 1 262 ? 31.016 -6.668 -4.871 1 43.81 262 GLY B O 1
ATOM 5038 N N . SER B 1 263 ? 30.188 -8.242 -4.152 1 37.16 263 SER B N 1
ATOM 5039 C CA . SER B 1 263 ? 31.406 -9.031 -4.316 1 37.16 263 SER B CA 1
ATOM 5040 C C . SER B 1 263 ? 31.406 -9.773 -5.645 1 37.16 263 SER B C 1
ATOM 5042 O O . SER B 1 263 ? 30.484 -10.531 -5.938 1 37.16 263 SER B O 1
ATOM 5044 N N . LEU B 1 264 ? 32.062 -9.312 -6.773 1 34.31 264 LEU B N 1
ATOM 5045 C CA . LEU B 1 264 ? 32.625 -10.195 -7.777 1 34.31 264 LEU B CA 1
ATOM 5046 C C . LEU B 1 264 ? 33.156 -11.484 -7.141 1 34.31 264 LEU B C 1
ATOM 5048 O O . LEU B 1 264 ? 34.156 -11.469 -6.434 1 34.31 264 LEU B O 1
ATOM 5052 N N . THR B 1 265 ? 32.531 -12.297 -6.562 1 32.5 265 THR B N 1
ATOM 5053 C CA . THR B 1 265 ? 33.188 -13.602 -6.434 1 32.5 265 THR B CA 1
ATOM 5054 C C . THR B 1 265 ? 33.719 -14.078 -7.777 1 32.5 265 THR B C 1
ATOM 5056 O O . THR B 1 265 ? 32.938 -14.352 -8.703 1 32.5 265 THR B O 1
ATOM 5059 N N . SER B 1 266 ? 34.969 -13.609 -8.219 1 31.69 266 SER B N 1
ATOM 5060 C CA . SER B 1 266 ? 35.969 -14.25 -9.062 1 31.69 266 SER B CA 1
ATOM 5061 C C . SER B 1 266 ? 36.125 -15.727 -8.695 1 31.69 266 SER B C 1
ATOM 5063 O O . SER B 1 266 ? 36.938 -16.062 -7.809 1 31.69 266 SER B O 1
ATOM 5065 N N . ALA B 1 267 ? 35.312 -16.531 -8.57 1 28.88 267 ALA B N 1
ATOM 5066 C CA . ALA B 1 267 ? 35.75 -17.922 -8.656 1 28.88 267 ALA B CA 1
ATOM 5067 C C . ALA B 1 267 ? 36.562 -18.172 -9.93 1 28.88 267 ALA B C 1
ATOM 5069 O O . ALA B 1 267 ? 36.75 -19.312 -10.336 1 28.88 267 ALA B O 1
ATOM 5070 N N . HIS B 1 268 ? 36.938 -17.234 -10.883 1 28.08 268 HIS B N 1
ATOM 5071 C CA . HIS B 1 268 ? 37.938 -17.734 -11.812 1 28.08 268 HIS B CA 1
ATOM 5072 C C . HIS B 1 268 ? 39.219 -18.125 -11.078 1 28.08 268 HIS B C 1
ATOM 5074 O O . HIS B 1 268 ? 39.656 -17.406 -10.172 1 28.08 268 HIS B O 1
ATOM 5080 N N . ASN B 1 269 ? 39.562 -19.422 -11.031 1 26.55 269 ASN B N 1
ATOM 5081 C CA . ASN B 1 269 ? 40.906 -20 -10.992 1 26.55 269 ASN B CA 1
ATOM 5082 C C . ASN B 1 269 ? 41.906 -19.141 -11.742 1 26.55 269 ASN B C 1
ATOM 5084 O O . ASN B 1 269 ? 41.625 -18.672 -12.852 1 26.55 269 ASN B O 1
ATOM 5088 N N . ARG B 1 270 ? 42.938 -18.578 -11.023 1 26.66 270 ARG B N 1
ATOM 5089 C CA . ARG B 1 270 ? 44.25 -18.062 -11.297 1 26.66 270 ARG B CA 1
ATOM 5090 C C . ARG B 1 270 ? 44.938 -18.875 -12.383 1 26.66 270 ARG B C 1
ATOM 5092 O O . ARG B 1 270 ? 45.906 -19.594 -12.109 1 26.66 270 ARG B O 1
ATOM 5099 N N . ASN B 1 271 ? 44.344 -19.672 -13.289 1 23.2 271 ASN B N 1
ATOM 5100 C CA . ASN B 1 271 ? 45.344 -20.047 -14.273 1 23.2 271 ASN B CA 1
ATOM 5101 C C . ASN B 1 271 ? 45.969 -18.812 -14.93 1 23.2 271 ASN B C 1
ATOM 5103 O O . ASN B 1 271 ? 45.25 -17.875 -15.305 1 23.2 271 ASN B O 1
ATOM 5107 N N . PHE B 1 272 ? 47.25 -18.531 -14.656 1 25.42 272 PHE B N 1
ATOM 5108 C CA . PHE B 1 272 ? 48.375 -17.703 -15.117 1 25.42 272 PHE B CA 1
ATOM 5109 C C . PHE B 1 272 ? 48.406 -17.641 -16.641 1 25.42 272 PHE B C 1
ATOM 5111 O O . PHE B 1 272 ? 49.25 -18.266 -17.266 1 25.42 272 PHE B O 1
ATOM 5118 N N . ARG B 1 273 ? 47.406 -17.984 -17.438 1 22.94 273 ARG B N 1
ATOM 5119 C CA . ARG B 1 273 ? 47.906 -17.875 -18.797 1 22.94 273 ARG B CA 1
ATOM 5120 C C . ARG B 1 273 ? 48.469 -16.484 -19.078 1 22.94 273 ARG B C 1
ATOM 5122 O O . ARG B 1 273 ? 48 -15.5 -18.5 1 22.94 273 ARG B O 1
ATOM 5129 N N . LYS B 1 274 ? 49.656 -16.375 -19.719 1 24.72 274 LYS B N 1
ATOM 5130 C CA . LYS B 1 274 ? 50.562 -15.453 -20.422 1 24.72 274 LYS B CA 1
ATOM 5131 C C . LYS B 1 274 ? 49.75 -14.5 -21.312 1 24.72 274 LYS B C 1
ATOM 5133 O O . LYS B 1 274 ? 49.156 -14.922 -22.297 1 24.72 274 LYS B O 1
ATOM 5138 N N . LEU B 1 275 ? 49.125 -13.453 -20.812 1 24.2 275 LEU B N 1
ATOM 5139 C CA . LEU B 1 275 ? 48.594 -12.336 -21.594 1 24.2 275 LEU B CA 1
ATOM 5140 C C . LEU B 1 275 ? 49.688 -11.781 -22.516 1 24.2 275 LEU B C 1
ATOM 5142 O O . LEU B 1 275 ? 50.688 -11.234 -22.047 1 24.2 275 LEU B O 1
ATOM 5146 N N . SER B 1 276 ? 49.969 -12.461 -23.625 1 24.22 276 SER B N 1
ATOM 5147 C CA . SER B 1 276 ? 50.625 -11.758 -24.719 1 24.22 276 SER B CA 1
ATOM 5148 C C . SER B 1 276 ? 49.969 -10.406 -24.984 1 24.22 276 SER B C 1
ATOM 5150 O O . SER B 1 276 ? 48.812 -10.188 -24.625 1 24.22 276 SER B O 1
ATOM 5152 N N . SER B 1 277 ? 50.656 -9.43 -25.797 1 24.73 277 SER B N 1
ATOM 5153 C CA . SER B 1 277 ? 50.906 -8.023 -26.109 1 24.73 277 SER B CA 1
ATOM 5154 C C . SER B 1 277 ? 49.656 -7.363 -26.688 1 24.73 277 SER B C 1
ATOM 5156 O O . SER B 1 277 ? 49.344 -6.211 -26.375 1 24.73 277 SER B O 1
ATOM 5158 N N . LEU B 1 278 ? 49.188 -7.605 -28.016 1 21.67 278 LEU B N 1
ATOM 5159 C CA . LEU B 1 278 ? 49.094 -6.578 -29.047 1 21.67 278 LEU B CA 1
ATOM 5160 C C . LEU B 1 278 ? 47.844 -5.73 -28.859 1 21.67 278 LEU B C 1
ATOM 5162 O O . LEU B 1 278 ? 47.906 -4.504 -28.938 1 21.67 278 LEU B O 1
ATOM 5166 N N . ASP B 1 279 ? 46.625 -6.047 -29.547 1 27.02 279 ASP B N 1
ATOM 5167 C CA . ASP B 1 279 ? 45.844 -5.141 -30.359 1 27.02 279 ASP B CA 1
ATOM 5168 C C . ASP B 1 279 ? 44.875 -4.305 -29.5 1 27.02 279 ASP B C 1
ATOM 5170 O O . ASP B 1 279 ? 44.344 -4.797 -28.516 1 27.02 279 ASP B O 1
ATOM 5174 N N . THR B 1 280 ? 44.812 -2.908 -29.531 1 27.06 280 THR B N 1
ATOM 5175 C CA . THR B 1 280 ? 44.25 -1.67 -29.016 1 27.06 280 THR B CA 1
ATOM 5176 C C . THR B 1 280 ? 42.719 -1.693 -29.141 1 27.06 280 THR B C 1
ATOM 5178 O O . THR B 1 280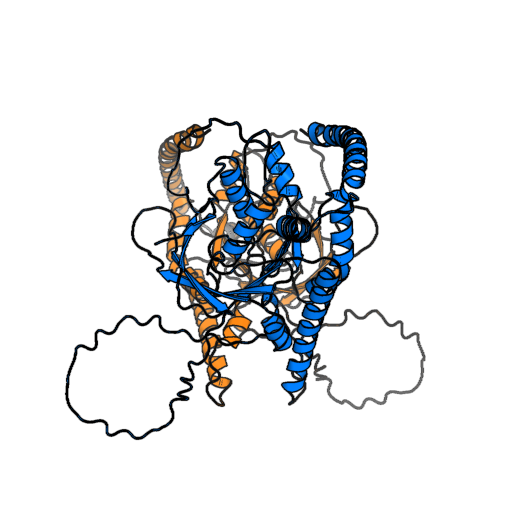 ? 42.062 -0.658 -29.016 1 27.06 280 THR B O 1
ATOM 5181 N N . THR B 1 281 ? 42.125 -2.664 -29.734 1 25.88 281 THR B N 1
ATOM 5182 C CA . THR B 1 281 ? 40.812 -2.26 -30.25 1 25.88 281 THR B CA 1
ATOM 5183 C C . THR B 1 281 ? 39.969 -1.586 -29.156 1 25.88 281 THR B C 1
ATOM 5185 O O . THR B 1 281 ? 40.188 -1.829 -27.969 1 25.88 281 THR B O 1
ATOM 5188 N N . ASP B 1 282 ? 38.906 -0.773 -29.641 1 28.86 282 ASP B N 1
ATOM 5189 C CA . ASP B 1 282 ? 37.906 0.199 -29.266 1 28.86 282 ASP B CA 1
ATOM 5190 C C . ASP B 1 282 ? 37.031 -0.321 -28.109 1 28.86 282 ASP B C 1
ATOM 5192 O O . ASP B 1 282 ? 36.406 -1.376 -28.234 1 28.86 282 ASP B O 1
ATOM 5196 N N . LEU B 1 283 ? 37.375 0.033 -26.906 1 25.94 283 LEU B N 1
ATOM 5197 C CA . LEU B 1 283 ? 36.688 -0.117 -25.625 1 25.94 283 LEU B CA 1
ATOM 5198 C C . LEU B 1 283 ? 35.25 0.442 -25.688 1 25.94 283 LEU B C 1
ATOM 5200 O O . LEU B 1 283 ? 35.062 1.635 -25.453 1 25.94 283 LEU B O 1
ATOM 5204 N N . VAL B 1 284 ? 34.562 0.242 -26.828 1 29.59 284 VAL B N 1
ATOM 5205 C CA . VAL B 1 284 ? 33.156 0.601 -26.719 1 29.59 284 VAL B CA 1
ATOM 5206 C C . VAL B 1 284 ? 32.594 0.172 -25.359 1 29.59 284 VAL B C 1
ATOM 5208 O O . VAL B 1 284 ? 32.625 -1.014 -25.031 1 29.59 284 VAL B O 1
ATOM 5211 N N . SER B 1 285 ? 32.625 1.045 -24.422 1 29.39 285 SER B N 1
ATOM 5212 C CA . SER B 1 285 ? 31.984 1.05 -23.109 1 29.39 285 SER B CA 1
ATOM 5213 C C . SER B 1 285 ? 30.531 0.594 -23.219 1 29.39 285 SER B C 1
ATOM 5215 O O . SER B 1 285 ? 29.688 1.298 -23.781 1 29.39 285 SER B O 1
ATOM 5217 N N . SER B 1 286 ? 30.172 -0.464 -23.797 1 28.09 286 SER B N 1
ATOM 5218 C CA . SER B 1 286 ? 28.828 -0.98 -23.641 1 28.09 286 SER B CA 1
ATOM 5219 C C . SER B 1 286 ? 28.266 -0.646 -22.266 1 28.09 286 SER B C 1
ATOM 5221 O O . SER B 1 286 ? 28.922 -0.871 -21.25 1 28.09 286 SER B O 1
ATOM 5223 N N . ARG B 1 287 ? 27.484 0.456 -22.125 1 31.72 287 ARG B N 1
ATOM 5224 C CA . ARG B 1 287 ? 26.547 0.659 -21.016 1 31.72 287 ARG B CA 1
ATOM 5225 C C . ARG B 1 287 ? 26.141 -0.671 -20.406 1 31.72 287 ARG B C 1
ATOM 5227 O O . ARG B 1 287 ? 25.359 -1.42 -20.984 1 31.72 287 ARG B O 1
ATOM 5234 N N . SER B 1 288 ? 27.016 -1.507 -20.016 1 31.88 288 SER B N 1
ATOM 5235 C CA . SER B 1 288 ? 26.906 -2.744 -19.25 1 31.88 288 SER B CA 1
ATOM 5236 C C . SER B 1 288 ? 25.688 -2.729 -18.328 1 31.88 288 SER B C 1
ATOM 5238 O O . SER B 1 288 ? 25.391 -1.71 -17.703 1 31.88 288 SER B O 1
ATOM 5240 N N . CYS B 1 289 ? 24.5 -3.287 -18.688 1 36.91 289 CYS B N 1
ATOM 5241 C CA . CYS B 1 289 ? 23.516 -3.684 -17.672 1 36.91 289 CYS B CA 1
ATOM 5242 C C . CYS B 1 289 ? 24.172 -3.791 -16.297 1 36.91 289 CYS B C 1
ATOM 5244 O O . CYS B 1 289 ? 25.016 -4.66 -16.078 1 36.91 289 CYS B O 1
ATOM 5246 N N . GLN B 1 290 ? 24.719 -2.781 -15.789 1 39.91 290 GLN B N 1
ATOM 5247 C CA . GLN B 1 290 ? 25.203 -2.77 -14.414 1 39.91 290 GLN B CA 1
ATOM 5248 C C . GLN B 1 290 ? 24.578 -3.893 -13.602 1 39.91 290 GLN B C 1
ATOM 5250 O O . GLN B 1 290 ? 23.359 -3.893 -13.359 1 39.91 290 GLN B O 1
ATOM 5255 N N . LYS B 1 291 ? 24.844 -5.125 -13.82 1 43.47 291 LYS B N 1
ATOM 5256 C CA . LYS B 1 291 ? 24.531 -6.316 -13.039 1 43.47 291 LYS B CA 1
ATOM 5257 C C . LYS B 1 291 ? 24.312 -5.969 -11.57 1 43.47 291 LYS B C 1
ATOM 5259 O O . LYS B 1 291 ? 25.266 -5.867 -10.797 1 43.47 291 LYS B O 1
ATOM 5264 N N . HIS B 1 292 ? 23.391 -4.969 -11.273 1 53.56 292 HIS B N 1
ATOM 5265 C CA . HIS B 1 292 ? 23.031 -4.734 -9.883 1 53.56 292 HIS B CA 1
ATOM 5266 C C . HIS B 1 292 ? 22.781 -6.051 -9.148 1 53.56 292 HIS B C 1
ATOM 5268 O O . HIS B 1 292 ? 21.906 -6.828 -9.547 1 53.56 292 HIS B O 1
ATOM 5274 N N . SER B 1 293 ? 23.766 -6.609 -8.539 1 65.12 293 SER B N 1
ATOM 5275 C CA . SER B 1 293 ? 23.688 -7.824 -7.73 1 65.12 293 SER B CA 1
ATOM 5276 C C . SER B 1 293 ? 22.719 -7.656 -6.57 1 65.12 293 SER B C 1
ATOM 5278 O O . SER B 1 293 ? 22.703 -6.617 -5.906 1 65.12 293 SER B O 1
ATOM 5280 N N . TYR B 1 294 ? 21.594 -8.305 -6.707 1 78 294 TYR B N 1
ATOM 5281 C CA . TYR B 1 294 ? 20.641 -8.297 -5.602 1 78 294 TYR B CA 1
ATOM 5282 C C . TYR B 1 294 ? 21.016 -9.336 -4.551 1 78 294 TYR B C 1
ATOM 5284 O O . TYR B 1 294 ? 21.625 -10.359 -4.871 1 78 294 TYR B O 1
ATOM 5292 N N . ARG B 1 295 ? 20.859 -8.953 -3.35 1 82.19 295 ARG B N 1
ATOM 5293 C CA . ARG B 1 295 ? 21.141 -9.812 -2.203 1 82.19 295 ARG B CA 1
ATOM 5294 C C . ARG B 1 295 ? 19.922 -10.641 -1.823 1 82.19 295 ARG B C 1
ATOM 5296 O O . ARG B 1 295 ? 18.797 -10.117 -1.749 1 82.19 295 ARG B O 1
ATOM 5303 N N . GLU B 1 296 ? 20.219 -11.93 -1.704 1 89.19 296 GLU B N 1
ATOM 5304 C CA . GLU B 1 296 ? 19.156 -12.789 -1.167 1 89.19 296 GLU B CA 1
ATOM 5305 C C . GLU B 1 296 ? 19.047 -12.633 0.346 1 89.19 296 GLU B C 1
ATOM 5307 O O . GLU B 1 296 ? 20.031 -12.789 1.07 1 89.19 296 GLU B O 1
ATOM 5312 N N . TYR B 1 297 ? 17.844 -12.266 0.825 1 89.75 297 TYR B N 1
ATOM 5313 C CA . TYR B 1 297 ? 17.734 -12 2.256 1 89.75 297 TYR B CA 1
ATOM 5314 C C . TYR B 1 297 ? 16.672 -12.898 2.891 1 89.75 297 TYR B C 1
ATOM 5316 O O . TYR B 1 297 ? 16.594 -13.008 4.117 1 89.75 297 TYR B O 1
ATOM 5324 N N . MET B 1 298 ? 15.891 -13.609 2.096 1 93.12 298 MET B N 1
ATOM 5325 C CA . MET B 1 298 ? 14.883 -14.492 2.668 1 93.12 298 MET B CA 1
ATOM 5326 C C . MET B 1 298 ? 15.523 -15.75 3.246 1 93.12 298 MET B C 1
ATOM 5328 O O . MET B 1 298 ? 16.484 -16.281 2.684 1 93.12 298 MET B O 1
ATOM 5332 N N . PRO B 1 299 ? 14.961 -16.281 4.367 1 93.44 299 PRO B N 1
ATOM 5333 C CA . PRO B 1 299 ? 15.508 -17.5 4.957 1 93.44 299 PRO B CA 1
ATOM 5334 C C . PRO B 1 299 ? 15.523 -18.672 3.971 1 93.44 299 PRO B C 1
ATOM 5336 O O . PRO B 1 299 ? 14.734 -18.703 3.023 1 93.44 299 PRO B O 1
ATOM 5339 N N . SER B 1 300 ? 16.406 -19.609 4.203 1 94.31 300 SER B N 1
ATOM 5340 C CA . SER B 1 300 ? 16.609 -20.75 3.311 1 94.31 300 SER B CA 1
ATOM 5341 C C . SER B 1 300 ? 15.328 -21.562 3.162 1 94.31 300 SER B C 1
ATOM 5343 O O . SER B 1 300 ? 15.078 -22.156 2.105 1 94.31 300 SER B O 1
ATOM 5345 N N . THR B 1 301 ? 14.57 -21.625 4.211 1 95.5 301 THR B N 1
ATOM 5346 C CA . THR B 1 301 ? 13.328 -22.391 4.152 1 95.5 301 THR B CA 1
ATOM 5347 C C . THR B 1 301 ? 12.453 -21.906 3 1 95.5 301 THR B C 1
ATOM 5349 O O . THR B 1 301 ? 11.859 -22.719 2.283 1 95.5 301 THR B O 1
ATOM 5352 N N . TRP B 1 302 ? 12.398 -20.578 2.773 1 97.12 302 TRP B N 1
ATOM 5353 C CA . TRP B 1 302 ? 11.633 -20.031 1.664 1 97.12 302 TRP B CA 1
ATOM 5354 C C . TRP B 1 302 ? 12.328 -20.281 0.334 1 97.12 302 TRP B C 1
ATOM 5356 O O . TRP B 1 302 ? 11.688 -20.641 -0.654 1 97.12 302 TRP B O 1
ATOM 5366 N N . GLN B 1 303 ? 13.617 -20.141 0.343 1 95.88 303 GLN B N 1
ATOM 5367 C CA . GLN B 1 303 ? 14.398 -20.281 -0.882 1 95.88 303 GLN B CA 1
ATOM 5368 C C . GLN B 1 303 ? 14.234 -21.688 -1.464 1 95.88 303 GLN B C 1
ATOM 5370 O O . GLN B 1 303 ? 14.086 -21.844 -2.678 1 95.88 303 GLN B O 1
ATOM 5375 N N . ILE B 1 304 ? 14.203 -22.656 -0.568 1 96.56 304 ILE B N 1
ATOM 5376 C CA . ILE B 1 304 ? 14.086 -24.047 -1.004 1 96.56 304 ILE B CA 1
ATOM 5377 C C . ILE B 1 304 ? 12.648 -24.344 -1.409 1 96.56 304 ILE B C 1
ATOM 5379 O O . ILE B 1 304 ? 12.398 -25.172 -2.287 1 96.56 304 ILE B O 1
ATOM 5383 N N . PHE B 1 305 ? 11.758 -23.688 -0.848 1 97.88 305 PHE B N 1
ATOM 5384 C CA . PHE B 1 305 ? 10.336 -23.891 -1.099 1 97.88 305 PHE B CA 1
ATOM 5385 C C . PHE B 1 305 ? 9.961 -23.406 -2.496 1 97.88 305 PHE B C 1
ATOM 5387 O O . PHE B 1 305 ? 9.07 -23.969 -3.133 1 97.88 305 PHE B O 1
ATOM 5394 N N . VAL B 1 306 ? 10.633 -22.359 -2.951 1 98.19 306 VAL B N 1
ATOM 5395 C CA . VAL B 1 306 ? 10.391 -21.781 -4.266 1 98.19 306 VAL B CA 1
ATOM 5396 C C . VAL B 1 306 ? 10.875 -22.734 -5.355 1 98.19 306 VAL B C 1
ATOM 5398 O O . VAL B 1 306 ? 12.008 -23.219 -5.301 1 98.19 306 VAL B O 1
ATOM 5401 N N . THR B 1 307 ? 9.984 -22.984 -6.324 1 97.56 307 THR B N 1
ATOM 5402 C CA . THR B 1 307 ? 10.336 -23.906 -7.391 1 97.56 307 THR B CA 1
ATOM 5403 C C . THR B 1 307 ? 10.789 -23.156 -8.641 1 97.56 307 THR B C 1
ATOM 5405 O O . THR B 1 307 ? 11.57 -23.672 -9.438 1 97.56 307 THR B O 1
ATOM 5408 N N . HIS B 1 308 ? 10.258 -21.984 -8.859 1 97.38 308 HIS B N 1
ATOM 5409 C CA . HIS B 1 308 ? 10.57 -21.141 -10.008 1 97.38 308 HIS B CA 1
ATOM 5410 C C . HIS B 1 308 ? 10.828 -19.703 -9.594 1 97.38 308 HIS B C 1
ATOM 5412 O O . HIS B 1 308 ? 10.195 -19.203 -8.656 1 97.38 308 HIS B O 1
ATOM 5418 N N . ARG B 1 309 ? 11.75 -19.078 -10.328 1 97.06 309 ARG B N 1
ATOM 5419 C CA . ARG B 1 309 ? 12.094 -17.688 -10.016 1 97.06 309 ARG B CA 1
ATOM 5420 C C . ARG B 1 309 ? 12.25 -16.875 -11.289 1 97.06 309 ARG B C 1
ATOM 5422 O O . ARG B 1 309 ? 12.922 -17.297 -12.234 1 97.06 309 ARG B O 1
ATOM 5429 N N . VAL B 1 310 ? 11.609 -15.742 -11.297 1 96.56 310 VAL B N 1
ATOM 5430 C CA . VAL B 1 310 ? 11.719 -14.828 -12.43 1 96.56 310 VAL B CA 1
ATOM 5431 C C . VAL B 1 310 ? 12.047 -13.422 -11.938 1 96.56 310 VAL B C 1
ATOM 5433 O O . VAL B 1 310 ? 11.445 -12.938 -10.977 1 96.56 310 VAL B O 1
ATOM 5436 N N . LEU B 1 311 ? 13.055 -12.758 -12.531 1 95.75 311 LEU B N 1
ATOM 5437 C CA . LEU B 1 311 ? 13.469 -11.398 -12.195 1 95.75 311 LEU B CA 1
ATOM 5438 C C . LEU B 1 311 ? 12.844 -10.391 -13.148 1 95.75 311 LEU B C 1
ATOM 5440 O O . LEU B 1 311 ? 12.906 -10.555 -14.367 1 95.75 311 LEU B O 1
ATOM 5444 N N . VAL B 1 312 ? 12.203 -9.375 -12.594 1 95.56 312 VAL B N 1
ATOM 5445 C CA . VAL B 1 312 ? 11.625 -8.297 -13.383 1 95.56 312 VAL B CA 1
ATOM 5446 C C . VAL B 1 312 ? 12.297 -6.973 -13.023 1 95.56 312 VAL B C 1
ATOM 5448 O O . VAL B 1 312 ? 12.477 -6.66 -11.844 1 95.56 312 VAL B O 1
ATOM 5451 N N . GLN B 1 313 ? 12.695 -6.191 -14.039 1 92.75 313 GLN B N 1
ATOM 5452 C CA . GLN B 1 313 ? 13.383 -4.918 -13.836 1 92.75 313 GLN B CA 1
ATOM 5453 C C . GLN B 1 313 ? 12.875 -3.855 -14.805 1 92.75 313 GLN B C 1
ATOM 5455 O O . GLN B 1 313 ? 12.336 -4.184 -15.867 1 92.75 313 GLN B O 1
ATOM 5460 N N . VAL B 1 314 ? 13.078 -2.656 -14.344 1 89.31 314 VAL B N 1
ATOM 5461 C CA . VAL B 1 314 ? 12.719 -1.538 -15.211 1 89.31 314 VAL B CA 1
ATOM 5462 C C . VAL B 1 314 ? 13.898 -1.194 -16.125 1 89.31 314 VAL B C 1
ATOM 5464 O O . VAL B 1 314 ? 15.039 -1.085 -15.656 1 89.31 314 VAL B O 1
ATOM 5467 N N . LEU B 1 315 ? 13.883 -1.255 -17.344 1 83.19 315 LEU B N 1
ATOM 5468 C CA . LEU B 1 315 ? 14.953 -0.897 -18.281 1 83.19 315 LEU B CA 1
ATOM 5469 C C . LEU B 1 315 ? 15.062 0.617 -18.422 1 83.19 315 LEU B C 1
ATOM 5471 O O . LEU B 1 315 ? 16.141 1.184 -18.234 1 83.19 315 LEU B O 1
ATOM 5475 N N . ASP B 1 316 ? 14.242 1.242 -19.234 1 66.38 316 ASP B N 1
ATOM 5476 C CA . ASP B 1 316 ? 14.328 2.664 -19.562 1 66.38 316 ASP B CA 1
ATOM 5477 C C . ASP B 1 316 ? 13.031 3.385 -19.203 1 66.38 316 ASP B C 1
ATOM 5479 O O . ASP B 1 316 ? 11.945 2.82 -19.328 1 66.38 316 ASP B O 1
ATOM 5483 N N . GLU B 1 317 ? 13.297 4.281 -18.172 1 55.91 317 GLU B N 1
ATOM 5484 C CA . GLU B 1 317 ? 12.164 5.199 -18.172 1 55.91 317 GLU B CA 1
ATOM 5485 C C . GLU B 1 317 ? 12.164 6.078 -19.422 1 55.91 317 GLU B C 1
ATOM 5487 O O . GLU B 1 317 ? 13.141 6.789 -19.672 1 55.91 317 GLU B O 1
ATOM 5492 N N . ASP B 1 318 ? 11.977 5.555 -20.5 1 49.47 318 ASP B N 1
ATOM 5493 C CA . ASP B 1 318 ? 11.906 6.523 -21.594 1 49.47 318 ASP B CA 1
ATOM 5494 C C . ASP B 1 318 ? 11.141 7.773 -21.172 1 49.47 318 ASP B C 1
ATOM 5496 O O . ASP B 1 318 ? 9.93 7.723 -20.953 1 49.47 318 ASP B O 1
ATOM 5500 N N . LEU B 1 319 ? 11.805 8.602 -20.422 1 43.34 319 LEU B N 1
ATOM 5501 C CA . LEU B 1 319 ? 11.242 9.93 -20.203 1 43.34 319 LEU B CA 1
ATOM 5502 C C . LEU B 1 319 ? 10.742 10.539 -21.516 1 43.34 319 LEU B C 1
ATOM 5504 O O . LEU B 1 319 ? 10.477 11.742 -21.578 1 43.34 319 LEU B O 1
ATOM 5508 N N . HIS B 1 320 ? 11.227 10.062 -22.688 1 40.09 320 HIS B N 1
ATOM 5509 C CA . HIS B 1 320 ? 10.984 10.977 -23.797 1 40.09 320 HIS B CA 1
ATOM 5510 C C . HIS B 1 320 ? 9.594 11.602 -23.703 1 40.09 320 HIS B C 1
ATOM 5512 O O . HIS B 1 320 ? 8.75 11.133 -22.938 1 40.09 320 HIS B O 1
ATOM 5518 N N . ASN B 1 321 ? 8.992 11.977 -25 1 36.34 321 ASN B N 1
ATOM 5519 C CA . ASN B 1 321 ? 8.297 13.117 -25.594 1 36.34 321 ASN B CA 1
ATOM 5520 C C . ASN B 1 321 ? 6.93 13.328 -24.953 1 36.34 321 ASN B C 1
ATOM 5522 O O . ASN B 1 321 ? 6.449 14.461 -24.875 1 36.34 321 ASN B O 1
ATOM 5526 N N . SER B 1 322 ? 5.836 12.617 -25.547 1 35.75 322 SER B N 1
ATOM 5527 C CA . SER B 1 322 ? 4.535 13.266 -25.672 1 35.75 322 SER B CA 1
ATOM 5528 C C . SER B 1 322 ? 3.924 13.531 -24.297 1 35.75 322 SER B C 1
ATOM 5530 O O . SER B 1 322 ? 4.262 12.859 -23.328 1 35.75 322 SER B O 1
ATOM 5532 N N . LYS B 1 323 ? 3.184 14.703 -24.094 1 40.41 323 LYS B N 1
ATOM 5533 C CA . LYS B 1 323 ? 2.338 15.359 -23.094 1 40.41 323 LYS B CA 1
ATOM 5534 C C . LYS B 1 323 ? 1.705 14.344 -22.156 1 40.41 323 LYS B C 1
ATOM 5536 O O . LYS B 1 323 ? 1.028 14.711 -21.203 1 40.41 323 LYS B O 1
ATOM 5541 N N . HIS B 1 324 ? 1.599 12.875 -22.688 1 40.62 324 HIS B N 1
ATOM 5542 C CA . HIS B 1 324 ? 0.75 11.914 -21.984 1 40.62 324 HIS B CA 1
ATOM 5543 C C . HIS B 1 324 ? 1.576 11 -21.078 1 40.62 324 HIS B C 1
ATOM 5545 O O . HIS B 1 324 ? 2.807 11.07 -21.094 1 40.62 324 HIS B O 1
ATOM 5551 N N . GLN B 1 325 ? 1.15 9.531 -20.844 1 47.53 325 GLN B N 1
ATOM 5552 C CA . GLN B 1 325 ? 1.37 8.477 -19.859 1 47.53 325 GLN B CA 1
ATOM 5553 C C . GLN B 1 325 ? 2.779 7.898 -19.984 1 47.53 325 GLN B C 1
ATOM 5555 O O . GLN B 1 325 ? 3.166 7.406 -21.047 1 47.53 325 GLN B O 1
ATOM 5560 N N . ILE B 1 326 ? 3.828 8.398 -19.453 1 52.25 326 ILE B N 1
ATOM 5561 C CA . ILE B 1 326 ? 5.152 7.812 -19.297 1 52.25 326 ILE B CA 1
ATOM 5562 C C . ILE B 1 326 ? 5.035 6.297 -19.172 1 52.25 326 ILE B C 1
ATOM 5564 O O . ILE B 1 326 ? 4.453 5.785 -18.219 1 52.25 326 ILE B O 1
ATOM 5568 N N . GLN B 1 327 ? 5.02 5.547 -20.344 1 68.81 327 GLN B N 1
ATOM 5569 C CA . GLN B 1 327 ? 4.969 4.086 -20.297 1 68.81 327 GLN B CA 1
ATOM 5570 C C . GLN B 1 327 ? 6.359 3.494 -20.094 1 68.81 327 GLN B C 1
ATOM 5572 O O . GLN B 1 327 ? 7.289 3.811 -20.844 1 68.81 327 GLN B O 1
ATOM 5577 N N . SER B 1 328 ? 6.641 2.896 -18.969 1 83.56 328 SER B N 1
ATOM 5578 C CA . SER B 1 328 ? 7.902 2.24 -18.641 1 83.56 328 SER B CA 1
ATOM 5579 C C . SER B 1 328 ? 8.016 0.884 -19.328 1 83.56 328 SER B C 1
ATOM 5581 O O . SER B 1 328 ? 7.012 0.193 -19.516 1 83.56 328 SER B O 1
ATOM 5583 N N . THR B 1 329 ? 9.219 0.666 -19.922 1 91.62 329 THR B N 1
ATOM 5584 C CA . THR B 1 329 ? 9.531 -0.661 -20.438 1 91.62 329 THR B CA 1
ATOM 5585 C C . THR B 1 329 ? 10.203 -1.515 -19.375 1 91.62 329 THR B C 1
ATOM 5587 O O . THR B 1 329 ? 11.031 -1.02 -18.594 1 91.62 329 THR B O 1
ATOM 5590 N N . TYR B 1 330 ? 9.859 -2.807 -19.406 1 94.44 330 TYR B N 1
ATOM 5591 C CA . TYR B 1 330 ? 10.359 -3.729 -18.406 1 94.44 330 TYR B CA 1
ATOM 5592 C C . TYR B 1 330 ? 11.055 -4.922 -19.047 1 94.44 330 TYR B C 1
ATOM 5594 O O . TYR B 1 330 ? 10.805 -5.238 -20.203 1 94.44 330 TYR B O 1
ATOM 5602 N N . VAL B 1 331 ? 11.969 -5.492 -18.312 1 94.06 331 VAL B N 1
ATOM 5603 C CA . VAL B 1 331 ? 12.656 -6.699 -18.75 1 94.06 331 VAL B CA 1
ATOM 5604 C C . VAL B 1 331 ?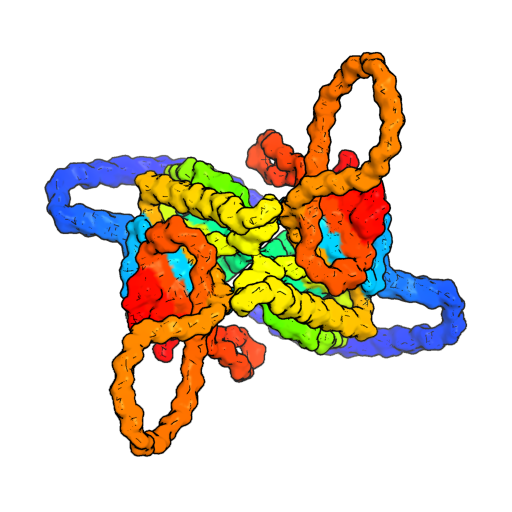 12.445 -7.816 -17.734 1 94.06 331 VAL B C 1
ATOM 5606 O O . VAL B 1 331 ? 12.438 -7.57 -16.531 1 94.06 331 VAL B O 1
ATOM 5609 N N . SER B 1 332 ? 12.211 -9.016 -18.234 1 94.75 332 SER B N 1
ATOM 5610 C CA . SER B 1 332 ? 12.07 -10.195 -17.391 1 94.75 332 SER B CA 1
ATOM 5611 C C . SER B 1 332 ? 13.109 -11.25 -17.734 1 94.75 332 SER B C 1
ATOM 5613 O O . SER B 1 332 ? 13.445 -11.43 -18.906 1 94.75 332 SER B O 1
ATOM 5615 N N . GLN B 1 333 ? 13.672 -11.867 -16.672 1 94.69 333 GLN B N 1
ATOM 5616 C CA . GLN B 1 333 ? 14.664 -12.93 -16.828 1 94.69 333 GLN B CA 1
ATOM 5617 C C . GLN B 1 333 ? 14.391 -14.086 -15.875 1 94.69 333 GLN B C 1
ATOM 5619 O O . GLN B 1 333 ? 14.234 -13.883 -14.672 1 94.69 333 GLN B O 1
ATOM 5624 N N . TRP B 1 334 ? 14.297 -15.305 -16.438 1 95.25 334 TRP B N 1
ATOM 5625 C CA . TRP B 1 334 ? 14.125 -16.484 -15.594 1 95.25 334 TRP B CA 1
ATOM 5626 C C . TRP B 1 334 ? 15.438 -16.875 -14.922 1 95.25 334 TRP B C 1
ATOM 5628 O O . TRP B 1 334 ? 16.453 -17.078 -15.594 1 95.25 334 TRP B O 1
ATOM 5638 N N . LEU B 1 335 ? 15.477 -16.969 -13.617 1 94.81 335 LEU B N 1
ATOM 5639 C CA . LEU B 1 335 ? 16.641 -17.344 -12.828 1 94.81 335 LEU B CA 1
ATOM 5640 C C . LEU B 1 335 ? 16.594 -18.812 -12.438 1 94.81 335 LEU B C 1
ATOM 5642 O O . LEU B 1 335 ? 17.625 -19.453 -12.266 1 94.81 335 LEU B O 1
ATOM 5646 N N . LEU B 1 336 ? 15.445 -19.234 -12.156 1 95.25 336 LEU B N 1
ATOM 5647 C CA . LEU B 1 336 ? 15.172 -20.641 -11.844 1 95.25 336 LEU B CA 1
ATOM 5648 C C . LEU B 1 336 ? 13.922 -21.125 -12.578 1 95.25 336 LEU B C 1
ATOM 5650 O O . LEU B 1 336 ? 12.805 -20.75 -12.219 1 95.25 336 LEU B O 1
ATOM 5654 N N . PRO B 1 337 ? 13.938 -21.906 -13.578 1 94.56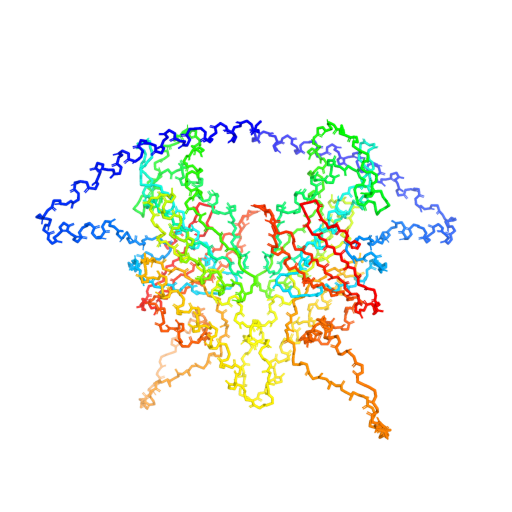 337 PRO B N 1
ATOM 5655 C CA . PRO B 1 337 ? 15.211 -22.297 -14.18 1 94.56 337 PRO B CA 1
ATOM 5656 C C . PRO B 1 337 ? 15.93 -21.141 -14.867 1 94.56 337 PRO B C 1
ATOM 5658 O O . PRO B 1 337 ? 15.289 -20.156 -15.258 1 94.56 337 PRO B O 1
ATOM 5661 N N . SER B 1 338 ? 17.281 -21.234 -14.969 1 92.94 338 SER B N 1
ATOM 5662 C CA . SER B 1 338 ? 18.047 -20.156 -15.594 1 92.94 338 SER B CA 1
ATOM 5663 C C . SER B 1 338 ? 17.906 -20.203 -17.109 1 92.94 338 SER B C 1
ATOM 5665 O O . SER B 1 338 ? 18.25 -21.203 -17.734 1 92.94 338 SER B O 1
ATOM 5667 N N . LEU B 1 339 ? 17.312 -19.188 -17.609 1 91.5 339 LEU B N 1
ATOM 5668 C CA . LEU B 1 339 ? 17.203 -19.031 -19.062 1 91.5 339 LEU B CA 1
ATOM 5669 C C . LEU B 1 339 ? 17.984 -17.828 -19.547 1 91.5 339 LEU B C 1
ATOM 5671 O O . LEU B 1 339 ? 18.016 -16.781 -18.875 1 91.5 339 LEU B O 1
ATOM 5675 N N . SER B 1 340 ? 18.688 -17.875 -20.641 1 86.81 340 SER B N 1
ATOM 5676 C CA . SER B 1 340 ? 19.531 -16.812 -21.172 1 86.81 340 SER B CA 1
ATOM 5677 C C . SER B 1 340 ? 18.703 -15.742 -21.875 1 86.81 340 SER B C 1
ATOM 5679 O O . SER B 1 340 ? 19.188 -14.633 -22.125 1 86.81 340 SER B O 1
ATOM 5681 N N . PHE B 1 341 ? 17.531 -16.016 -22.062 1 87.25 341 PHE B N 1
ATOM 5682 C CA . PHE B 1 341 ? 16.688 -15.102 -22.828 1 87.25 341 PHE B CA 1
ATOM 5683 C C . PHE B 1 341 ? 16.109 -14.016 -21.938 1 87.25 341 PHE B C 1
ATOM 5685 O O . PHE B 1 341 ? 15.734 -14.281 -20.797 1 87.25 341 PHE B O 1
ATOM 5692 N N . LEU B 1 342 ? 16.156 -12.773 -22.484 1 90.38 342 LEU B N 1
ATOM 5693 C CA . LEU B 1 342 ? 15.508 -11.641 -21.828 1 90.38 342 LEU B CA 1
ATOM 5694 C C . LEU B 1 342 ? 14.242 -11.227 -22.578 1 90.38 342 LEU B C 1
ATOM 5696 O O . LEU B 1 342 ? 14.258 -11.117 -23.812 1 90.38 342 LEU B O 1
ATOM 5700 N N . ASP B 1 343 ? 13.156 -11.141 -21.875 1 92.56 343 ASP B N 1
ATOM 5701 C CA . ASP B 1 343 ? 11.914 -10.664 -22.484 1 92.56 343 ASP B CA 1
ATOM 5702 C C . ASP B 1 343 ? 11.648 -9.203 -22.094 1 92.56 343 ASP B C 1
ATOM 5704 O O . ASP B 1 343 ? 11.867 -8.805 -20.953 1 92.56 343 ASP B O 1
ATOM 5708 N N . LYS B 1 344 ? 11.266 -8.445 -23.094 1 92.94 344 LYS B N 1
ATOM 5709 C CA . LYS B 1 344 ? 10.875 -7.055 -22.859 1 92.94 344 LYS B CA 1
ATOM 5710 C C . LYS B 1 344 ? 9.367 -6.875 -22.984 1 92.94 344 LYS B C 1
ATOM 5712 O O . LYS B 1 344 ? 8.734 -7.461 -23.859 1 92.94 344 LYS B O 1
ATOM 5717 N N . PHE B 1 345 ? 8.836 -6.109 -22.016 1 93 345 PHE B N 1
ATOM 5718 C CA . PHE B 1 345 ? 7.391 -5.914 -22.062 1 93 345 PHE B CA 1
ATOM 5719 C C . PHE B 1 345 ? 7.012 -4.535 -21.547 1 93 345 PHE B C 1
ATOM 5721 O O . PHE B 1 345 ? 7.824 -3.861 -20.906 1 93 345 PHE B O 1
ATOM 5728 N N . ARG B 1 346 ? 5.84 -4.117 -21.906 1 92.31 346 ARG B N 1
ATOM 5729 C CA . ARG B 1 346 ? 5.25 -2.871 -21.422 1 92.31 346 ARG B CA 1
ATOM 5730 C C . ARG B 1 346 ? 3.896 -3.123 -20.766 1 92.31 346 ARG B C 1
ATOM 5732 O O . ARG B 1 346 ? 3.283 -4.172 -20.969 1 92.31 346 ARG B O 1
ATOM 5739 N N . VAL B 1 347 ? 3.586 -2.205 -19.859 1 90.38 347 VAL B N 1
ATOM 5740 C CA . VAL B 1 347 ? 2.305 -2.312 -19.172 1 90.38 347 VAL B CA 1
ATOM 5741 C C . VAL B 1 347 ? 1.368 -1.203 -19.641 1 90.38 347 VAL B C 1
ATOM 5743 O O . VAL B 1 347 ? 1.71 -0.02 -19.562 1 90.38 347 VAL B O 1
ATOM 5746 N N . LYS B 1 348 ? 0.271 -1.593 -20.109 1 86.69 348 LYS B N 1
ATOM 5747 C CA . LYS B 1 348 ? -0.783 -0.66 -20.5 1 86.69 348 LYS B CA 1
ATOM 5748 C C . LYS B 1 348 ? -2.076 -0.945 -19.734 1 86.69 348 LYS B C 1
ATOM 5750 O O . LYS B 1 348 ? -2.096 -1.771 -18.828 1 86.69 348 LYS B O 1
ATOM 5755 N N . ASP B 1 349 ? -3.078 -0.254 -20.047 1 77.38 349 ASP B N 1
ATOM 5756 C CA . ASP B 1 349 ? -4.348 -0.392 -19.344 1 77.38 349 ASP B CA 1
ATOM 5757 C C . ASP B 1 349 ? -4.934 -1.788 -19.531 1 77.38 349 ASP B C 1
ATOM 5759 O O . ASP B 1 349 ? -5.531 -2.348 -18.609 1 77.38 349 ASP B O 1
ATOM 5763 N N . ALA B 1 350 ? -4.703 -2.338 -20.625 1 78.44 350 ALA B N 1
ATOM 5764 C CA . ALA B 1 350 ? -5.289 -3.635 -20.953 1 78.44 350 ALA B CA 1
ATOM 5765 C C . ALA B 1 350 ? -4.457 -4.773 -20.375 1 78.44 350 ALA B C 1
ATOM 5767 O O . ALA B 1 350 ? -4.926 -5.91 -20.281 1 78.44 350 ALA B O 1
ATOM 5768 N N . GLY B 1 351 ? -3.268 -4.379 -20.047 1 86.94 351 GLY B N 1
ATOM 5769 C CA . GLY B 1 351 ? -2.406 -5.422 -19.516 1 86.94 351 GLY B CA 1
ATOM 5770 C C . GLY B 1 351 ? -0.989 -5.355 -20.047 1 86.94 351 GLY B C 1
ATOM 5771 O O . GLY B 1 351 ? -0.486 -4.277 -20.359 1 86.94 351 GLY B O 1
ATOM 5772 N N . ILE B 1 352 ? -0.366 -6.484 -20 1 90.56 352 ILE B N 1
ATOM 5773 C CA . ILE B 1 352 ? 1.046 -6.578 -20.359 1 90.56 352 ILE B CA 1
ATOM 5774 C C . ILE B 1 352 ? 1.186 -6.918 -21.844 1 90.56 352 ILE B C 1
ATOM 5776 O O . ILE B 1 352 ? 0.493 -7.801 -22.344 1 90.56 352 ILE B O 1
ATOM 5780 N N . TYR B 1 353 ? 2.092 -6.172 -22.484 1 87.06 353 TYR B N 1
ATOM 5781 C CA . TYR B 1 353 ? 2.393 -6.398 -23.891 1 87.06 353 TYR B CA 1
ATOM 5782 C C . TYR B 1 353 ? 3.881 -6.656 -24.094 1 87.06 353 TYR B C 1
ATOM 5784 O O . TYR B 1 353 ? 4.723 -5.945 -23.547 1 87.06 353 TYR B O 1
ATOM 5792 N N . MET B 1 354 ? 4.156 -7.617 -24.859 1 89 354 MET B N 1
ATOM 5793 C CA . MET B 1 354 ? 5.555 -7.93 -25.141 1 89 354 MET B CA 1
ATOM 5794 C C . MET B 1 354 ? 6.129 -6.977 -26.188 1 89 354 MET B C 1
ATOM 5796 O O . MET B 1 354 ? 5.434 -6.582 -27.125 1 89 354 MET B O 1
ATOM 5800 N N . VAL B 1 355 ? 7.352 -6.566 -25.844 1 84.75 355 VAL B N 1
ATOM 5801 C CA . VAL B 1 355 ? 8.055 -5.691 -26.781 1 84.75 355 VAL B CA 1
ATOM 5802 C C . VAL B 1 355 ? 9.195 -6.457 -27.453 1 84.75 355 VAL B C 1
ATOM 5804 O O . VAL B 1 355 ? 9.898 -7.23 -26.781 1 84.75 355 VAL B O 1
ATOM 5807 N N . SER B 1 356 ? 9.219 -6.621 -28.656 1 72.31 356 SER B N 1
ATOM 5808 C CA . SER B 1 356 ? 10.289 -7.258 -29.422 1 72.31 356 SER B CA 1
ATOM 5809 C C . SER B 1 356 ? 11.562 -6.422 -29.391 1 72.31 356 SER B C 1
ATOM 5811 O O . SER B 1 356 ? 11.5 -5.195 -29.266 1 72.31 356 SER B O 1
#

Nearest PDB structures (foldseek):
  8ouz-assembly1_C  TM=7.881E-01  e=2.261E-11  Homo sapiens
  7tm8-assembly1_B  TM=5.700E-01  e=1.386E-01  Klebsiella pneumoniae subsp. pneumoniae HS11286
  8d5d-assembly1_B  TM=4.699E-01  e=7.597E-02  Salmonella enterica subsp. enterica serovar Typhimurium
  7tm8-assembly1_A  TM=5.386E-01  e=1.659E-01  Klebsiella pneumoniae subsp. pneumoniae HS11286
  8d4i-assembly1_C  TM=3.859E-01  e=1.026E-01  Salmonella enterica subsp. enterica serovar Typhimurium

Sequence (712 aa):
MYDIFRHSQAVCRREEELKRERERMEVRSWIKGDETAKEMVGRVLTERPLLLLPPLHRVPLRVGNVVEILGPSPSAKTQVLIQAAVNCILPKEWKGVNYGGLERLVMYIDLDCRFDIQRLSDSLKHHINQPNEFRHEDLLKRNSTTSTSVFDDELYLSCMRRFLYVRCYNSLEFLATLKTLRFRLEKEREAHGVGVHLLMIDSISAFYWMDRASTPVSLGNDKRRNLSLHAVVETVVQEIQKLLQVQPMLVLSTKATILGEGSLTSAHNRNFRKLSSLDTTDLVSSRSCQKHSYREYMPSTWQIFVTHRVLVQVLDEDLHNSKHQIQSTYVSQWLLPSLSFLDKFRVKDAGIYMVSMYDIFRHSQAVCRREEELKRERERMEVRSWIKGDETAKEMVGRVLTERPLLLLPPLHRVPLRVGNVVEILGPSPSAKTQVLIQAAVNCILPKEWKGVNYGGLERLVMYIDLDCRFDIQRLSDSLKHHINQPNEFRHEDLLKRNSTTSTSVFDDELYLSCMRRFLYVRCYNSLEFLATLKTLRFRLEKEREAHGVGVHLLMIDSISAFYWMDRASTPVSLGNDKRRNLSLHAVVETVVQEIQKLLQVQPMLVLSTKATILGEGSLTSAHNRNFRKLSSLDTTDLVSSRSCQKHSYREYMPSTWQIFVTHRVLVQVLDEDLHNSKHQIQSTYVSQWLLPSLSFLDKFRVKDAGIYMVS

Organism: NCBI:txid261450

Foldseek 3Di:
DVPVVVVVVVVVVVVVVVVVVVVVVVVVVVPPPPCPPVNVVCCVDVVWDWDQFPPVNVDTFTWPAAEEEEEAPPFCLLQVVLVSLLQALADCDDPHAGQNGNNAAEEAEAAQPPDDVVLSLLLNQLSQQPRPCRPPPCVPVPPPPVPPDDRDVVSSVSSVLRYHYDYDHELVRVLVCLQCVLVVQVVVCVVSVHGHAEYEAEAPCNHLVVLLVPPDPPPPPNPVSVVVSVVSVLSVLVSVVVSCVVPTYYYYHYYYWDQDDPPPPPPPDPPVPDPDDDDPDDPPVPPPPPPRDTDDDDDVSVVVSHQWYKYKYFDDQCPDDDPDDSWTKMWMATVRVHDPDIWIWIADSNGIGTDD/DVVVVVVVVVVVVVVVVVVVVVVVVVVVVVPPPPCPPVNVVCCVDLVWDWDCFPPVNVDTFTWPAAEEEEEAPPFCLLQVVLVSLLQALADCDDPHAGQNGNNAAEEAEAAQPPDDVVLSLLLNQLSQQPRPCRPPPVVPVPPPPVPPDDRDVVSSVSSVLRYHYDYDHELVRVLVCLQCVLVVQVVSCVVSVHGHAEYEAEAPCNHLVVLLVPQDPPPPPNPVSVVVSVVSVLSVLVSVVVSCVVPTYYYYHYYYWDQDDPPPPPPPDPPPPDPDDDDPDDPPVPPPPPPRDTDDDDDVSVVVSHQWYKYKYFDDQCPDDDPDDSWTKMWMATVRVGDPDIWIWIADSNGIGTDD

Solvent-accessible surface area (backbone atoms only — not comparable to full-atom values): 40403 Å² total; per-residue (Å²): 126,74,61,58,67,61,55,55,56,60,56,50,58,60,55,49,55,56,46,52,54,51,54,56,56,53,59,63,63,65,66,64,79,81,63,48,71,63,53,47,49,44,51,51,44,72,68,45,64,63,49,66,48,78,93,48,42,87,49,85,38,40,61,65,40,28,35,36,40,32,26,44,67,78,32,58,58,68,54,52,53,42,48,54,47,45,42,31,23,31,39,40,62,56,96,88,40,64,56,72,20,65,53,32,26,34,41,39,40,33,39,47,44,74,77,51,69,64,56,46,48,46,19,43,50,41,45,68,70,40,61,52,60,84,45,78,82,43,65,73,63,72,71,73,70,73,64,83,65,73,82,57,62,65,59,52,52,56,29,54,71,27,54,41,78,48,77,34,70,42,64,67,52,43,50,53,45,50,71,48,38,58,61,51,49,52,53,46,21,67,74,68,73,46,51,56,44,36,41,34,35,43,30,76,48,57,47,51,48,59,52,58,66,34,42,57,75,56,89,89,45,73,62,59,41,51,48,54,51,45,49,51,53,44,50,50,52,49,42,53,49,55,42,39,72,78,47,60,25,25,32,44,29,29,33,72,52,37,60,35,67,71,70,78,77,69,76,71,74,81,72,79,72,81,81,76,85,79,86,78,77,83,76,73,74,64,84,58,77,71,75,73,36,63,47,88,77,74,53,63,69,57,60,67,63,43,65,31,31,35,40,29,37,67,71,45,75,57,73,69,82,73,103,66,83,77,57,49,36,32,38,36,36,36,63,34,68,73,48,92,61,73,46,36,30,34,65,53,73,65,35,75,42,80,45,132,126,75,61,57,67,60,55,54,56,60,58,50,55,59,55,47,56,56,46,51,54,52,53,56,56,53,59,63,64,67,66,61,80,80,63,49,70,65,54,48,49,43,50,50,44,71,68,44,64,63,49,66,47,77,91,49,40,88,49,85,39,41,60,65,40,28,35,37,40,31,26,43,67,79,35,61,57,67,54,51,52,42,48,54,46,45,43,32,24,31,39,43,63,54,97,89,42,61,55,71,21,63,53,30,26,33,40,38,36,33,39,46,45,75,79,51,69,64,56,47,48,46,19,43,50,41,44,69,71,40,62,51,59,85,46,79,84,43,65,74,62,70,71,74,70,72,64,83,65,73,83,57,61,66,58,52,52,57,27,53,70,26,54,41,77,49,78,33,70,41,63,67,51,43,51,52,46,49,70,49,38,59,62,52,49,51,52,45,21,66,74,69,73,47,52,55,44,36,40,35,33,43,31,75,50,56,46,51,49,58,53,59,66,33,41,57,77,56,90,88,43,76,62,59,40,50,48,54,53,43,48,51,52,44,50,50,52,49,40,51,49,54,42,39,71,78,47,62,24,25,34,44,30,30,33,72,52,38,60,36,68,71,70,78,77,70,75,70,76,83,73,77,74,81,80,79,87,80,89,80,76,84,78,73,74,66,84,59,77,72,76,73,36,62,47,88,77,73,53,65,69,57,60,68,63,44,65,31,32,35,41,30,36,65,70,43,74,53,74,73,81,69,100,65,83,77,59,50,37,30,36,38,34,37,62,34,69,73,47,92,61,74,46,36,31,33,65,54,72,66,34,76,42,80,45,131

pLDDT: mean 73.74, std 26.12, range [19.58, 98.75]